Protein AF-A0A7T9DJ11-F1 (afdb_monomer_lite)

Structure (mmCIF, N/CA/C/O backbone):
data_AF-A0A7T9DJ11-F1
#
_entry.id   AF-A0A7T9DJ11-F1
#
loop_
_atom_site.group_PDB
_atom_site.id
_atom_site.type_symbol
_atom_site.label_atom_id
_atom_site.label_alt_id
_atom_site.label_comp_id
_atom_site.label_asym_id
_atom_site.label_entity_id
_atom_site.label_seq_id
_atom_site.pdbx_PDB_ins_code
_atom_site.Cartn_x
_atom_site.Cartn_y
_atom_site.Cartn_z
_atom_site.occupancy
_atom_site.B_iso_or_equiv
_atom_site.auth_seq_id
_atom_site.auth_comp_id
_atom_site.auth_asym_id
_atom_site.auth_atom_id
_atom_site.pdbx_PDB_model_num
ATOM 1 N N . MET A 1 1 ? -32.835 -29.938 29.024 1.00 40.12 1 MET A N 1
ATOM 2 C CA . MET A 1 1 ? -32.949 -29.234 30.323 1.00 40.12 1 MET A CA 1
ATOM 3 C C . MET A 1 1 ? -33.225 -27.759 30.050 1.00 40.12 1 MET A C 1
ATOM 5 O O . MET A 1 1 ? -32.404 -27.161 29.366 1.00 40.12 1 MET A O 1
ATOM 9 N N . PRO A 1 2 ? -34.352 -27.162 30.478 1.00 36.34 2 PRO A N 1
ATOM 10 C CA . PRO A 1 2 ? -34.620 -25.761 30.176 1.00 36.34 2 PRO A CA 1
ATOM 11 C C . PRO A 1 2 ? -34.037 -24.847 31.264 1.00 36.34 2 PRO A C 1
ATOM 13 O O . PRO A 1 2 ? -34.374 -24.960 32.443 1.00 36.34 2 PRO A O 1
ATOM 16 N N . PHE A 1 3 ? -33.172 -23.923 30.850 1.00 31.83 3 PHE A N 1
ATOM 17 C CA . PHE A 1 3 ? -32.665 -22.826 31.673 1.00 31.83 3 PHE A CA 1
ATOM 18 C C . PHE A 1 3 ? -33.793 -21.817 31.951 1.00 31.83 3 PHE A C 1
ATOM 20 O O . PHE A 1 3 ? -34.277 -21.143 31.043 1.00 31.83 3 PHE A O 1
ATOM 27 N N . ARG A 1 4 ? -34.214 -21.690 33.217 1.00 30.66 4 ARG A N 1
ATOM 28 C CA . ARG A 1 4 ? -35.067 -20.585 33.688 1.00 30.66 4 ARG A CA 1
ATOM 29 C C . ARG A 1 4 ? -34.184 -19.424 34.152 1.00 30.66 4 ARG A C 1
ATOM 31 O O . ARG A 1 4 ? -33.596 -19.495 35.228 1.00 30.66 4 ARG A O 1
ATOM 38 N N . LEU A 1 5 ? -34.145 -18.339 33.378 1.00 34.34 5 LEU A N 1
ATOM 39 C CA . LEU A 1 5 ? -33.649 -17.042 33.847 1.00 34.34 5 LEU A CA 1
ATOM 40 C C . LEU A 1 5 ? -34.582 -16.503 34.949 1.00 34.34 5 LEU A C 1
ATOM 42 O O . LEU A 1 5 ? -35.757 -16.233 34.700 1.00 34.34 5 LEU A O 1
ATOM 46 N N . ARG A 1 6 ? -34.062 -16.330 36.171 1.00 34.53 6 ARG A N 1
ATOM 47 C CA . ARG A 1 6 ? -34.723 -15.557 37.236 1.00 34.53 6 ARG A CA 1
ATOM 48 C C . ARG A 1 6 ? -34.355 -14.081 37.071 1.00 34.53 6 ARG A C 1
ATOM 50 O O . ARG A 1 6 ? -33.205 -13.710 37.278 1.00 34.53 6 ARG A O 1
ATOM 57 N N . LEU A 1 7 ? -35.330 -13.250 36.711 1.00 38.62 7 LEU A N 1
ATOM 58 C CA . LEU A 1 7 ? -35.203 -11.790 36.761 1.00 38.62 7 LEU A CA 1
ATOM 59 C C . LEU A 1 7 ? -35.249 -11.297 38.222 1.00 38.62 7 LEU A C 1
ATOM 61 O O . LEU A 1 7 ? -35.963 -11.890 39.037 1.00 38.62 7 LEU A O 1
ATOM 65 N N . PRO A 1 8 ? -34.523 -10.219 38.572 1.00 46.34 8 PRO A N 1
ATOM 66 C CA . PRO A 1 8 ? -34.533 -9.672 39.919 1.00 46.34 8 PRO A CA 1
ATOM 67 C C . PRO A 1 8 ? -35.854 -8.952 40.227 1.00 46.34 8 PRO A C 1
ATOM 69 O O . PRO A 1 8 ? -36.475 -8.315 39.376 1.00 46.34 8 PRO A O 1
ATOM 72 N N . PHE A 1 9 ? -36.261 -9.085 41.487 1.00 40.78 9 PHE A N 1
ATOM 73 C CA . PHE A 1 9 ? -37.475 -8.557 42.099 1.00 40.78 9 PHE A CA 1
ATOM 74 C C . PHE A 1 9 ? -37.714 -7.069 41.790 1.00 40.78 9 PHE A C 1
ATOM 76 O O . PHE A 1 9 ? -36.947 -6.200 42.198 1.00 40.78 9 PHE A O 1
ATOM 83 N N . TRP A 1 10 ? -38.849 -6.766 41.157 1.00 37.62 10 TRP A N 1
ATOM 84 C CA . TRP A 1 10 ? -39.443 -5.429 41.186 1.00 37.62 10 TRP A CA 1
ATOM 85 C C . TRP A 1 10 ? -40.032 -5.157 42.581 1.00 37.62 10 TRP A C 1
ATOM 87 O O . TRP A 1 10 ? -40.812 -5.977 43.077 1.00 37.62 10 TRP A O 1
ATOM 97 N N . PRO A 1 11 ? -39.729 -4.020 43.232 1.00 44.38 11 PRO A N 1
ATOM 98 C CA . PRO A 1 11 ? -40.371 -3.672 44.490 1.00 44.38 11 PRO A CA 1
ATOM 99 C C . PRO A 1 11 ? -41.851 -3.348 44.245 1.00 44.38 11 PRO A C 1
ATOM 101 O O . PRO A 1 11 ? -42.208 -2.604 43.329 1.00 44.38 11 PRO A O 1
ATOM 104 N N . LYS A 1 12 ? -42.723 -3.922 45.084 1.00 46.69 12 LYS A N 1
ATOM 105 C CA . LYS A 1 12 ? -44.171 -3.670 45.092 1.00 46.69 12 LYS A CA 1
ATOM 106 C C . LYS A 1 12 ? -44.449 -2.161 45.088 1.00 46.69 12 LYS A C 1
ATOM 108 O O . LYS A 1 12 ? -43.926 -1.428 45.928 1.00 46.69 12 LYS A O 1
ATOM 113 N N . LYS A 1 13 ? -45.312 -1.712 44.167 1.00 43.72 13 LYS A N 1
ATOM 114 C CA . LYS A 1 13 ? -45.872 -0.352 44.159 1.00 43.72 13 LYS A CA 1
ATOM 115 C C . LYS A 1 13 ? -46.475 -0.063 45.537 1.00 43.72 13 LYS A C 1
ATOM 117 O O . LYS A 1 13 ? -47.440 -0.711 45.932 1.00 43.72 13 LYS A O 1
ATOM 122 N N . LYS A 1 14 ? -45.905 0.900 46.267 1.00 47.34 14 LYS A N 1
ATOM 123 C CA . LYS A 1 14 ? -46.554 1.482 47.446 1.00 47.34 14 LYS A CA 1
ATOM 124 C C . LYS A 1 14 ? -47.808 2.211 46.971 1.00 47.34 14 LYS A C 1
ATOM 126 O O . LYS A 1 14 ? -47.729 3.096 46.122 1.00 47.34 14 LYS A O 1
ATOM 131 N N . ASP A 1 15 ? -48.950 1.800 47.500 1.00 50.12 15 ASP A N 1
ATOM 132 C CA . ASP A 1 15 ? -50.230 2.457 47.288 1.00 50.12 15 ASP A CA 1
ATOM 133 C C . ASP A 1 15 ? -50.226 3.792 48.056 1.00 50.12 15 ASP A C 1
ATOM 135 O O . ASP A 1 15 ? -50.212 3.829 49.286 1.00 50.12 15 ASP A O 1
ATOM 139 N N . TYR A 1 16 ? -50.135 4.903 47.323 1.00 48.03 16 TYR A N 1
ATOM 140 C CA . TYR A 1 16 ? -50.096 6.264 47.875 1.00 48.03 16 TYR A CA 1
ATOM 141 C C . TYR A 1 16 ? -51.495 6.905 47.973 1.00 48.03 16 TYR A C 1
ATOM 143 O O . TYR A 1 16 ? -51.606 8.125 48.096 1.00 48.03 16 TYR A O 1
ATOM 151 N N . SER A 1 17 ? -52.576 6.119 47.942 1.00 45.19 17 SER A N 1
ATOM 152 C CA . SER A 1 17 ? -53.955 6.625 47.839 1.00 45.19 17 SER A CA 1
ATOM 153 C C . SER A 1 17 ? -54.569 7.230 49.115 1.00 45.19 17 SER A C 1
ATOM 155 O O . SER A 1 17 ? -55.739 7.603 49.101 1.00 45.19 17 SER A O 1
ATOM 157 N N . LYS A 1 18 ? -53.822 7.416 50.214 1.00 53.81 18 LYS A N 1
ATOM 158 C CA . LYS A 1 18 ? -54.348 8.078 51.429 1.00 53.81 18 LYS A CA 1
ATOM 159 C C . LYS A 1 18 ? -53.342 9.023 52.089 1.00 53.81 18 LYS A C 1
ATOM 161 O O . LYS A 1 18 ? -52.835 8.755 53.174 1.00 53.81 18 LYS A O 1
ATOM 166 N N . LYS A 1 19 ? -53.081 10.179 51.472 1.00 48.56 19 LYS A N 1
ATOM 167 C CA . LYS A 1 19 ? -52.559 11.355 52.192 1.00 48.56 19 LYS A CA 1
ATOM 168 C C . LYS A 1 19 ? -53.669 12.396 52.319 1.00 48.56 19 LYS A C 1
ATOM 170 O O . LYS A 1 19 ? -54.211 12.846 51.314 1.00 48.56 19 LYS A O 1
ATOM 175 N N . LYS A 1 20 ? -54.010 12.755 53.563 1.00 55.66 20 LYS A N 1
ATOM 176 C CA . LYS A 1 20 ? -54.912 13.873 53.885 1.00 55.66 20 LYS A CA 1
ATOM 177 C C . LYS A 1 20 ? -54.416 15.152 53.188 1.00 55.66 20 LYS A C 1
ATOM 179 O O . LYS A 1 20 ? -53.202 15.371 53.162 1.00 55.66 20 LYS A O 1
ATOM 184 N N . PRO A 1 21 ? -55.311 16.002 52.657 1.00 47.19 21 PRO A N 1
ATOM 185 C CA . PRO A 1 21 ? -54.911 17.257 52.039 1.00 47.19 21 PRO A CA 1
ATOM 186 C C . PRO A 1 21 ? -54.282 18.162 53.105 1.00 47.19 21 PRO A C 1
ATOM 188 O O . PRO A 1 21 ? -54.938 18.575 54.061 1.00 47.19 21 PRO A O 1
ATOM 191 N N . LEU A 1 22 ? -52.987 18.443 52.957 1.00 48.84 22 LEU A N 1
ATOM 192 C CA . LEU A 1 22 ? -52.316 19.506 53.697 1.00 48.84 22 LEU A CA 1
ATOM 193 C C . LEU A 1 22 ? -52.991 20.830 53.322 1.00 48.84 22 LEU A C 1
ATOM 195 O O . LEU A 1 22 ? -53.078 21.168 52.142 1.00 48.84 22 LEU A O 1
ATOM 199 N N . LYS A 1 23 ? -53.495 21.553 54.329 1.00 52.56 23 LYS A N 1
ATOM 200 C CA . LYS A 1 23 ? -54.064 22.897 54.167 1.00 52.56 23 LYS A CA 1
ATOM 201 C C . LYS A 1 23 ? -53.035 23.787 53.463 1.00 52.56 23 LYS A C 1
ATOM 203 O O . LYS A 1 23 ? -51.932 23.970 53.973 1.00 52.56 23 LYS A O 1
ATOM 208 N N . GLU A 1 24 ? -53.405 24.314 52.294 1.00 48.00 24 GLU A N 1
ATOM 209 C CA . GLU A 1 24 ? -52.572 25.236 51.519 1.00 48.00 24 GLU A CA 1
ATOM 210 C C . GLU A 1 24 ? -52.188 26.453 52.386 1.00 48.00 24 GLU A C 1
ATOM 212 O O . GLU A 1 24 ? -53.080 27.138 52.903 1.00 48.00 24 GLU A O 1
ATOM 217 N N . PRO A 1 25 ? -50.891 26.777 52.542 1.00 46.72 25 PRO A N 1
ATOM 218 C CA . PRO A 1 25 ? -50.498 28.050 53.120 1.00 46.72 25 PRO A CA 1
ATOM 219 C C . PRO A 1 25 ? -50.923 29.171 52.165 1.00 46.72 25 PRO A C 1
ATOM 221 O O . PRO A 1 25 ? -50.444 29.273 51.034 1.00 46.72 25 PRO A O 1
ATOM 224 N N . LYS A 1 26 ? -51.837 30.032 52.627 1.00 49.78 26 LYS A N 1
ATOM 225 C CA . LYS A 1 26 ? -52.244 31.271 51.948 1.00 49.78 26 LYS A CA 1
ATOM 226 C C . LYS A 1 26 ? -51.123 32.317 52.036 1.00 49.78 26 LYS A C 1
ATOM 228 O O . LYS A 1 26 ? -51.289 33.362 52.651 1.00 49.78 26 LYS A O 1
ATOM 233 N N . THR A 1 27 ? -49.966 32.052 51.438 1.00 55.88 27 THR A N 1
ATOM 234 C CA . THR A 1 27 ? -48.911 33.058 51.255 1.00 55.88 27 THR A CA 1
ATOM 235 C C . THR A 1 27 ? -48.847 33.480 49.787 1.00 55.88 27 THR A C 1
ATOM 237 O O . THR A 1 27 ? -49.135 32.701 48.875 1.00 55.88 27 THR A O 1
ATOM 240 N N . ARG A 1 28 ? -48.477 34.746 49.538 1.00 53.25 28 ARG A N 1
ATOM 241 C CA . ARG A 1 28 ? -48.372 35.379 48.201 1.00 53.25 28 ARG A CA 1
ATOM 242 C C . ARG A 1 28 ? -47.544 34.570 47.177 1.00 53.25 28 ARG A C 1
ATOM 244 O O . ARG A 1 28 ? -47.704 34.780 45.978 1.00 53.25 28 ARG A O 1
ATOM 251 N N . VAL A 1 29 ? -46.743 33.601 47.624 1.00 52.59 29 VAL A N 1
ATOM 252 C CA . VAL A 1 29 ? -45.933 32.673 46.811 1.00 52.59 29 VAL A CA 1
ATOM 253 C C . VAL A 1 29 ? -46.793 31.672 46.010 1.00 52.59 29 VAL A C 1
ATOM 255 O O . VAL A 1 29 ? -46.419 31.279 44.903 1.00 52.59 29 VAL A O 1
ATOM 258 N N . GLY A 1 30 ? -47.997 31.325 46.485 1.00 46.69 30 GLY A N 1
ATOM 259 C CA . GLY A 1 30 ? -48.908 30.397 45.792 1.00 46.69 30 GLY A CA 1
ATOM 260 C C . GLY A 1 30 ? -49.486 30.935 44.471 1.00 46.69 30 GLY A C 1
ATOM 261 O O . GLY A 1 30 ? -49.767 30.162 43.552 1.00 46.69 30 GLY A O 1
ATOM 262 N N . LYS A 1 31 ? -49.599 32.265 44.317 1.00 48.34 31 LYS A N 1
ATOM 263 C CA . LYS A 1 31 ? -50.030 32.896 43.052 1.00 48.34 31 LYS A CA 1
ATOM 264 C C . LYS A 1 31 ? -48.941 32.866 41.970 1.00 48.34 31 LYS A C 1
ATOM 266 O O . LYS A 1 31 ? -49.283 32.814 40.792 1.00 48.34 31 LYS A O 1
ATOM 271 N N . ALA A 1 32 ? -47.658 32.843 42.343 1.00 52.62 32 ALA A N 1
ATOM 272 C CA . ALA A 1 32 ? -46.548 32.714 41.392 1.00 52.62 32 ALA A CA 1
ATOM 273 C C . ALA A 1 32 ? -46.424 31.277 40.849 1.00 52.62 32 ALA A C 1
ATOM 275 O O . ALA A 1 32 ? -46.247 31.082 39.650 1.00 52.62 32 ALA A O 1
ATOM 276 N N . TRP A 1 33 ? -46.635 30.264 41.697 1.00 48.50 33 TRP A N 1
ATOM 277 C CA . TRP A 1 33 ? -46.624 28.851 41.289 1.00 48.50 33 TRP A CA 1
ATOM 278 C C . TRP A 1 33 ? -47.797 28.460 40.377 1.00 48.50 33 TRP A C 1
ATOM 280 O O . TRP A 1 33 ? -47.620 27.692 39.432 1.00 48.50 33 TRP A O 1
ATOM 290 N N . ARG A 1 34 ? -48.994 29.030 40.582 1.00 50.06 34 ARG A N 1
ATOM 291 C CA . ARG A 1 34 ? -50.130 28.800 39.666 1.00 50.06 34 ARG A CA 1
ATOM 292 C C . ARG A 1 34 ? -49.934 29.451 38.287 1.00 50.06 34 ARG A C 1
ATOM 294 O O . ARG A 1 34 ? -50.513 28.967 37.320 1.00 50.06 34 ARG A O 1
ATOM 301 N N . LYS A 1 35 ? -49.073 30.474 38.163 1.00 52.31 35 LYS A N 1
ATOM 302 C CA . LYS A 1 35 ? -48.689 31.076 36.870 1.00 52.31 35 LYS A CA 1
ATOM 303 C C . LYS A 1 35 ? -47.592 30.299 36.118 1.00 52.31 35 LYS A C 1
ATOM 305 O O . LYS A 1 35 ? -47.496 30.448 34.906 1.00 52.31 35 LYS A O 1
ATOM 310 N N . THR A 1 36 ? -46.806 29.441 36.779 1.00 50.94 36 THR A N 1
ATOM 311 C CA . THR A 1 36 ? -45.735 28.638 36.137 1.00 50.94 36 THR A CA 1
ATOM 312 C C . THR A 1 36 ? -46.165 27.218 35.735 1.00 50.94 36 THR A C 1
ATOM 314 O O . THR A 1 36 ? -45.498 26.565 34.932 1.00 50.94 36 THR A O 1
ATOM 317 N N . LEU A 1 37 ? -47.311 26.736 36.224 1.00 49.34 37 LEU A N 1
ATOM 318 C CA . LEU A 1 37 ? -47.914 25.450 35.837 1.00 49.34 37 LEU A CA 1
ATOM 319 C C . LEU A 1 37 ? -48.294 25.338 34.339 1.00 49.34 37 LEU A C 1
ATOM 321 O O . LEU A 1 37 ? -48.005 24.295 33.745 1.00 49.34 37 LEU A O 1
ATOM 325 N N . PRO A 1 38 ? -48.874 26.373 33.692 1.00 53.66 38 PRO A N 1
ATOM 326 C CA . PRO A 1 38 ? -49.113 26.375 32.246 1.00 53.66 38 PRO A CA 1
ATOM 327 C C . PRO A 1 38 ? -47.805 26.329 31.449 1.00 53.66 38 PRO A C 1
ATOM 329 O O . PRO A 1 38 ? -47.710 25.589 30.475 1.00 53.66 38 PRO A O 1
ATOM 332 N N . LEU A 1 39 ? -46.766 27.036 31.914 1.00 51.03 39 LEU A N 1
ATOM 333 C CA . LEU A 1 39 ? -45.422 27.009 31.325 1.00 51.03 39 LEU A CA 1
ATOM 334 C C . LEU A 1 39 ? -44.802 25.606 31.394 1.00 51.03 39 LEU A C 1
ATOM 336 O O . LEU A 1 39 ? -44.290 25.131 30.389 1.00 51.03 39 LEU A O 1
ATOM 340 N N . ARG A 1 40 ? -44.931 24.879 32.515 1.00 54.50 40 ARG A N 1
ATOM 341 C CA . ARG A 1 40 ? -44.448 23.485 32.624 1.00 54.50 40 ARG A CA 1
ATOM 342 C C . ARG A 1 40 ? -45.230 22.492 31.756 1.00 54.50 40 ARG A C 1
ATOM 344 O O . ARG A 1 40 ? -44.623 21.589 31.184 1.00 54.50 40 ARG A O 1
ATOM 351 N N . ARG A 1 41 ? -46.556 22.642 31.625 1.00 60.75 41 ARG A N 1
ATOM 352 C CA . ARG A 1 41 ? -47.369 21.804 30.717 1.00 60.75 41 ARG A CA 1
ATOM 353 C C . ARG A 1 41 ? -47.064 22.088 29.244 1.00 60.75 41 ARG A C 1
ATOM 355 O O . ARG A 1 41 ? -46.912 21.140 28.477 1.00 60.75 41 ARG A O 1
ATOM 362 N N . ASN A 1 42 ? -46.907 23.357 28.871 1.00 61.31 42 ASN A N 1
ATOM 363 C CA . ASN A 1 42 ? -46.563 23.764 27.508 1.00 61.31 42 ASN A CA 1
ATOM 364 C C . ASN A 1 42 ? -45.121 23.384 27.146 1.00 61.31 42 ASN A C 1
ATOM 366 O O . ASN A 1 42 ? -44.899 22.881 26.049 1.00 61.31 42 ASN A O 1
ATOM 370 N N . MET A 1 43 ? -44.168 23.511 28.079 1.00 62.56 43 MET A N 1
ATOM 371 C CA . MET A 1 43 ? -42.812 22.973 27.916 1.00 62.56 43 MET A CA 1
ATOM 372 C C . MET A 1 43 ? -42.841 21.452 27.750 1.00 62.56 43 MET A C 1
ATOM 374 O O . MET A 1 43 ? -42.221 20.940 26.830 1.00 62.56 43 MET A O 1
ATOM 378 N N . GLY A 1 44 ? -43.626 20.724 28.551 1.00 77.12 44 GLY A N 1
ATOM 379 C CA . GLY A 1 44 ? -43.773 19.273 28.399 1.00 77.12 44 GLY A CA 1
ATOM 380 C C . GLY A 1 44 ? -44.355 18.854 27.043 1.00 77.12 44 GLY A C 1
ATOM 381 O O . GLY A 1 44 ? -43.904 17.868 26.462 1.00 77.12 44 GLY A O 1
ATOM 382 N N . LEU A 1 45 ? -45.328 19.600 26.508 1.00 80.56 45 LEU A N 1
ATOM 383 C CA . LEU A 1 45 ? -45.886 19.349 25.176 1.00 80.56 45 LEU A CA 1
ATOM 384 C C . LEU A 1 45 ? -44.884 19.697 24.063 1.00 80.56 45 LEU A C 1
ATOM 386 O O . LEU A 1 45 ? -44.747 18.928 23.115 1.00 80.56 45 LEU A O 1
ATOM 390 N N . ALA A 1 46 ? -44.159 20.811 24.193 1.00 80.38 46 ALA A N 1
ATOM 391 C CA . ALA A 1 46 ? -43.121 21.221 23.251 1.00 80.38 46 ALA A CA 1
ATOM 392 C C . ALA A 1 46 ? -41.957 20.219 23.213 1.00 80.38 46 ALA A C 1
ATOM 394 O O . ALA A 1 46 ? -41.573 19.782 22.133 1.00 80.38 46 ALA A O 1
ATOM 395 N N . THR A 1 47 ? -41.464 19.765 24.370 1.00 82.50 47 THR A N 1
ATOM 396 C CA . THR A 1 47 ? -40.424 18.728 24.461 1.00 82.50 47 THR A CA 1
ATOM 397 C C . THR A 1 47 ? -40.893 17.408 23.851 1.00 82.50 47 THR A C 1
ATOM 399 O O . THR A 1 47 ? -40.140 16.778 23.118 1.00 82.50 47 THR A O 1
ATOM 402 N N . LYS A 1 48 ? -42.149 16.999 24.083 1.00 86.25 48 LYS A N 1
ATOM 403 C CA . LYS A 1 48 ? -42.717 15.797 23.446 1.00 86.25 48 LYS A CA 1
ATOM 404 C C . LYS A 1 48 ? -42.812 15.932 21.928 1.00 86.25 48 LYS A C 1
ATOM 406 O O . LYS A 1 48 ? -42.458 14.996 21.222 1.00 86.25 48 LYS A O 1
ATOM 411 N N . ARG A 1 49 ? -43.266 17.085 21.423 1.00 89.00 49 ARG A N 1
ATOM 412 C CA . ARG A 1 49 ? -43.319 17.364 19.979 1.00 89.00 49 ARG A CA 1
ATOM 413 C C . ARG A 1 49 ? -41.921 17.353 19.365 1.00 89.00 49 ARG A C 1
ATOM 415 O O . ARG A 1 49 ? -41.733 16.712 18.340 1.00 89.00 49 ARG A O 1
ATOM 422 N N . ALA A 1 50 ? -40.943 17.978 20.017 1.00 86.31 50 ALA A N 1
ATOM 423 C CA . ALA A 1 50 ? -39.550 17.964 19.579 1.00 86.31 50 ALA A CA 1
ATOM 424 C C . ALA A 1 50 ? -38.973 16.539 19.553 1.00 86.31 50 ALA A C 1
ATOM 426 O O . ALA A 1 50 ? -38.376 16.144 18.558 1.00 86.31 50 ALA A O 1
ATOM 427 N N . ALA A 1 51 ? -39.218 15.738 20.596 1.00 87.31 51 ALA A N 1
ATOM 428 C CA . ALA A 1 51 ? -38.802 14.338 20.637 1.00 87.31 51 ALA A CA 1
ATOM 429 C C . ALA A 1 51 ? -39.459 13.507 19.522 1.00 87.31 51 ALA A C 1
ATOM 431 O O . ALA A 1 51 ? -38.789 12.695 18.893 1.00 87.31 51 ALA A O 1
ATOM 432 N N . TYR A 1 52 ? -40.744 13.733 19.232 1.00 91.12 52 TYR A N 1
ATOM 433 C CA . TYR A 1 52 ? -41.437 13.052 18.137 1.00 91.12 52 TYR A CA 1
ATOM 434 C C . TYR A 1 52 ? -40.863 13.429 16.767 1.00 91.12 52 TYR A C 1
ATOM 436 O O . TYR A 1 52 ? -40.587 12.546 15.962 1.00 91.12 52 TYR A O 1
ATOM 444 N N . VAL A 1 53 ? -40.631 14.723 16.515 1.00 88.75 53 VAL A N 1
ATOM 445 C CA . VAL A 1 53 ? -39.987 15.204 15.279 1.00 88.75 53 VAL A CA 1
ATOM 446 C C . VAL A 1 53 ? -38.593 14.600 15.128 1.00 88.75 53 VAL A C 1
ATOM 448 O O . VAL A 1 53 ? -38.245 14.147 14.043 1.00 88.75 53 VAL A O 1
ATOM 451 N N . PHE A 1 54 ? -37.822 14.527 16.214 1.00 85.31 54 PHE A N 1
ATOM 452 C CA . PHE A 1 54 ? -36.499 13.909 16.226 1.00 85.31 54 PHE A CA 1
ATOM 453 C C . PHE A 1 54 ? -36.559 12.413 15.880 1.00 85.31 54 PHE A C 1
ATOM 455 O O . PHE A 1 54 ? -35.862 11.963 14.974 1.00 85.31 54 PHE A O 1
ATOM 462 N N . VAL A 1 55 ? -37.437 11.647 16.536 1.00 88.88 55 VAL A N 1
ATOM 463 C CA . VAL A 1 55 ? -37.628 10.215 16.248 1.00 88.88 55 VAL A CA 1
ATOM 464 C C . VAL A 1 55 ? -38.092 9.996 14.807 1.00 88.88 55 VAL A C 1
ATOM 466 O O . VAL A 1 55 ? -37.554 9.129 14.124 1.00 88.88 55 VAL A O 1
ATOM 469 N N . LEU A 1 56 ? -39.045 10.796 14.319 1.00 90.75 56 LEU A N 1
ATOM 470 C CA . LEU A 1 56 ? -39.540 10.706 12.946 1.00 90.75 56 LEU A CA 1
ATOM 471 C C . LEU A 1 56 ? -38.437 11.020 11.928 1.00 90.75 56 LEU A C 1
ATOM 473 O O . LEU A 1 56 ? -38.271 10.284 10.959 1.00 90.75 56 LEU A O 1
ATOM 477 N N . PHE A 1 57 ? -37.647 12.068 12.166 1.00 87.06 57 PHE A N 1
ATOM 478 C CA . PHE A 1 57 ? -36.498 12.416 11.333 1.00 87.06 57 PHE A CA 1
ATOM 479 C C . PHE A 1 57 ? -35.483 11.266 11.254 1.00 87.06 57 PHE A C 1
ATOM 481 O O . PHE A 1 57 ? -35.031 10.899 10.169 1.00 87.06 57 PHE A O 1
ATOM 488 N N . HIS A 1 58 ? -35.175 10.625 12.382 1.00 86.06 58 HIS A N 1
ATOM 489 C CA . HIS A 1 58 ? -34.303 9.452 12.410 1.00 86.06 58 HIS A CA 1
ATOM 490 C C . HIS A 1 58 ? -34.899 8.231 11.709 1.00 86.06 58 HIS A C 1
ATOM 492 O O . HIS A 1 58 ? -34.187 7.539 10.982 1.00 86.06 58 HIS A O 1
ATOM 498 N N . ALA A 1 59 ? -36.196 7.970 11.878 1.00 88.44 59 ALA A N 1
ATOM 499 C CA . ALA A 1 59 ? -36.871 6.881 11.182 1.00 88.44 59 ALA A CA 1
ATOM 500 C C . ALA A 1 59 ? -36.807 7.075 9.659 1.00 88.44 59 ALA A C 1
ATOM 502 O O . ALA A 1 59 ? -36.464 6.141 8.935 1.00 88.44 59 ALA A O 1
ATOM 503 N N . ILE A 1 60 ? -37.046 8.302 9.181 1.00 90.62 60 ILE A N 1
ATOM 504 C CA . ILE A 1 60 ? -36.952 8.652 7.758 1.00 90.62 60 ILE A CA 1
ATOM 505 C C . ILE A 1 60 ? -35.521 8.467 7.245 1.00 90.62 60 ILE A C 1
ATOM 507 O O . ILE A 1 60 ? -35.327 7.821 6.219 1.00 90.62 60 ILE A O 1
ATOM 511 N N . THR A 1 61 ? -34.505 8.979 7.947 1.00 88.56 61 THR A N 1
ATOM 512 C CA . THR A 1 61 ? -33.111 8.843 7.482 1.00 88.56 61 THR A CA 1
ATOM 513 C C . THR A 1 61 ? -32.647 7.385 7.448 1.00 88.56 61 THR A C 1
ATOM 515 O O . THR A 1 61 ? -31.980 6.986 6.496 1.00 88.56 61 THR A O 1
ATOM 518 N N . ASN A 1 62 ? -33.072 6.546 8.399 1.00 89.12 62 ASN A N 1
ATOM 519 C CA . ASN A 1 62 ? -32.776 5.109 8.371 1.00 89.12 62 ASN A CA 1
ATOM 520 C C . ASN A 1 62 ? -33.524 4.376 7.250 1.00 89.12 62 ASN A C 1
ATOM 522 O O . ASN A 1 62 ? -32.935 3.517 6.595 1.00 89.12 62 ASN A O 1
ATOM 526 N N . ALA A 1 63 ? -34.785 4.731 6.985 1.00 90.38 63 ALA A N 1
ATOM 527 C CA . ALA A 1 63 ? -35.536 4.182 5.858 1.00 90.38 63 ALA A CA 1
ATOM 528 C C . ALA A 1 63 ? -34.878 4.543 4.516 1.00 90.38 63 ALA A C 1
ATOM 530 O O . ALA A 1 63 ? -34.727 3.678 3.656 1.00 90.38 63 ALA A O 1
ATOM 531 N N . LEU A 1 64 ? -34.413 5.789 4.360 1.00 90.69 64 LEU A N 1
ATOM 532 C CA . LEU A 1 64 ? -33.658 6.229 3.183 1.00 90.69 64 LEU A CA 1
ATOM 533 C C . LEU A 1 64 ? -32.321 5.491 3.051 1.00 90.69 64 LEU A C 1
ATOM 535 O O . LEU A 1 64 ? -31.986 5.033 1.960 1.00 90.69 64 LEU A O 1
ATOM 539 N N . TYR A 1 65 ? -31.575 5.338 4.148 1.00 89.00 65 TYR A N 1
ATOM 540 C CA . TYR A 1 65 ? -30.323 4.581 4.168 1.00 89.00 65 TYR A CA 1
ATOM 541 C C . TYR A 1 65 ? -30.532 3.129 3.722 1.00 89.00 65 TYR A C 1
ATOM 543 O O . TYR A 1 65 ? -29.848 2.657 2.813 1.00 89.00 65 TYR A O 1
ATOM 551 N N . PHE A 1 66 ? -31.501 2.436 4.326 1.00 89.69 66 PHE A N 1
ATOM 552 C CA . PHE A 1 66 ? -31.814 1.048 3.998 1.00 89.69 66 PHE A CA 1
ATOM 553 C C . PHE A 1 66 ? -32.335 0.907 2.566 1.00 89.69 66 PHE A C 1
ATOM 555 O O . PHE A 1 66 ? -31.890 0.022 1.840 1.00 89.69 66 PHE A O 1
ATOM 562 N N . GLY A 1 67 ? -33.220 1.809 2.133 1.00 92.12 67 GLY A N 1
ATOM 563 C CA . GLY A 1 67 ? -33.721 1.851 0.761 1.00 92.12 67 GLY A CA 1
ATOM 564 C C . GLY A 1 67 ? -32.593 2.023 -0.255 1.00 92.12 67 GLY A C 1
ATOM 565 O O . GLY A 1 67 ? -32.529 1.278 -1.229 1.00 92.12 67 GLY A O 1
ATOM 566 N N . ASN A 1 68 ? -31.645 2.930 0.003 1.00 91.75 68 ASN A N 1
ATOM 567 C CA . ASN A 1 68 ? -30.463 3.102 -0.840 1.00 91.75 68 ASN A CA 1
ATOM 568 C C . ASN A 1 68 ? -29.556 1.860 -0.824 1.00 91.75 68 ASN A C 1
ATOM 570 O O . ASN A 1 68 ? -29.062 1.453 -1.874 1.00 91.75 68 ASN A O 1
ATOM 574 N N . TYR A 1 69 ? -29.329 1.242 0.336 1.00 89.56 69 TYR A N 1
ATOM 575 C CA . TYR A 1 69 ? -28.546 0.007 0.426 1.00 89.56 69 TYR A CA 1
ATOM 576 C C . TYR A 1 69 ? -29.186 -1.124 -0.394 1.00 89.56 69 TYR A C 1
ATOM 578 O O . TYR A 1 69 ? -28.528 -1.711 -1.251 1.00 89.56 69 TYR A O 1
ATOM 586 N N . ALA A 1 70 ? -30.485 -1.373 -0.203 1.00 92.81 70 ALA A N 1
ATOM 587 C CA . ALA A 1 70 ? -31.233 -2.386 -0.941 1.00 92.81 70 ALA A CA 1
ATOM 588 C C . ALA A 1 70 ? -31.244 -2.103 -2.451 1.00 92.81 70 ALA A C 1
ATOM 590 O O . ALA A 1 70 ? -30.997 -3.007 -3.248 1.00 92.81 70 ALA A O 1
ATOM 591 N N . PHE A 1 71 ? -31.456 -0.845 -2.848 1.00 94.19 71 PHE A N 1
ATOM 592 C CA . PHE A 1 71 ? -31.421 -0.439 -4.250 1.00 94.19 71 PHE A CA 1
ATOM 593 C C . PHE A 1 71 ? -30.058 -0.715 -4.890 1.00 94.19 71 PHE A C 1
ATOM 595 O O . PHE A 1 71 ? -30.005 -1.351 -5.935 1.00 94.19 71 PHE A O 1
ATOM 602 N N . ASN A 1 72 ? -28.953 -0.308 -4.256 1.00 91.62 72 ASN A N 1
ATOM 603 C CA . ASN A 1 72 ? -27.610 -0.540 -4.803 1.00 91.62 72 ASN A CA 1
ATOM 604 C C . ASN A 1 72 ? -27.214 -2.023 -4.801 1.00 91.62 72 ASN A C 1
ATOM 606 O O . ASN A 1 72 ? -26.374 -2.420 -5.603 1.00 91.62 72 ASN A O 1
ATOM 610 N N . LYS A 1 73 ? -27.809 -2.842 -3.929 1.00 90.25 73 LYS A N 1
ATOM 611 C CA . LYS A 1 73 ? -27.601 -4.292 -3.924 1.00 90.25 73 LYS A CA 1
ATOM 612 C C . LYS A 1 73 ? -28.336 -4.989 -5.071 1.00 90.25 73 LYS A C 1
ATOM 614 O O . LYS A 1 73 ? -27.786 -5.900 -5.678 1.00 90.25 73 LYS A O 1
ATOM 619 N N . LEU A 1 74 ? -29.561 -4.557 -5.374 1.00 94.00 74 LEU A N 1
ATOM 620 C CA . LEU A 1 74 ? -30.358 -5.090 -6.487 1.00 94.00 74 LEU A CA 1
ATOM 621 C C . LEU A 1 74 ? -29.902 -4.540 -7.846 1.00 94.00 74 LEU A C 1
ATOM 623 O O . LEU A 1 74 ? -29.931 -5.251 -8.845 1.00 94.00 74 LEU A O 1
ATOM 627 N N . TYR A 1 75 ? -29.451 -3.286 -7.871 1.00 94.81 75 TYR A N 1
ATOM 628 C CA . TYR A 1 75 ? -29.044 -2.556 -9.069 1.00 94.81 75 TYR A CA 1
ATOM 629 C C . TYR A 1 75 ? -27.655 -1.924 -8.876 1.00 94.81 75 TYR A C 1
ATOM 631 O O . TYR A 1 75 ? -27.524 -0.695 -8.867 1.00 94.81 75 TYR A O 1
ATOM 639 N N . PRO A 1 76 ? -26.594 -2.736 -8.700 1.00 94.69 76 PRO A N 1
ATOM 640 C CA . PRO A 1 76 ? -25.244 -2.218 -8.507 1.00 94.69 76 PRO A CA 1
ATOM 641 C C . PRO A 1 76 ? -24.783 -1.463 -9.751 1.00 94.69 76 PRO A C 1
ATOM 643 O O . PRO A 1 76 ? -25.034 -1.906 -10.874 1.00 94.69 76 PRO A O 1
ATOM 646 N N . SER A 1 77 ? -24.082 -0.342 -9.571 1.00 95.25 77 SER A N 1
ATOM 647 C CA . SER A 1 77 ? -23.471 0.378 -10.692 1.00 95.25 77 SER A CA 1
ATOM 648 C C . SER A 1 77 ? -22.346 -0.428 -11.347 1.00 95.25 77 SER A C 1
ATOM 650 O O . SER A 1 77 ? -21.865 -1.419 -10.794 1.00 95.25 77 SER A O 1
ATOM 652 N N . GLU A 1 78 ? -21.933 -0.022 -12.549 1.00 95.44 78 GLU A N 1
ATOM 653 C CA . GLU A 1 78 ? -20.903 -0.728 -13.318 1.00 95.44 78 GLU A CA 1
ATOM 654 C C . GLU A 1 78 ? -19.591 -0.868 -12.544 1.00 95.44 78 GLU A C 1
ATOM 656 O O . GLU A 1 78 ? -19.081 -1.977 -12.426 1.00 95.44 78 GLU A O 1
ATOM 661 N N . ILE A 1 79 ? -19.131 0.210 -11.905 1.00 95.62 79 ILE A N 1
ATOM 662 C CA . ILE A 1 79 ? -17.930 0.215 -11.058 1.00 95.62 79 ILE A CA 1
ATOM 663 C C . ILE A 1 79 ? -18.029 -0.816 -9.931 1.00 95.62 79 ILE A C 1
ATOM 665 O O . ILE A 1 79 ? -17.081 -1.556 -9.693 1.00 95.62 79 ILE A O 1
ATOM 669 N N . ARG A 1 80 ? -19.184 -0.930 -9.258 1.00 95.88 80 ARG A N 1
ATOM 670 C CA . ARG A 1 80 ? -19.372 -1.925 -8.186 1.00 95.88 80 ARG A CA 1
ATOM 671 C C . ARG A 1 80 ? -19.325 -3.347 -8.719 1.00 95.88 80 ARG A C 1
ATOM 673 O O . ARG A 1 80 ? -18.713 -4.206 -8.093 1.00 95.88 80 ARG A O 1
ATOM 680 N N . ARG A 1 81 ? -19.972 -3.598 -9.862 1.00 96.88 81 ARG A N 1
ATOM 681 C CA . ARG A 1 81 ? -19.951 -4.917 -10.509 1.00 96.88 81 ARG A CA 1
ATOM 682 C C . ARG A 1 81 ? -18.539 -5.291 -10.938 1.00 96.88 81 ARG A C 1
ATOM 684 O O . ARG A 1 81 ? -18.137 -6.428 -10.723 1.00 96.88 81 ARG A O 1
ATOM 691 N N . GLU A 1 82 ? -17.797 -4.353 -11.519 1.00 97.06 82 GLU A N 1
ATOM 692 C CA . GLU A 1 82 ? -16.427 -4.595 -11.963 1.00 97.06 82 GLU A CA 1
ATOM 693 C C . GLU A 1 82 ? -15.478 -4.797 -10.780 1.00 97.06 82 GLU A C 1
ATOM 695 O O . GLU A 1 82 ? -14.675 -5.726 -10.796 1.00 97.06 82 GLU A O 1
ATOM 700 N N . PHE A 1 83 ? -15.613 -3.995 -9.720 1.00 96.44 83 PHE A N 1
ATOM 701 C CA . PHE A 1 83 ? -14.825 -4.147 -8.498 1.00 96.44 83 PHE A CA 1
ATOM 702 C C . PHE A 1 83 ? -15.094 -5.505 -7.840 1.00 96.44 83 PHE A C 1
ATOM 704 O O . PHE A 1 83 ? -14.156 -6.233 -7.525 1.00 96.44 83 PHE A O 1
ATOM 711 N N . ALA A 1 84 ? -16.366 -5.902 -7.722 1.00 96.31 84 ALA A N 1
ATOM 712 C CA . ALA A 1 84 ? -16.743 -7.209 -7.190 1.00 96.31 84 ALA A CA 1
ATOM 713 C C . ALA A 1 84 ? -16.277 -8.366 -8.084 1.00 96.31 84 ALA A C 1
ATOM 715 O O . ALA A 1 84 ? -15.881 -9.406 -7.573 1.00 96.31 84 ALA A O 1
ATOM 716 N N . ARG A 1 85 ? -16.271 -8.206 -9.411 1.00 96.81 85 ARG A N 1
ATOM 717 C CA . ARG A 1 85 ? -15.744 -9.225 -10.330 1.00 96.81 85 ARG A CA 1
ATOM 718 C C . ARG A 1 85 ? -14.225 -9.358 -10.234 1.00 96.81 85 ARG A C 1
ATOM 720 O O . ARG A 1 85 ? -13.716 -10.472 -10.226 1.00 96.81 85 ARG A O 1
ATOM 727 N N . THR A 1 86 ? -13.519 -8.232 -10.163 1.00 95.38 86 THR A N 1
ATOM 728 C CA . THR A 1 86 ? -12.050 -8.180 -10.112 1.00 95.38 86 THR A CA 1
ATOM 729 C C . THR A 1 86 ? -11.537 -8.685 -8.769 1.00 95.38 86 THR A C 1
ATOM 731 O O . THR A 1 86 ? -10.632 -9.514 -8.711 1.00 95.38 86 THR A O 1
ATOM 734 N N . HIS A 1 87 ? -12.146 -8.212 -7.681 1.00 94.38 87 HIS A N 1
ATOM 735 C CA . HIS A 1 87 ? -11.648 -8.428 -6.330 1.00 94.38 87 HIS A CA 1
ATOM 736 C C . HIS A 1 87 ? -12.526 -9.346 -5.491 1.00 94.38 87 HIS A C 1
ATOM 738 O O . HIS A 1 87 ? -12.143 -9.661 -4.383 1.00 94.38 87 HIS A O 1
ATOM 744 N N . GLY A 1 88 ? -13.692 -9.808 -5.931 1.00 94.38 88 GLY A N 1
ATOM 745 C CA . GLY A 1 88 ? -14.569 -10.634 -5.084 1.00 94.38 88 GLY A CA 1
ATOM 746 C C . GLY A 1 88 ? -15.051 -9.933 -3.803 1.00 94.38 88 GLY A C 1
ATOM 747 O O . GLY A 1 88 ? -15.430 -10.609 -2.854 1.00 94.38 88 GLY A O 1
ATOM 748 N N . ILE A 1 89 ? -14.999 -8.597 -3.756 1.00 94.38 89 ILE A N 1
ATOM 749 C CA . ILE A 1 89 ? -15.340 -7.763 -2.595 1.00 94.38 89 ILE A CA 1
ATOM 750 C C . ILE A 1 89 ? -16.528 -6.881 -2.966 1.00 94.38 89 ILE A C 1
ATOM 752 O O . ILE A 1 89 ? -16.536 -6.256 -4.029 1.00 94.38 89 ILE A O 1
ATOM 756 N N . GLU A 1 90 ? -17.518 -6.771 -2.083 1.00 94.88 90 GLU A N 1
ATOM 757 C CA . GLU A 1 90 ? -18.625 -5.840 -2.299 1.00 94.88 90 GLU A CA 1
ATOM 758 C C . GLU A 1 90 ? -18.196 -4.404 -1.967 1.00 94.88 90 GLU A C 1
ATOM 760 O O . GLU A 1 90 ? -17.784 -4.098 -0.848 1.00 94.88 90 GLU A O 1
ATOM 765 N N . LEU A 1 91 ? -18.341 -3.492 -2.927 1.00 94.12 91 LEU A N 1
ATOM 766 C CA . LEU A 1 91 ? -18.166 -2.066 -2.682 1.00 94.12 91 LEU A CA 1
ATOM 767 C C . LEU A 1 91 ? -19.507 -1.450 -2.251 1.00 94.12 91 LEU A C 1
ATOM 769 O O . LEU A 1 91 ? -20.468 -1.431 -3.027 1.00 94.12 91 LEU A O 1
ATOM 773 N N . GLN A 1 92 ? -19.575 -0.935 -1.023 1.00 93.38 92 GLN A N 1
ATOM 774 C CA . GLN A 1 92 ? -20.766 -0.382 -0.373 1.00 93.38 92 GLN A CA 1
ATOM 775 C C . GLN A 1 92 ? -20.675 1.143 -0.191 1.00 93.38 92 GLN A C 1
ATOM 777 O O . GLN A 1 92 ? -19.606 1.741 -0.254 1.00 93.38 92 GLN A O 1
ATOM 782 N N . GLY A 1 93 ? -21.821 1.795 0.025 1.00 90.94 93 GLY A N 1
ATOM 783 C CA . GLY A 1 93 ? -21.920 3.255 0.165 1.00 90.94 93 GLY A CA 1
ATOM 784 C C . GLY A 1 93 ? -22.998 3.852 -0.734 1.00 90.94 93 GLY A C 1
ATOM 785 O O . GLY A 1 93 ? -23.697 3.130 -1.447 1.00 90.94 93 GLY A O 1
ATOM 786 N N . TRP A 1 94 ? -23.150 5.173 -0.730 1.00 91.88 94 TRP A N 1
ATOM 787 C CA . TRP A 1 94 ? -24.075 5.859 -1.637 1.00 91.88 94 TRP A CA 1
ATOM 788 C C . TRP A 1 94 ? -23.475 5.991 -3.028 1.00 91.88 94 TRP A C 1
ATOM 790 O O . TRP A 1 94 ? -22.302 6.315 -3.165 1.00 91.88 94 TRP A O 1
ATOM 800 N N . ARG A 1 95 ? -24.291 5.808 -4.070 1.00 90.69 95 ARG A N 1
ATOM 801 C CA . ARG A 1 95 ? -23.843 5.929 -5.463 1.00 90.69 95 ARG A CA 1
ATOM 802 C C . ARG A 1 95 ? -23.116 7.247 -5.733 1.00 90.69 95 ARG A C 1
ATOM 804 O O . ARG A 1 95 ? -22.003 7.227 -6.235 1.00 90.69 95 ARG A O 1
ATOM 811 N N . SER A 1 96 ? -23.691 8.366 -5.294 1.00 89.44 96 SER A N 1
ATOM 812 C CA . SER A 1 96 ? -23.077 9.690 -5.445 1.00 89.44 96 SER A CA 1
ATOM 813 C C . SER A 1 96 ? -21.755 9.851 -4.693 1.00 89.44 96 SER A C 1
ATOM 815 O O . SER A 1 96 ? -21.022 10.783 -4.968 1.00 89.44 96 SER A O 1
ATOM 817 N N . ASP A 1 97 ? -21.490 9.042 -3.667 1.00 88.94 97 ASP A N 1
ATOM 818 C CA . ASP A 1 97 ? -20.267 9.172 -2.871 1.00 88.94 97 ASP A CA 1
ATOM 819 C C . ASP A 1 97 ? -19.119 8.363 -3.465 1.00 88.94 97 ASP A C 1
ATOM 821 O O . ASP A 1 97 ? -17.980 8.783 -3.342 1.00 88.94 97 ASP A O 1
ATOM 825 N N . ILE A 1 98 ? -19.442 7.282 -4.175 1.00 89.44 98 ILE A N 1
ATOM 826 C CA . ILE A 1 98 ? -18.480 6.484 -4.936 1.00 89.44 98 ILE A CA 1
ATOM 827 C C . ILE A 1 98 ? -18.204 7.122 -6.301 1.00 89.44 98 ILE A C 1
ATOM 829 O O . ILE A 1 98 ? -17.062 7.283 -6.702 1.00 89.44 98 ILE A O 1
ATOM 833 N N . GLU A 1 99 ? -19.254 7.508 -7.028 1.00 88.19 99 GLU A N 1
ATOM 834 C CA . GLU A 1 99 ? -19.133 7.927 -8.433 1.00 88.19 99 GLU A CA 1
ATOM 835 C C . GLU A 1 99 ? -18.664 9.377 -8.612 1.00 88.19 99 GLU A C 1
ATOM 837 O O . GLU A 1 99 ? -18.349 9.780 -9.725 1.00 88.19 99 GLU A O 1
ATOM 842 N N . GLN A 1 100 ? -18.610 10.166 -7.535 1.00 87.56 100 GLN A N 1
ATOM 843 C CA . GLN A 1 100 ? -18.028 11.515 -7.565 1.00 87.56 100 GLN A CA 1
ATOM 844 C C . GLN A 1 100 ? -16.519 11.527 -7.294 1.00 87.56 100 GLN A C 1
ATOM 846 O O . GLN A 1 100 ? -15.893 12.557 -7.516 1.00 87.56 100 GLN A O 1
ATOM 851 N N . ASP A 1 101 ? -15.953 10.424 -6.800 1.00 85.75 101 ASP A N 1
ATOM 852 C CA . ASP A 1 101 ? -14.541 10.318 -6.420 1.00 85.75 101 ASP A CA 1
ATOM 853 C C . ASP A 1 101 ? -13.967 8.993 -6.939 1.00 85.75 101 ASP A C 1
ATOM 855 O O . ASP A 1 101 ? -13.632 8.076 -6.195 1.00 85.75 101 ASP A O 1
ATOM 859 N N . LEU A 1 102 ? -13.951 8.852 -8.265 1.00 90.94 102 LEU A N 1
ATOM 860 C CA . LEU A 1 102 ? -13.607 7.597 -8.936 1.00 90.94 102 LEU A CA 1
ATOM 861 C C . LEU A 1 102 ? -12.150 7.174 -8.720 1.00 90.94 102 LEU A C 1
ATOM 863 O O . LEU A 1 102 ? -11.860 5.979 -8.684 1.00 90.94 102 LEU A O 1
ATOM 867 N N . GLU A 1 103 ? -11.249 8.132 -8.511 1.00 90.50 103 GLU A N 1
ATOM 868 C CA . GLU A 1 103 ? -9.815 7.897 -8.293 1.00 90.50 103 GLU A CA 1
ATOM 869 C C . GLU A 1 103 ? -9.521 7.102 -7.016 1.00 90.50 103 GLU A C 1
ATOM 871 O O . GLU A 1 103 ? -8.459 6.491 -6.886 1.00 90.50 103 GLU A O 1
ATOM 876 N N . MET A 1 104 ? -10.473 7.034 -6.084 1.00 88.44 104 MET A N 1
ATOM 877 C CA . MET A 1 104 ? -10.331 6.193 -4.903 1.00 88.44 104 MET A CA 1
ATOM 878 C C . MET A 1 104 ? -10.399 4.694 -5.227 1.00 88.44 104 MET A C 1
ATOM 880 O O . MET A 1 104 ? -9.834 3.874 -4.503 1.00 88.44 104 MET A O 1
ATOM 884 N N . ILE A 1 105 ? -11.078 4.312 -6.314 1.00 93.12 105 ILE A N 1
ATOM 885 C CA . ILE A 1 105 ? -11.323 2.907 -6.657 1.00 93.12 105 ILE A CA 1
ATOM 886 C C . ILE A 1 105 ? -10.035 2.166 -7.033 1.00 93.12 105 ILE A C 1
ATOM 888 O O . ILE A 1 105 ? -9.807 1.082 -6.479 1.00 93.12 105 ILE A O 1
ATOM 892 N N . PRO A 1 106 ? -9.154 2.708 -7.896 1.00 93.44 106 PRO A N 1
ATOM 893 C CA . PRO A 1 106 ? -7.861 2.097 -8.164 1.00 93.44 106 PRO A CA 1
ATOM 894 C C . PRO A 1 106 ? -6.965 2.046 -6.921 1.00 93.44 106 PRO A C 1
ATOM 896 O O . PRO A 1 106 ? -6.259 1.061 -6.744 1.00 93.44 106 PRO A O 1
ATOM 899 N N . VAL A 1 107 ? -7.034 3.039 -6.021 1.00 91.44 107 VAL A N 1
ATOM 900 C CA . VAL A 1 107 ? -6.245 3.049 -4.770 1.00 91.44 107 VAL A CA 1
ATOM 901 C C . VAL A 1 107 ? -6.665 1.912 -3.834 1.00 91.44 107 VAL A C 1
ATOM 903 O O . VAL A 1 107 ? -5.813 1.171 -3.345 1.00 91.44 107 VAL A O 1
ATOM 906 N N . ILE A 1 108 ? -7.973 1.716 -3.628 1.00 92.38 108 ILE A N 1
ATOM 907 C CA . ILE A 1 108 ? -8.489 0.573 -2.855 1.00 92.38 108 ILE A CA 1
ATOM 908 C C . ILE A 1 108 ? -8.099 -0.743 -3.542 1.00 92.38 108 ILE A C 1
ATOM 910 O O . ILE A 1 108 ? -7.656 -1.681 -2.880 1.00 92.38 108 ILE A O 1
ATOM 914 N N . SER A 1 109 ? -8.239 -0.805 -4.870 1.00 94.50 109 SER A N 1
ATOM 915 C CA . SER A 1 109 ? -7.892 -1.987 -5.668 1.00 94.50 109 SER A CA 1
ATOM 916 C C . SER A 1 109 ? -6.423 -2.374 -5.510 1.00 94.50 109 SER A C 1
ATOM 918 O O . SER A 1 109 ? -6.117 -3.555 -5.382 1.00 94.50 109 SER A O 1
ATOM 920 N N . GLU A 1 110 ? -5.520 -1.393 -5.494 1.00 93.81 110 GLU A N 1
ATOM 921 C CA . GLU A 1 110 ? -4.086 -1.606 -5.309 1.00 93.81 110 GLU A CA 1
ATOM 922 C C . GLU A 1 110 ? -3.780 -2.177 -3.924 1.00 93.81 110 GLU A C 1
ATOM 924 O O . GLU A 1 110 ? -3.089 -3.191 -3.821 1.00 93.81 110 GLU A O 1
ATOM 929 N N . ALA A 1 111 ? -4.340 -1.586 -2.865 1.00 92.25 111 ALA A N 1
ATOM 930 C CA . ALA A 1 111 ? -4.127 -2.060 -1.501 1.00 92.25 111 ALA A CA 1
ATOM 931 C C . ALA A 1 111 ? -4.635 -3.500 -1.305 1.00 92.25 111 ALA A C 1
ATOM 933 O O . ALA A 1 111 ? -3.931 -4.338 -0.743 1.00 92.25 111 ALA A O 1
ATOM 934 N N . VAL A 1 112 ? -5.822 -3.813 -1.834 1.00 93.31 112 VAL A N 1
ATOM 935 C CA . VAL A 1 112 ? -6.391 -5.169 -1.801 1.00 93.31 112 VAL A CA 1
ATOM 936 C C . VAL A 1 112 ? -5.535 -6.155 -2.595 1.00 93.31 112 VAL A C 1
ATOM 938 O O . VAL A 1 112 ? -5.233 -7.244 -2.104 1.00 93.31 112 VAL A O 1
ATOM 941 N N . GLN A 1 113 ? -5.155 -5.802 -3.826 1.00 94.12 113 GLN A N 1
ATOM 942 C CA . GLN A 1 113 ? -4.397 -6.699 -4.694 1.00 94.12 113 GLN A CA 1
ATOM 943 C C . GLN A 1 113 ? -3.017 -6.999 -4.113 1.00 94.12 113 GLN A C 1
ATOM 945 O O . GLN A 1 113 ? -2.571 -8.145 -4.152 1.00 94.12 113 GLN A O 1
ATOM 950 N N . ARG A 1 114 ? -2.365 -5.996 -3.519 1.00 92.25 114 ARG A N 1
ATOM 951 C CA . ARG A 1 114 ? -1.086 -6.164 -2.830 1.00 92.25 114 ARG A CA 1
ATOM 952 C C . ARG A 1 114 ? -1.185 -7.211 -1.723 1.00 92.25 114 ARG A C 1
ATOM 954 O O . ARG A 1 114 ? -0.364 -8.120 -1.675 1.00 92.25 114 ARG A O 1
ATOM 961 N N . GLU A 1 115 ? -2.213 -7.144 -0.886 1.00 91.94 115 GLU A N 1
ATOM 962 C CA . GLU A 1 115 ? -2.403 -8.088 0.224 1.00 91.94 115 GLU A CA 1
ATOM 963 C C . GLU A 1 115 ? -2.717 -9.509 -0.261 1.00 91.94 115 GLU A C 1
ATOM 965 O O . GLU A 1 115 ? -2.220 -10.481 0.303 1.00 91.94 115 GLU A O 1
ATOM 970 N N . ARG A 1 116 ? -3.444 -9.641 -1.375 1.00 90.94 116 ARG A N 1
ATOM 971 C CA . ARG A 1 116 ? -3.678 -10.938 -2.037 1.00 90.94 116 ARG A CA 1
ATOM 972 C C . ARG A 1 116 ? -2.426 -11.570 -2.621 1.00 90.94 116 ARG A C 1
ATOM 974 O O . ARG A 1 116 ? -2.346 -12.789 -2.721 1.00 90.94 116 ARG A O 1
ATOM 981 N N . VAL A 1 117 ? -1.464 -10.755 -3.048 1.00 89.88 117 VAL A N 1
ATOM 982 C CA . VAL A 1 117 ? -0.164 -11.255 -3.503 1.00 89.88 117 VAL A CA 1
ATOM 983 C C . VAL A 1 117 ? 0.674 -11.743 -2.316 1.00 89.88 117 VAL A C 1
ATOM 985 O O . VAL A 1 117 ? 1.383 -12.733 -2.471 1.00 89.88 117 VAL A O 1
ATOM 988 N N . GLN A 1 118 ? 0.562 -11.113 -1.137 1.00 83.75 118 GLN A N 1
ATOM 989 C CA . GLN A 1 118 ? 1.264 -11.558 0.081 1.00 83.75 118 GLN A CA 1
ATOM 990 C C . GLN A 1 118 ? 0.727 -12.888 0.627 1.00 83.75 118 GLN A C 1
ATOM 992 O O . GLN A 1 118 ? 1.492 -13.656 1.205 1.00 83.75 118 GLN A O 1
ATOM 997 N N . GLY A 1 119 ? -0.571 -13.163 0.476 1.00 83.06 119 GLY A N 1
ATOM 998 C CA . GLY A 1 119 ? -1.171 -14.413 0.935 1.00 83.06 119 GLY A CA 1
ATOM 999 C C . GLY A 1 119 ? -2.697 -14.397 0.949 1.00 83.06 119 GLY A C 1
ATOM 1000 O O . GLY A 1 119 ? -3.342 -13.604 0.261 1.00 83.06 119 GLY A O 1
ATOM 1001 N N . ASP A 1 120 ? -3.279 -15.284 1.757 1.00 81.88 120 ASP A N 1
ATOM 1002 C CA . ASP A 1 120 ? -4.729 -15.425 1.890 1.00 81.88 120 ASP A CA 1
ATOM 1003 C C . ASP A 1 120 ? -5.340 -14.197 2.582 1.00 81.88 120 ASP A C 1
ATOM 1005 O O . ASP A 1 120 ? -5.417 -14.115 3.810 1.00 81.88 120 ASP A O 1
ATOM 1009 N N . PHE A 1 121 ? -5.801 -13.237 1.781 1.00 87.81 121 PHE A N 1
ATOM 1010 C CA . PHE A 1 121 ? -6.528 -12.060 2.244 1.00 87.81 121 PHE A CA 1
ATOM 1011 C C . PHE A 1 121 ? -7.983 -12.090 1.764 1.00 87.81 121 PHE A C 1
ATOM 1013 O O . PHE A 1 121 ? -8.266 -12.135 0.562 1.00 87.81 121 PHE A O 1
ATOM 1020 N N . SER A 1 122 ? -8.915 -12.029 2.718 1.00 86.06 122 SER A N 1
ATOM 1021 C CA . SER A 1 122 ? -10.353 -11.987 2.456 1.00 86.06 122 SER A CA 1
ATOM 1022 C C . SER A 1 122 ? -10.979 -10.760 3.103 1.00 86.06 122 SER A C 1
ATOM 1024 O O . SER A 1 122 ? -10.843 -10.527 4.303 1.00 86.06 122 SER A O 1
ATOM 1026 N N . LEU A 1 123 ? -11.703 -10.000 2.289 1.00 91.19 123 LEU A N 1
ATOM 1027 C CA . LEU A 1 123 ? -12.509 -8.865 2.706 1.00 91.19 123 LEU A CA 1
ATOM 1028 C C . LEU A 1 123 ? -13.933 -9.115 2.204 1.00 91.19 123 LEU A C 1
ATOM 1030 O O . LEU A 1 123 ? -14.133 -9.440 1.039 1.00 91.19 123 LEU A O 1
ATOM 1034 N N . GLY A 1 124 ? -14.930 -8.997 3.077 1.00 90.38 124 GLY A N 1
ATOM 1035 C CA . GLY A 1 124 ? -16.328 -9.164 2.680 1.00 90.38 124 GLY A CA 1
ATOM 1036 C C . GLY A 1 124 ? -16.837 -7.949 1.908 1.00 90.38 124 GLY A C 1
ATOM 1037 O O . GLY A 1 124 ? -17.402 -8.077 0.822 1.00 90.38 124 GLY A O 1
ATOM 1038 N N . TRP A 1 125 ? -16.610 -6.758 2.462 1.00 93.44 125 TRP A N 1
ATOM 1039 C CA . TRP A 1 125 ? -17.015 -5.508 1.833 1.00 93.44 125 TRP A CA 1
ATOM 1040 C C . TRP A 1 125 ? -16.124 -4.335 2.236 1.00 93.44 125 TRP A C 1
ATOM 1042 O O . TRP A 1 125 ? -15.516 -4.324 3.309 1.00 93.44 125 TRP A O 1
ATOM 1052 N N . PHE A 1 126 ? -16.091 -3.334 1.359 1.00 93.25 126 PHE A N 1
ATOM 1053 C CA . PHE A 1 126 ? -15.479 -2.031 1.588 1.00 93.25 126 PHE A CA 1
ATOM 1054 C C . PHE A 1 126 ? -16.559 -0.954 1.454 1.00 93.25 126 PHE A C 1
ATOM 1056 O O . PHE A 1 126 ? -17.184 -0.833 0.400 1.00 93.25 126 PHE A O 1
ATOM 1063 N N . LYS A 1 127 ? -16.815 -0.175 2.506 1.00 91.75 127 LYS A N 1
ATOM 1064 C CA . LYS A 1 127 ? -17.859 0.856 2.540 1.00 91.75 127 LYS A CA 1
ATOM 1065 C C . LYS A 1 127 ? -17.241 2.246 2.476 1.00 91.75 127 LYS A C 1
ATOM 1067 O O . LYS A 1 127 ? -16.438 2.620 3.323 1.00 91.75 127 LYS A O 1
ATOM 1072 N N . ILE A 1 128 ? -17.701 3.040 1.518 1.00 90.00 128 ILE A N 1
ATOM 1073 C CA . ILE A 1 128 ? -17.407 4.472 1.450 1.00 90.00 128 ILE A CA 1
ATOM 1074 C C . ILE A 1 128 ? -18.530 5.213 2.179 1.00 90.00 128 ILE A C 1
ATOM 1076 O O . ILE A 1 128 ? -19.688 5.230 1.745 1.00 90.00 128 ILE A O 1
ATOM 1080 N N . GLU A 1 129 ? -18.204 5.777 3.337 1.00 86.56 129 GLU A N 1
ATOM 1081 C CA . GLU A 1 129 ? -19.148 6.461 4.210 1.00 86.56 129 GLU A CA 1
ATOM 1082 C C . GLU A 1 129 ? -19.336 7.917 3.804 1.00 86.56 129 GLU A C 1
ATOM 1084 O O . GLU A 1 129 ? -18.384 8.663 3.594 1.00 86.56 129 GLU A O 1
ATOM 1089 N N . SER A 1 130 ? -20.591 8.355 3.760 1.00 85.88 130 SER A N 1
ATOM 1090 C CA . SER A 1 130 ? -20.894 9.759 3.516 1.00 85.88 130 SER A CA 1
ATOM 1091 C C . SER A 1 130 ? -20.668 10.611 4.757 1.00 85.88 130 SER A C 1
ATOM 1093 O O . SER A 1 130 ? -20.969 10.180 5.872 1.00 85.88 130 SER A O 1
ATOM 1095 N N . ASP A 1 131 ? -20.280 11.868 4.572 1.00 82.19 131 ASP A N 1
ATOM 1096 C CA . ASP A 1 131 ? -20.306 12.863 5.647 1.00 82.19 131 ASP A CA 1
ATOM 1097 C C . ASP A 1 131 ? -21.713 13.369 5.956 1.00 82.19 131 ASP A C 1
ATOM 1099 O O . ASP A 1 131 ? -21.990 13.792 7.082 1.00 82.19 131 ASP A O 1
ATOM 1103 N N . ALA A 1 132 ? -22.631 13.283 4.991 1.00 84.75 132 ALA A N 1
ATOM 1104 C CA . ALA A 1 132 ? -23.975 13.800 5.172 1.00 84.75 132 ALA A CA 1
ATOM 1105 C C . ALA A 1 132 ? -24.733 12.993 6.237 1.00 84.75 132 ALA A C 1
ATOM 1107 O O . ALA A 1 132 ? -24.887 11.777 6.135 1.00 84.75 132 ALA A O 1
ATOM 1108 N N . TYR A 1 133 ? -25.262 13.685 7.245 1.00 81.62 133 TYR A N 1
ATOM 1109 C CA . TYR A 1 133 ? -25.959 13.063 8.375 1.00 81.62 133 TYR A CA 1
ATOM 1110 C C . TYR A 1 133 ? -27.123 12.150 7.952 1.00 81.62 133 TYR A C 1
ATOM 1112 O O . TYR A 1 133 ? -27.295 11.048 8.471 1.00 81.62 133 TYR A O 1
ATOM 1120 N N . TRP A 1 134 ? -27.910 12.590 6.967 1.00 83.25 134 TRP A N 1
ATOM 1121 C CA . TRP A 1 134 ? -29.077 11.861 6.463 1.00 83.25 134 TRP A CA 1
ATOM 1122 C C . TRP A 1 134 ? -28.718 10.593 5.673 1.00 83.25 134 TRP A C 1
ATOM 1124 O O . TRP A 1 134 ? -29.586 9.759 5.436 1.00 83.25 134 TRP A O 1
ATOM 1134 N N . LYS A 1 135 ? -27.444 10.436 5.290 1.00 86.75 135 LYS A N 1
ATOM 1135 C CA . LYS A 1 135 ? -26.900 9.283 4.562 1.00 86.75 135 LYS A CA 1
ATOM 1136 C C . LYS A 1 135 ? -26.311 8.206 5.475 1.00 86.75 135 LYS A C 1
ATOM 1138 O O . LYS A 1 135 ? -25.709 7.255 4.976 1.00 86.75 135 LYS A O 1
ATOM 1143 N N . LYS A 1 136 ? -26.449 8.353 6.790 1.00 83.19 136 LYS A N 1
ATOM 1144 C CA . LYS A 1 136 ? -25.895 7.453 7.806 1.00 83.19 136 LYS A CA 1
ATOM 1145 C C . LYS A 1 136 ? -27.008 6.671 8.489 1.00 83.19 136 LYS A C 1
ATOM 1147 O O . LYS A 1 136 ? -28.124 7.171 8.621 1.00 83.19 136 LYS A O 1
ATOM 1152 N N . HIS A 1 137 ? -26.692 5.472 8.964 1.00 82.56 137 HIS A N 1
ATOM 1153 C CA . HIS A 1 137 ? -27.600 4.740 9.844 1.00 82.56 137 HIS A CA 1
ATOM 1154 C C . HIS A 1 137 ? -27.578 5.312 11.271 1.00 82.56 137 HIS A C 1
ATOM 1156 O O . HIS A 1 137 ? -26.671 6.062 11.635 1.00 82.56 137 HIS A O 1
ATOM 1162 N N . PHE A 1 138 ? -28.568 4.958 12.093 1.00 79.62 138 PHE A N 1
ATOM 1163 C CA . PHE A 1 138 ? -28.737 5.517 13.439 1.00 79.62 138 PHE A CA 1
ATOM 1164 C C . PHE A 1 138 ? -27.490 5.394 14.329 1.00 79.62 138 PHE A C 1
ATOM 1166 O O . PHE A 1 138 ? -27.157 6.338 15.042 1.00 79.62 138 PHE A O 1
ATOM 1173 N N . VAL A 1 139 ? -26.784 4.260 14.283 1.00 76.06 139 VAL A N 1
ATOM 1174 C CA . VAL A 1 139 ? -25.595 4.048 15.124 1.00 76.06 139 VAL A CA 1
ATOM 1175 C C . VAL A 1 139 ? -24.453 4.977 14.701 1.00 76.06 139 VAL A C 1
ATOM 1177 O O . VAL A 1 139 ? -23.836 5.584 15.569 1.00 76.06 139 VAL A O 1
ATOM 1180 N N . ASP A 1 140 ? -24.245 5.191 13.397 1.00 76.12 140 ASP A N 1
ATOM 1181 C CA . ASP A 1 140 ? -23.264 6.162 12.872 1.00 76.12 140 ASP A CA 1
ATOM 1182 C C . ASP A 1 140 ? -23.668 7.603 13.212 1.00 76.12 140 ASP A C 1
ATOM 1184 O O . ASP A 1 140 ? -22.834 8.455 13.510 1.00 76.12 140 ASP A O 1
ATOM 1188 N N . GLN A 1 141 ? -24.969 7.901 13.168 1.00 80.06 141 GLN A N 1
ATOM 1189 C CA . GLN A 1 141 ? -25.485 9.213 13.553 1.00 80.06 141 GLN A CA 1
ATOM 1190 C C . GLN A 1 141 ? -25.238 9.480 15.038 1.00 80.06 141 GLN A C 1
ATOM 1192 O O . GLN A 1 141 ? -24.837 10.584 15.387 1.00 80.06 141 GLN A O 1
ATOM 1197 N N . ALA A 1 142 ? -25.452 8.492 15.909 1.00 73.62 142 ALA A N 1
ATOM 1198 C CA . ALA A 1 142 ? -25.195 8.608 17.340 1.00 73.62 142 ALA A CA 1
ATOM 1199 C C . ALA A 1 142 ? -23.688 8.662 17.648 1.00 73.62 142 ALA A C 1
ATOM 1201 O O . ALA A 1 142 ? -23.255 9.476 18.468 1.00 73.62 142 ALA A O 1
ATOM 1202 N N . SER A 1 143 ? -22.877 7.853 16.961 1.00 67.88 143 SER A N 1
ATOM 1203 C CA . SER A 1 143 ? -21.426 7.812 17.154 1.00 67.88 143 SER A CA 1
ATOM 1204 C C . SER A 1 143 ? -20.761 9.129 16.759 1.00 67.88 143 SER A C 1
ATOM 1206 O O . SER A 1 143 ? -19.845 9.560 17.447 1.00 67.88 143 SER A O 1
ATOM 1208 N N . GLN A 1 144 ? -21.265 9.853 15.753 1.00 68.38 144 GLN A N 1
ATOM 1209 C CA . GLN A 1 144 ? -20.749 11.180 15.392 1.00 68.38 144 GLN A CA 1
ATOM 1210 C C . GLN A 1 144 ? -20.830 12.218 16.518 1.00 68.38 144 GLN A C 1
ATOM 1212 O O . GLN A 1 144 ? -20.025 13.151 16.541 1.00 68.38 144 GLN A O 1
ATOM 1217 N N . TRP A 1 145 ? -21.780 12.083 17.445 1.00 63.94 145 TRP A N 1
ATOM 1218 C CA . TRP A 1 145 ? -21.879 12.979 18.600 1.00 63.94 145 TRP A CA 1
ATOM 1219 C C . TRP A 1 145 ? -20.854 12.643 19.685 1.00 63.94 145 TRP A C 1
ATOM 1221 O O . TRP A 1 145 ? -20.427 13.541 20.407 1.00 63.94 145 TRP A O 1
ATOM 1231 N N . LEU A 1 146 ? -20.444 11.375 19.775 1.00 56.88 146 LEU A N 1
ATOM 1232 C CA . LEU A 1 146 ? -19.544 10.860 20.810 1.00 56.88 146 LEU A CA 1
ATOM 1233 C C . LEU A 1 146 ? -18.079 10.771 20.346 1.00 56.88 146 LEU A C 1
ATOM 1235 O O . LEU A 1 146 ? -17.172 10.963 21.147 1.00 56.88 146 LEU A O 1
ATOM 1239 N N . PHE A 1 147 ? -17.847 10.536 19.054 1.00 57.69 147 PHE A N 1
ATOM 1240 C CA . PHE A 1 147 ? -16.552 10.210 18.449 1.00 57.69 147 PHE A CA 1
ATOM 1241 C C . PHE A 1 147 ? -16.285 11.087 17.214 1.00 57.69 147 PHE A C 1
ATOM 1243 O O . PHE A 1 147 ? -16.081 10.612 16.091 1.00 57.69 147 PHE A O 1
ATOM 1250 N N . LYS A 1 148 ? -16.317 12.414 17.402 1.00 55.41 148 LYS A N 1
ATOM 1251 C CA . LYS A 1 148 ? -15.992 13.381 16.340 1.00 55.41 148 LYS A CA 1
ATOM 1252 C C . LYS A 1 148 ? -14.544 13.204 15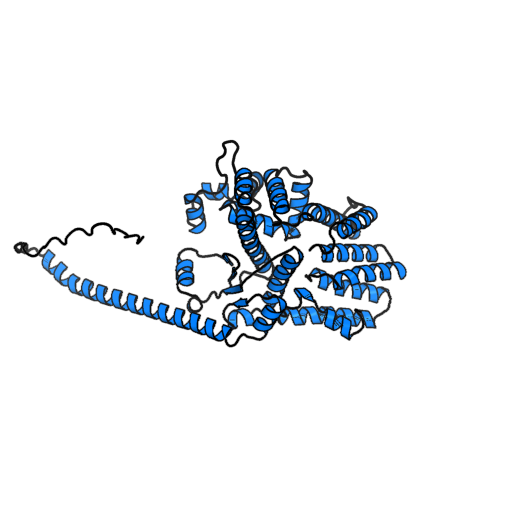.861 1.00 55.41 148 LYS A C 1
ATOM 1254 O O . LYS A 1 148 ? -13.620 13.727 16.485 1.00 55.41 148 LYS A O 1
ATOM 1259 N N . GLY A 1 149 ? -14.362 12.584 14.694 1.00 59.97 149 GLY A N 1
ATOM 1260 C CA . GLY A 1 149 ? -13.112 12.682 13.930 1.00 59.97 149 GLY A CA 1
ATOM 1261 C C . GLY A 1 149 ? -12.478 11.390 13.419 1.00 59.97 149 GLY A C 1
ATOM 1262 O O . GLY A 1 149 ? -11.376 11.490 12.903 1.00 59.97 149 GLY A O 1
ATOM 1263 N N . HIS A 1 150 ? -13.118 10.217 13.515 1.00 67.06 150 HIS A N 1
ATOM 1264 C CA . HIS A 1 150 ? -12.569 9.016 12.859 1.00 67.06 150 HIS A CA 1
ATOM 1265 C C . HIS A 1 150 ? -12.543 9.197 11.328 1.00 67.06 150 HIS A C 1
ATOM 1267 O O . HIS A 1 150 ? -13.484 9.771 10.776 1.00 67.06 150 HIS A O 1
ATOM 1273 N N . SER A 1 151 ? -11.496 8.738 10.649 1.00 71.88 151 SER A N 1
ATOM 1274 C CA . SER A 1 151 ? -11.366 8.749 9.181 1.00 71.88 151 SER A CA 1
ATOM 1275 C C . SER A 1 151 ? -11.826 7.428 8.555 1.00 71.88 151 SER A C 1
ATOM 1277 O O . SER A 1 151 ? -12.397 7.440 7.467 1.00 71.88 151 SER A O 1
ATOM 1279 N N . GLY A 1 152 ? -11.691 6.318 9.281 1.00 79.50 152 GLY A N 1
ATOM 1280 C CA . GLY A 1 152 ? -12.174 4.986 8.921 1.00 79.50 152 GLY A CA 1
ATOM 1281 C C . GLY A 1 152 ? -12.310 4.087 10.152 1.00 79.50 152 GLY A C 1
ATOM 1282 O O . GLY A 1 152 ? -12.169 4.577 11.276 1.00 79.50 152 GLY A O 1
ATOM 1283 N N . TYR A 1 153 ? -12.718 2.838 9.935 1.00 83.12 153 TYR A N 1
ATOM 1284 C CA . TYR A 1 153 ? -12.613 1.746 10.905 1.00 83.12 153 TYR A CA 1
ATOM 1285 C C . TYR A 1 153 ? -12.714 0.379 10.215 1.00 83.12 153 TYR A C 1
ATOM 1287 O O . TYR A 1 153 ? -13.434 0.208 9.222 1.00 83.12 153 TYR A O 1
ATOM 1295 N N . ALA A 1 154 ? -12.067 -0.617 10.812 1.00 84.62 154 ALA A N 1
ATOM 1296 C CA . ALA A 1 154 ? -12.181 -2.021 10.461 1.00 84.62 154 ALA A CA 1
ATOM 1297 C C . ALA A 1 154 ? -13.010 -2.796 11.492 1.00 84.62 154 ALA A C 1
ATOM 1299 O O . ALA A 1 154 ? -12.846 -2.659 12.707 1.00 84.62 154 ALA A O 1
ATOM 1300 N N . MET A 1 155 ? -13.877 -3.681 11.005 1.00 82.00 155 MET A N 1
ATOM 1301 C CA . MET A 1 155 ? -14.633 -4.609 11.840 1.00 82.00 155 MET A CA 1
ATOM 1302 C C . MET A 1 155 ? -14.657 -5.988 11.187 1.00 82.00 155 MET A C 1
ATOM 1304 O O . MET A 1 155 ? -15.226 -6.154 10.113 1.00 82.00 155 MET A O 1
ATOM 1308 N N . LEU A 1 156 ? -14.077 -6.987 11.860 1.00 82.00 156 LEU A N 1
ATOM 1309 C CA . LEU A 1 156 ? -13.955 -8.360 11.352 1.00 82.00 156 LEU A CA 1
ATOM 1310 C C . LEU A 1 156 ? -13.251 -8.395 9.987 1.00 82.00 156 LEU A C 1
ATOM 1312 O O . LEU A 1 156 ? -12.053 -8.161 9.934 1.00 82.00 156 LEU A O 1
ATOM 1316 N N . ASN A 1 157 ? -13.979 -8.660 8.903 1.00 87.12 157 ASN A N 1
ATOM 1317 C CA . ASN A 1 157 ? -13.495 -8.673 7.523 1.00 87.12 157 ASN A CA 1
ATOM 1318 C C . ASN A 1 157 ? -14.129 -7.543 6.692 1.00 87.12 157 ASN A C 1
ATOM 1320 O O . ASN A 1 157 ? -14.449 -7.724 5.513 1.00 87.12 157 ASN A O 1
ATOM 1324 N N . HIS A 1 158 ? -14.365 -6.389 7.312 1.00 90.75 158 HIS A N 1
ATOM 1325 C CA . HIS A 1 158 ? -15.019 -5.242 6.697 1.00 90.75 158 HIS A CA 1
ATOM 1326 C C . HIS A 1 158 ? -14.266 -3.948 6.991 1.00 90.75 158 HIS A C 1
ATOM 1328 O O . HIS A 1 158 ? -13.803 -3.751 8.114 1.00 90.75 158 HIS A O 1
ATOM 1334 N N . ILE A 1 159 ? -14.195 -3.056 6.001 1.00 90.00 159 ILE A N 1
ATOM 1335 C CA . ILE A 1 159 ? -13.599 -1.720 6.142 1.00 90.00 159 ILE A CA 1
ATOM 1336 C C . ILE A 1 159 ? -14.651 -0.673 5.817 1.00 90.00 159 ILE A C 1
ATOM 1338 O O . ILE A 1 159 ? -15.350 -0.784 4.809 1.00 90.00 159 ILE A O 1
ATOM 1342 N N . SER A 1 160 ? -14.721 0.369 6.638 1.00 87.69 160 SER A N 1
ATOM 1343 C CA . SER A 1 160 ? -15.444 1.598 6.330 1.00 87.69 160 SER A CA 1
ATOM 1344 C C . SER A 1 160 ? -14.477 2.776 6.312 1.00 87.69 160 SER A C 1
ATOM 1346 O O . SER A 1 160 ? -13.725 2.962 7.261 1.00 87.69 160 SER A O 1
ATOM 1348 N N . ALA A 1 161 ? -14.516 3.594 5.264 1.00 86.50 161 ALA A N 1
ATOM 1349 C CA . ALA A 1 161 ? -13.703 4.804 5.139 1.00 86.50 161 ALA A CA 1
ATOM 1350 C C . ALA A 1 161 ? -14.594 6.002 4.800 1.00 86.50 161 ALA A C 1
ATOM 1352 O O . ALA A 1 161 ? -15.506 5.887 3.979 1.00 86.50 161 ALA A O 1
ATOM 1353 N N . LYS A 1 162 ? -14.357 7.159 5.423 1.00 81.69 162 LYS A N 1
ATOM 1354 C CA . LYS A 1 162 ? -15.107 8.381 5.116 1.00 81.69 162 LYS A CA 1
ATOM 1355 C C . LYS A 1 162 ? -14.729 8.941 3.755 1.00 81.69 162 LYS A C 1
ATOM 1357 O O . LYS A 1 162 ? -13.560 8.987 3.386 1.00 81.69 162 LYS A O 1
ATOM 1362 N N . LYS A 1 163 ? -15.736 9.439 3.040 1.00 74.06 163 LYS A N 1
ATOM 1363 C CA . LYS A 1 163 ? -15.559 10.249 1.836 1.00 74.06 163 LYS A CA 1
ATOM 1364 C C . LYS A 1 163 ? -14.677 11.457 2.158 1.00 74.06 163 LYS A C 1
ATOM 1366 O O . LYS A 1 163 ? -14.864 12.097 3.187 1.00 74.06 163 LYS A O 1
ATOM 1371 N N . GLY A 1 164 ? -13.748 11.790 1.266 1.00 66.62 164 GLY A N 1
ATOM 1372 C CA . GLY A 1 164 ? -12.938 12.997 1.408 1.00 66.62 164 GLY A CA 1
ATOM 1373 C C . GLY A 1 164 ? -11.960 12.970 2.582 1.00 66.62 164 GLY A C 1
ATOM 1374 O O . GLY A 1 164 ? -11.574 14.041 3.051 1.00 66.62 164 GLY A O 1
ATOM 1375 N N . SER A 1 165 ? -11.527 11.789 3.044 1.00 54.22 165 SER A N 1
ATOM 1376 C CA . SER A 1 165 ? -10.474 11.598 4.057 1.00 54.22 165 SER A CA 1
ATOM 1377 C C . SER A 1 165 ? -9.072 12.055 3.599 1.00 54.22 165 SER A C 1
ATOM 1379 O O . SER A 1 165 ? -8.068 11.428 3.918 1.00 54.22 165 SER A O 1
ATOM 1381 N N . GLY A 1 166 ? -8.995 13.181 2.884 1.00 49.16 166 GLY A N 1
ATOM 1382 C CA . GLY A 1 166 ? -7.771 13.805 2.412 1.00 49.16 166 GLY A CA 1
ATOM 1383 C C . GLY A 1 166 ? -7.305 13.295 1.050 1.00 49.16 166 GLY A C 1
ATOM 1384 O O . GLY A 1 166 ? -7.759 12.268 0.560 1.00 49.16 166 GLY A O 1
ATOM 1385 N N . ARG A 1 167 ? -6.399 14.062 0.430 1.00 55.66 167 ARG A N 1
ATOM 1386 C CA . ARG A 1 167 ? -5.636 13.732 -0.791 1.00 55.66 167 ARG A CA 1
ATOM 1387 C C . ARG A 1 167 ? -5.290 12.231 -0.861 1.00 55.66 167 ARG A C 1
ATOM 1389 O O . ARG A 1 167 ? -5.001 11.642 0.174 1.00 55.66 167 ARG A O 1
ATOM 1396 N N . SER A 1 168 ? -5.242 11.654 -2.065 1.00 59.66 168 SER A N 1
ATOM 1397 C CA . SER A 1 168 ? -5.063 10.210 -2.347 1.00 59.66 168 SER A CA 1
ATOM 1398 C C . SER A 1 168 ? -4.038 9.456 -1.479 1.00 59.66 168 SER A C 1
ATOM 1400 O O . SER A 1 168 ? -4.236 8.275 -1.196 1.00 59.66 168 SER A O 1
ATOM 1402 N N . TRP A 1 169 ? -2.974 10.119 -1.016 1.00 59.72 169 TRP A N 1
ATOM 1403 C CA . TRP A 1 169 ? -1.981 9.549 -0.101 1.00 59.72 169 TRP A CA 1
ATOM 1404 C C . TRP A 1 169 ? -2.528 9.245 1.310 1.00 59.72 169 TRP A C 1
ATOM 1406 O O . TRP A 1 169 ? -2.297 8.148 1.803 1.00 59.72 169 TRP A O 1
ATOM 1416 N N . MET A 1 170 ? -3.332 10.126 1.921 1.00 71.25 170 MET A N 1
ATOM 1417 C CA . MET A 1 170 ? -3.943 9.877 3.244 1.00 71.25 170 MET A CA 1
ATOM 1418 C C . MET A 1 170 ? -4.961 8.738 3.191 1.00 71.25 170 MET A C 1
ATOM 1420 O O . MET A 1 170 ? -5.087 7.953 4.128 1.00 71.25 170 MET A O 1
ATOM 1424 N N . LEU A 1 171 ? -5.696 8.634 2.080 1.00 77.25 171 LEU A N 1
ATOM 1425 C CA . LEU A 1 171 ? -6.622 7.527 1.871 1.00 77.25 171 LEU A CA 1
ATOM 1426 C C . LEU A 1 171 ? -5.873 6.191 1.773 1.00 77.25 171 LEU A C 1
ATOM 1428 O O . LEU A 1 171 ? -6.341 5.192 2.312 1.00 77.25 171 LEU A O 1
ATOM 1432 N N . ARG A 1 172 ? -4.716 6.168 1.105 1.00 82.38 172 ARG A N 1
ATOM 1433 C CA . ARG A 1 172 ? -3.876 4.972 0.997 1.00 82.38 172 ARG A CA 1
ATOM 1434 C C . ARG A 1 172 ? -3.393 4.504 2.372 1.00 82.38 172 ARG A C 1
ATOM 1436 O O . ARG A 1 172 ? -3.592 3.335 2.688 1.00 82.38 172 ARG A O 1
ATOM 1443 N N . GLU A 1 173 ? -2.833 5.401 3.183 1.00 84.06 173 GLU A N 1
ATOM 1444 C CA . GLU A 1 173 ? -2.411 5.102 4.564 1.00 84.06 173 GLU A CA 1
ATOM 1445 C C . GLU A 1 173 ? -3.579 4.541 5.382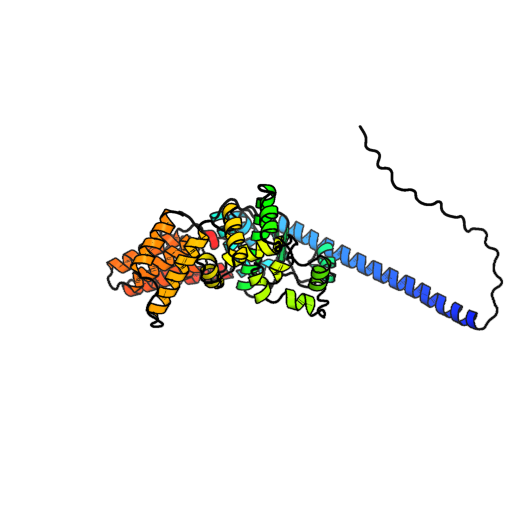 1.00 84.06 173 GLU A C 1
ATOM 1447 O O . GLU A 1 173 ? -3.475 3.462 5.961 1.00 84.06 173 GLU A O 1
ATOM 1452 N N . LEU A 1 174 ? -4.741 5.206 5.331 1.00 87.06 174 LEU A N 1
ATOM 1453 C CA . LEU A 1 174 ? -5.948 4.739 6.009 1.00 87.06 174 LEU A CA 1
ATOM 1454 C C . LEU A 1 174 ? -6.342 3.323 5.570 1.00 87.06 174 LEU A C 1
ATOM 1456 O O . LEU A 1 174 ? -6.600 2.468 6.408 1.00 87.06 174 LEU A O 1
ATOM 1460 N N . ILE A 1 175 ? -6.398 3.047 4.265 1.00 88.94 175 ILE A N 1
ATOM 1461 C CA . ILE A 1 175 ? -6.797 1.723 3.770 1.00 88.94 175 ILE A CA 1
ATOM 1462 C C . ILE A 1 175 ? -5.809 0.654 4.236 1.00 88.94 175 ILE A C 1
ATOM 1464 O O . ILE A 1 175 ? -6.242 -0.402 4.695 1.00 88.94 175 ILE A O 1
ATOM 1468 N N . HIS A 1 176 ? -4.503 0.910 4.144 1.00 91.38 176 HIS A N 1
ATOM 1469 C CA . HIS A 1 176 ? -3.502 -0.040 4.621 1.00 91.38 176 HIS A CA 1
ATOM 1470 C C . HIS A 1 176 ? -3.634 -0.274 6.126 1.00 91.38 176 HIS A C 1
ATOM 1472 O O . HIS A 1 176 ? -3.679 -1.432 6.537 1.00 91.38 176 HIS A O 1
ATOM 1478 N N . HIS A 1 177 ? -3.793 0.786 6.922 1.00 93.31 177 HIS A N 1
ATOM 1479 C CA . HIS A 1 177 ? -4.058 0.704 8.358 1.00 93.31 177 HIS A CA 1
ATOM 1480 C C . HIS A 1 177 ? -5.257 -0.208 8.664 1.00 93.31 177 HIS A C 1
ATOM 1482 O O . HIS A 1 177 ? -5.136 -1.176 9.418 1.00 93.31 177 HIS A O 1
ATOM 1488 N N . GLU A 1 178 ? -6.403 0.027 8.022 1.00 93.62 178 GLU A N 1
ATOM 1489 C CA . GLU A 1 178 ? -7.610 -0.769 8.264 1.00 93.62 178 GLU A CA 1
ATOM 1490 C C . GLU A 1 178 ? -7.475 -2.224 7.778 1.00 93.62 178 GLU A C 1
ATOM 1492 O O . GLU A 1 178 ? -7.989 -3.148 8.415 1.00 93.62 178 GLU A O 1
ATOM 1497 N N . ILE A 1 179 ? -6.731 -2.479 6.695 1.00 93.94 179 ILE A N 1
ATOM 1498 C CA . ILE A 1 179 ? -6.394 -3.851 6.285 1.00 93.94 179 ILE A CA 1
ATOM 1499 C C . ILE A 1 179 ? -5.530 -4.535 7.356 1.00 93.94 179 ILE A C 1
ATOM 1501 O O . ILE A 1 179 ? -5.756 -5.711 7.665 1.00 93.94 179 ILE A O 1
ATOM 1505 N N . LYS A 1 180 ? -4.576 -3.831 7.978 1.00 95.12 180 LYS A N 1
ATOM 1506 C CA . LYS A 1 180 ? -3.751 -4.423 9.041 1.00 95.12 180 LYS A CA 1
ATOM 1507 C C . LYS A 1 180 ? -4.570 -4.787 10.280 1.00 95.12 180 LYS A C 1
ATOM 1509 O O . LYS A 1 180 ? -4.297 -5.840 10.856 1.00 95.12 180 LYS A O 1
ATOM 1514 N N . HIS A 1 181 ? -5.616 -4.033 10.632 1.00 94.75 181 HIS A N 1
ATOM 1515 C CA . HIS A 1 181 ? -6.581 -4.467 11.659 1.00 94.75 181 HIS A CA 1
ATOM 1516 C C . HIS A 1 181 ? -7.233 -5.808 11.302 1.00 94.75 181 HIS A C 1
ATOM 1518 O O . HIS A 1 181 ? -7.271 -6.717 12.129 1.00 94.75 181 HIS A O 1
ATOM 1524 N N . ILE A 1 182 ? -7.694 -5.973 10.058 1.00 93.88 182 ILE A N 1
ATOM 1525 C CA . ILE A 1 182 ? -8.321 -7.225 9.596 1.00 93.88 182 ILE A CA 1
ATOM 1526 C C . ILE A 1 182 ? -7.338 -8.393 9.660 1.00 93.88 182 ILE A C 1
ATOM 1528 O O . ILE A 1 182 ? -7.677 -9.462 10.171 1.00 93.88 182 ILE A O 1
ATOM 1532 N N . LYS A 1 183 ? -6.105 -8.195 9.180 1.00 93.94 183 LYS A N 1
ATOM 1533 C CA . LYS A 1 183 ? -5.057 -9.221 9.266 1.00 93.94 183 LYS A CA 1
ATOM 1534 C C . LYS A 1 183 ? -4.761 -9.577 10.715 1.00 93.94 183 LYS A C 1
ATOM 1536 O O . LYS A 1 183 ? -4.665 -10.757 11.031 1.00 93.94 183 LYS A O 1
ATOM 1541 N N . ALA A 1 184 ? -4.673 -8.587 11.600 1.00 94.06 184 ALA A N 1
ATOM 1542 C CA . ALA A 1 184 ? -4.462 -8.820 13.022 1.00 94.06 184 ALA A CA 1
ATOM 1543 C C . ALA A 1 184 ? -5.597 -9.651 13.643 1.00 94.06 184 ALA A C 1
ATOM 1545 O O . ALA A 1 184 ? -5.308 -10.564 14.412 1.00 94.06 184 ALA A O 1
ATOM 1546 N N . TYR A 1 185 ? -6.861 -9.408 13.273 1.00 92.94 185 TYR A N 1
ATOM 1547 C CA . TYR A 1 185 ? -7.991 -10.239 13.712 1.00 92.94 185 TYR A CA 1
ATOM 1548 C C . TYR A 1 185 ? -7.876 -11.679 13.220 1.00 92.94 185 TYR A C 1
ATOM 1550 O O . TYR A 1 185 ? -7.994 -12.602 14.024 1.00 92.94 185 TYR A O 1
ATOM 1558 N N . ALA A 1 186 ? -7.587 -11.875 11.933 1.00 92.38 186 ALA A N 1
ATOM 1559 C CA . ALA A 1 186 ? -7.421 -13.207 11.357 1.00 92.38 186 ALA A CA 1
ATOM 1560 C C . ALA A 1 186 ? -6.226 -13.964 11.967 1.00 92.38 186 ALA A C 1
ATOM 1562 O O . ALA A 1 186 ? -6.299 -15.174 12.185 1.00 92.38 186 ALA A O 1
ATOM 1563 N N . ILE A 1 187 ? -5.131 -13.258 12.269 1.00 94.38 187 ILE A N 1
ATOM 1564 C CA . ILE A 1 187 ? -3.971 -13.819 12.967 1.00 94.38 187 ILE A CA 1
ATOM 1565 C C . ILE A 1 187 ? -4.359 -14.196 14.391 1.00 94.38 187 ILE A C 1
ATOM 1567 O O . ILE A 1 187 ? -4.114 -15.326 14.780 1.00 94.38 187 ILE A O 1
ATOM 1571 N N . ALA A 1 188 ? -4.985 -13.302 15.158 1.00 94.06 188 ALA A N 1
ATOM 1572 C CA . ALA A 1 188 ? -5.349 -13.562 16.550 1.00 94.06 188 ALA A CA 1
ATOM 1573 C C . ALA A 1 188 ? -6.372 -14.702 16.701 1.00 94.06 188 ALA A C 1
ATOM 1575 O O . ALA A 1 188 ? -6.351 -15.412 17.703 1.00 94.06 188 ALA A O 1
ATOM 1576 N N . GLU A 1 189 ? -7.245 -14.904 15.709 1.00 93.38 189 GLU A N 1
ATOM 1577 C CA . GLU A 1 189 ? -8.164 -16.046 15.665 1.00 93.38 189 GLU A CA 1
ATOM 1578 C C . GLU A 1 189 ? -7.419 -17.380 15.487 1.00 93.38 189 GLU A C 1
ATOM 1580 O O . GLU A 1 189 ? -7.750 -18.363 16.147 1.00 93.38 189 GLU A O 1
ATOM 1585 N N . LYS A 1 190 ? -6.391 -17.414 14.627 1.00 95.25 190 LYS A N 1
ATOM 1586 C CA . LYS A 1 190 ? -5.580 -18.617 14.357 1.00 95.25 190 LYS A CA 1
ATOM 1587 C C . LYS A 1 190 ? -4.458 -18.843 15.382 1.00 95.25 190 LYS A C 1
ATOM 1589 O O . LYS A 1 190 ? -4.089 -19.985 15.638 1.00 95.25 190 LYS A O 1
ATOM 1594 N N . HIS A 1 191 ? -3.931 -17.760 15.943 1.00 96.62 191 HIS A N 1
ATOM 1595 C CA . HIS A 1 191 ? -2.745 -17.671 16.797 1.00 96.62 191 HIS A CA 1
ATOM 1596 C C . HIS A 1 191 ? -3.024 -16.734 17.985 1.00 96.62 191 HIS A C 1
ATOM 1598 O O . HIS A 1 191 ? -2.543 -15.594 18.013 1.00 96.62 191 HIS A O 1
ATOM 1604 N N . PRO A 1 192 ? -3.819 -17.164 18.981 1.00 95.00 192 PRO A N 1
ATOM 1605 C CA . PRO A 1 192 ? -4.186 -16.322 20.124 1.00 95.00 192 PRO A CA 1
ATOM 1606 C C . PRO A 1 192 ? -2.974 -15.843 20.944 1.00 95.00 192 PRO A C 1
ATOM 1608 O O . PRO A 1 192 ? -3.033 -14.812 21.620 1.00 95.00 192 PRO A O 1
ATOM 1611 N N . GLU A 1 193 ? -1.850 -16.556 20.875 1.00 97.62 193 GLU A N 1
ATOM 1612 C CA . GLU A 1 193 ? -0.582 -16.181 21.490 1.00 97.62 193 GLU A CA 1
ATOM 1613 C C . GLU A 1 193 ? 0.024 -14.892 20.913 1.00 97.62 193 GLU A C 1
ATOM 1615 O O . GLU A 1 193 ? 0.726 -14.194 21.650 1.00 97.62 193 GLU A O 1
ATOM 1620 N N . PHE A 1 194 ? -0.292 -14.522 19.665 1.00 97.94 194 PHE A N 1
ATOM 1621 C CA . PHE A 1 194 ? 0.254 -13.345 18.979 1.00 97.94 194 PHE A CA 1
ATOM 1622 C C . PHE A 1 194 ? 0.042 -12.054 19.780 1.00 97.94 194 PHE A C 1
ATOM 1624 O O . PHE A 1 194 ? 0.998 -11.334 20.082 1.00 97.94 194 PHE A O 1
ATOM 1631 N N . GLU A 1 195 ? -1.197 -11.789 20.210 1.00 97.06 195 GLU A N 1
ATOM 1632 C CA . GLU A 1 195 ? -1.510 -10.610 21.025 1.00 97.06 195 GLU A CA 1
ATOM 1633 C C . GLU A 1 195 ? -0.808 -10.657 22.389 1.00 97.06 195 GLU A C 1
ATOM 1635 O O . GLU A 1 195 ? -0.443 -9.620 22.947 1.00 97.06 195 GLU A O 1
ATOM 1640 N N . SER A 1 196 ? -0.619 -11.855 22.950 1.00 96.94 196 SER A N 1
ATOM 1641 C CA . SER A 1 196 ? 0.042 -12.030 24.243 1.00 96.94 196 SER A CA 1
ATOM 1642 C C . SER A 1 196 ? 1.545 -11.746 24.156 1.00 96.94 196 SER A C 1
ATOM 1644 O O . SER A 1 196 ? 2.089 -11.064 25.024 1.00 96.94 196 SER A O 1
ATOM 1646 N N . GLU A 1 197 ? 2.211 -12.201 23.090 1.00 98.25 197 GLU A N 1
ATOM 1647 C CA . GLU A 1 197 ? 3.614 -11.894 22.806 1.00 98.25 197 GLU A CA 1
ATOM 1648 C C . GLU A 1 197 ? 3.798 -10.398 22.538 1.00 98.25 197 GLU A C 1
ATOM 1650 O O . GLU A 1 197 ? 4.710 -9.780 23.088 1.00 98.25 197 GLU A O 1
ATOM 1655 N N . TRP A 1 198 ? 2.887 -9.780 21.783 1.00 98.25 198 TRP A N 1
ATOM 1656 C CA . TRP A 1 198 ? 2.942 -8.345 21.505 1.00 98.25 198 TRP A CA 1
ATOM 1657 C C . TRP A 1 198 ? 2.786 -7.497 22.772 1.00 98.25 198 TRP A C 1
ATOM 1659 O O . TRP A 1 198 ? 3.538 -6.539 22.992 1.00 98.25 198 TRP A O 1
ATOM 1669 N N . LYS A 1 199 ? 1.851 -7.877 23.655 1.00 97.25 199 LYS A N 1
ATOM 1670 C CA . LYS A 1 199 ? 1.679 -7.245 24.972 1.00 97.25 199 LYS A CA 1
ATOM 1671 C C . LYS A 1 199 ? 2.942 -7.365 25.817 1.00 97.25 199 LYS A C 1
ATOM 1673 O O . LYS A 1 199 ? 3.327 -6.365 26.406 1.00 97.25 199 LYS A O 1
ATOM 1678 N N . LYS A 1 200 ? 3.622 -8.520 25.830 1.00 97.44 200 LYS A N 1
ATOM 1679 C CA . LYS A 1 200 ? 4.899 -8.702 26.554 1.00 97.44 200 LYS A CA 1
ATOM 1680 C C . LYS A 1 200 ? 6.003 -7.770 26.042 1.00 97.44 200 LYS A C 1
ATOM 1682 O O . LYS A 1 200 ? 6.774 -7.243 26.833 1.00 97.44 200 LYS A O 1
ATOM 1687 N N . ILE A 1 201 ? 6.069 -7.513 24.733 1.00 97.88 201 ILE A N 1
ATOM 1688 C CA . ILE A 1 201 ? 7.002 -6.513 24.173 1.00 97.88 201 ILE A CA 1
ATOM 1689 C C . ILE A 1 201 ? 6.612 -5.086 24.609 1.00 97.88 201 ILE A C 1
ATOM 1691 O O . ILE A 1 201 ? 7.452 -4.186 24.661 1.00 97.88 201 ILE A O 1
ATOM 1695 N N . SER A 1 202 ? 5.343 -4.883 24.963 1.00 97.19 202 SER A N 1
ATOM 1696 C CA . SER A 1 202 ? 4.732 -3.603 25.335 1.00 97.19 202 SER A CA 1
ATOM 1697 C C . SER A 1 202 ? 4.434 -3.506 26.841 1.00 97.19 202 SER A C 1
ATOM 1699 O O . SER A 1 202 ? 3.432 -2.908 27.250 1.00 97.19 202 SER A O 1
ATOM 1701 N N . THR A 1 203 ? 5.323 -4.062 27.672 1.00 97.00 203 THR A N 1
ATOM 1702 C CA . THR A 1 203 ? 5.350 -3.847 29.130 1.00 97.00 203 THR A CA 1
ATOM 1703 C C . THR A 1 203 ? 6.650 -3.204 29.596 1.00 97.00 203 THR A C 1
ATOM 1705 O O . THR A 1 203 ? 7.702 -3.435 29.001 1.00 97.00 203 THR A O 1
ATOM 1708 N N . ASP A 1 204 ? 6.608 -2.389 30.644 1.00 94.56 204 ASP A N 1
ATOM 1709 C CA . ASP A 1 204 ? 7.804 -1.851 31.299 1.00 94.56 204 ASP A CA 1
ATOM 1710 C C . ASP A 1 204 ? 8.598 -2.949 32.046 1.00 94.56 204 ASP A C 1
ATOM 1712 O O . ASP A 1 204 ? 8.228 -4.124 32.050 1.00 94.56 204 ASP A O 1
ATOM 1716 N N . GLU A 1 205 ? 9.709 -2.571 32.680 1.00 92.75 205 GLU A N 1
ATOM 1717 C CA . GLU A 1 205 ? 10.574 -3.476 33.460 1.00 92.75 205 GLU A CA 1
ATOM 1718 C C . GLU A 1 205 ? 9.862 -4.120 34.663 1.00 92.75 205 GLU A C 1
ATOM 1720 O O . GLU A 1 205 ? 10.306 -5.144 35.175 1.00 92.75 205 GLU A O 1
ATOM 1725 N N . LYS A 1 206 ? 8.744 -3.536 35.108 1.00 94.31 206 LYS A N 1
ATOM 1726 C CA . LYS A 1 206 ? 7.913 -4.023 36.215 1.00 94.31 206 LYS A CA 1
ATOM 1727 C C . LYS A 1 206 ? 6.736 -4.874 35.725 1.00 94.31 206 LYS A C 1
ATOM 1729 O O . LYS A 1 206 ? 5.938 -5.327 36.542 1.00 94.31 206 LYS A O 1
ATOM 1734 N N . GLY A 1 207 ? 6.609 -5.087 34.413 1.00 93.12 207 GLY A N 1
ATOM 1735 C CA . GLY A 1 207 ? 5.512 -5.834 33.801 1.00 93.12 207 GLY A CA 1
ATOM 1736 C C . GLY A 1 207 ? 4.219 -5.034 33.611 1.00 93.12 207 GLY A C 1
ATOM 1737 O O . GLY A 1 207 ? 3.204 -5.616 33.233 1.00 93.12 207 GLY A O 1
ATOM 1738 N N . ASN A 1 208 ? 4.221 -3.716 33.837 1.00 95.50 208 ASN A N 1
ATOM 1739 C CA . ASN A 1 208 ? 3.044 -2.881 33.597 1.00 95.50 208 ASN A CA 1
ATOM 1740 C C . ASN A 1 208 ? 2.913 -2.549 32.116 1.00 95.50 208 ASN A C 1
ATOM 1742 O O . ASN A 1 208 ? 3.906 -2.334 31.423 1.00 95.50 208 ASN A O 1
ATOM 1746 N N . SER A 1 209 ? 1.679 -2.438 31.630 1.00 95.19 209 SER A N 1
ATOM 1747 C CA . SER A 1 209 ? 1.434 -1.982 30.264 1.00 95.19 209 SER A CA 1
ATOM 1748 C C . SER A 1 209 ? 1.905 -0.540 30.057 1.00 95.19 209 SER A C 1
ATOM 1750 O O . SER A 1 209 ? 1.641 0.326 30.888 1.00 95.19 209 SER A O 1
ATOM 1752 N N . ILE A 1 210 ? 2.559 -0.283 28.921 1.00 95.62 210 ILE A N 1
ATOM 1753 C CA . ILE A 1 210 ? 2.982 1.068 28.505 1.00 95.62 210 ILE A CA 1
ATOM 1754 C C . ILE A 1 210 ? 1.970 1.774 27.577 1.00 95.62 210 ILE A C 1
ATOM 1756 O O . ILE A 1 210 ? 2.212 2.917 27.166 1.00 95.62 210 ILE A O 1
ATOM 1760 N N . TYR A 1 211 ? 0.840 1.120 27.269 1.00 95.75 211 TYR A N 1
ATOM 1761 C CA . TYR A 1 211 ? -0.314 1.743 26.608 1.00 95.75 211 TYR A CA 1
ATOM 1762 C C . TYR A 1 211 ? -0.986 2.772 27.524 1.00 95.75 211 TYR A C 1
ATOM 1764 O O . TYR A 1 211 ? -0.812 2.755 28.744 1.00 95.75 211 TYR A O 1
ATOM 1772 N N . LEU A 1 212 ? -1.801 3.649 26.938 1.00 91.12 212 LEU A N 1
ATOM 1773 C CA . LEU A 1 212 ? -2.677 4.518 27.717 1.00 91.12 212 LEU A CA 1
ATOM 1774 C C . LEU A 1 212 ? -3.730 3.701 28.486 1.00 91.12 212 LEU A C 1
ATOM 1776 O O . LEU A 1 212 ? -4.327 2.755 27.969 1.00 91.12 212 LEU A O 1
ATOM 1780 N N . SER A 1 213 ? -4.012 4.106 29.722 1.00 89.00 213 SER A N 1
ATOM 1781 C CA . SER A 1 213 ? -5.135 3.574 30.495 1.00 89.00 213 SER A CA 1
ATOM 1782 C C . SER A 1 213 ? -6.481 3.966 29.874 1.00 89.00 213 SER A C 1
ATOM 1784 O O . SER A 1 213 ? -6.588 4.924 29.105 1.00 89.00 213 SER A O 1
ATOM 1786 N N . THR A 1 214 ? -7.561 3.280 30.259 1.00 85.75 214 THR A N 1
ATOM 1787 C CA . THR A 1 214 ? -8.927 3.604 29.803 1.00 85.75 214 THR A CA 1
ATOM 1788 C C . THR A 1 214 ? -9.299 5.068 30.055 1.00 85.75 214 THR A C 1
ATOM 1790 O O . THR A 1 214 ? -9.922 5.703 29.206 1.00 85.75 214 THR A O 1
ATOM 1793 N N . ALA A 1 215 ? -8.898 5.626 31.201 1.00 85.12 215 ALA A N 1
ATOM 1794 C CA . ALA A 1 215 ? -9.174 7.019 31.543 1.00 85.12 215 ALA A CA 1
ATOM 1795 C C . ALA A 1 215 ? -8.397 8.000 30.650 1.00 85.12 215 ALA A C 1
ATOM 1797 O O . ALA A 1 215 ? -8.941 9.024 30.239 1.00 85.12 215 ALA A O 1
ATOM 1798 N N . GLU A 1 216 ? -7.141 7.692 30.326 1.00 85.81 216 GLU A N 1
ATOM 1799 C CA . GLU A 1 216 ? -6.312 8.510 29.433 1.00 85.81 216 GLU A CA 1
ATOM 1800 C C . GLU A 1 216 ? -6.802 8.442 27.989 1.00 85.81 216 GLU A C 1
ATOM 1802 O O . GLU A 1 216 ? -6.936 9.481 27.345 1.00 85.81 216 GLU A O 1
ATOM 1807 N N . ASN A 1 217 ? -7.171 7.251 27.515 1.00 81.69 217 ASN A N 1
ATOM 1808 C CA . ASN A 1 217 ? -7.812 7.076 26.217 1.00 81.69 217 ASN A CA 1
ATOM 1809 C C . ASN A 1 217 ? -9.116 7.876 26.133 1.00 81.69 217 ASN A C 1
ATOM 1811 O O . ASN A 1 217 ? -9.323 8.608 25.171 1.00 81.69 217 ASN A O 1
ATOM 1815 N N . ALA A 1 218 ? -9.979 7.821 27.152 1.00 79.31 218 ALA A N 1
ATOM 1816 C CA . ALA A 1 218 ? -11.208 8.616 27.169 1.00 79.31 218 ALA A CA 1
ATOM 1817 C C . ALA A 1 218 ? -10.926 10.129 27.088 1.00 79.31 218 ALA A C 1
ATOM 1819 O O . ALA A 1 218 ? -11.599 10.841 26.341 1.00 79.31 218 ALA A O 1
ATOM 1820 N N . LYS A 1 219 ? -9.904 10.626 27.804 1.00 78.94 219 LYS A N 1
ATOM 1821 C CA . LYS A 1 219 ? -9.465 12.031 27.712 1.00 78.94 219 LYS A CA 1
ATOM 1822 C C . LYS A 1 219 ? -8.972 12.388 26.306 1.00 78.94 219 LYS A C 1
ATOM 1824 O O . LYS A 1 219 ? -9.332 13.453 25.802 1.00 78.94 219 LYS A O 1
ATOM 1829 N N . TYR A 1 220 ? -8.191 11.504 25.681 1.00 75.25 220 TYR A N 1
ATOM 1830 C CA . TYR A 1 220 ? -7.704 11.654 24.308 1.00 75.25 220 TYR A CA 1
ATOM 1831 C C . TYR A 1 220 ? -8.866 11.732 23.302 1.00 75.25 220 TYR A C 1
ATOM 1833 O O . TYR A 1 220 ? -8.989 12.719 22.575 1.00 75.25 220 TYR A O 1
ATOM 1841 N N . TRP A 1 221 ? -9.780 10.756 23.329 1.00 70.25 221 TRP A N 1
ATOM 1842 C CA . TRP A 1 221 ? -10.914 10.661 22.401 1.00 70.25 221 TRP A CA 1
ATOM 1843 C C . TRP A 1 221 ? -11.899 11.823 22.515 1.00 70.25 221 TRP A C 1
ATOM 1845 O O . TRP A 1 221 ? -12.365 12.347 21.503 1.00 70.25 221 TRP A O 1
ATOM 1855 N N . LEU A 1 222 ? -12.196 12.271 23.737 1.00 70.25 222 LEU A N 1
ATOM 1856 C CA . LEU A 1 222 ? -13.121 13.383 23.965 1.00 70.25 222 LEU A CA 1
ATOM 1857 C C . LEU A 1 222 ? -12.513 14.752 23.625 1.00 70.25 222 LEU A C 1
ATOM 1859 O O . LEU A 1 222 ? -13.190 15.769 23.779 1.00 70.25 222 LEU A O 1
ATOM 1863 N N . LYS A 1 223 ? -11.246 14.800 23.181 1.00 64.81 223 LYS A N 1
ATOM 1864 C CA . LYS A 1 223 ? -10.488 16.037 22.943 1.00 64.81 223 LYS A CA 1
ATOM 1865 C C . LYS A 1 223 ? -10.573 17.007 24.129 1.00 64.81 223 LYS A C 1
ATOM 1867 O O . LYS A 1 223 ? -10.490 18.220 23.947 1.00 64.81 223 LYS A O 1
ATOM 1872 N N . LEU A 1 224 ? -10.695 16.482 25.353 1.00 60.28 224 LEU A N 1
ATOM 1873 C CA . LEU A 1 224 ? -10.680 17.252 26.605 1.00 60.28 224 LEU A CA 1
ATOM 1874 C C . LEU A 1 224 ? -9.233 17.627 26.959 1.00 60.28 224 LEU A C 1
ATOM 1876 O O . LEU A 1 224 ? -8.740 17.393 28.062 1.00 60.28 224 LEU A O 1
ATOM 1880 N N . ILE A 1 225 ? -8.528 18.144 25.954 1.00 51.53 225 ILE A N 1
ATOM 1881 C CA . ILE A 1 225 ? -7.096 18.383 25.921 1.00 51.53 225 ILE A CA 1
ATOM 1882 C C . ILE A 1 225 ? -6.825 19.642 26.737 1.00 51.53 225 ILE A C 1
ATOM 1884 O O . ILE A 1 225 ? -6.844 20.740 26.200 1.00 51.53 225 ILE A O 1
ATOM 1888 N N . ASN A 1 226 ? -6.598 19.451 28.035 1.00 51.41 226 ASN A N 1
ATOM 1889 C CA . ASN A 1 226 ? -5.907 20.391 28.924 1.00 51.41 226 ASN A CA 1
ATOM 1890 C C . ASN A 1 226 ? -5.114 19.670 30.038 1.00 51.41 226 ASN A C 1
ATOM 1892 O O . ASN A 1 226 ? -4.743 20.292 31.024 1.00 51.41 226 ASN A O 1
ATOM 1896 N N . SER A 1 227 ? -4.836 18.363 29.921 1.00 60.25 227 SER A N 1
ATOM 1897 C CA . SER A 1 227 ? -3.880 17.697 30.819 1.00 60.25 227 SER A CA 1
ATOM 1898 C C . SER A 1 227 ? -2.541 17.532 30.107 1.00 60.25 227 SER A C 1
ATOM 1900 O O . SER A 1 227 ? -2.401 16.630 29.274 1.00 60.25 227 SER A O 1
ATOM 1902 N N . ASP A 1 228 ? -1.570 18.379 30.441 1.00 68.06 228 ASP A N 1
ATOM 1903 C CA . ASP A 1 228 ? -0.198 18.325 29.913 1.00 68.06 228 ASP A CA 1
ATOM 1904 C C . ASP A 1 228 ? 0.440 16.933 30.066 1.00 68.06 228 ASP A C 1
ATOM 1906 O O . ASP A 1 228 ? 1.225 16.510 29.222 1.00 68.06 228 ASP A O 1
ATOM 1910 N N . GLU A 1 229 ? 0.001 16.159 31.063 1.00 71.56 229 GLU A N 1
ATOM 1911 C CA . GLU A 1 229 ? 0.408 14.768 31.287 1.00 71.56 229 GLU A CA 1
ATOM 1912 C C . GLU A 1 229 ? 0.127 13.838 30.088 1.00 71.56 229 GLU A C 1
ATOM 1914 O O . GLU A 1 229 ? 1.003 13.083 29.668 1.00 71.56 229 GLU A O 1
ATOM 1919 N N . VAL A 1 230 ? -1.075 13.892 29.498 1.00 73.81 230 VAL A N 1
ATOM 1920 C CA . VAL A 1 230 ? -1.429 13.035 28.346 1.00 73.81 230 VAL A CA 1
ATOM 1921 C C . VAL A 1 230 ? -0.696 13.501 27.088 1.00 73.81 230 VAL A C 1
ATOM 1923 O O . VAL A 1 230 ? -0.277 12.674 26.284 1.00 73.81 230 VAL A O 1
ATOM 1926 N N . ARG A 1 231 ? -0.483 14.816 26.933 1.00 72.69 231 ARG A N 1
ATOM 1927 C CA . ARG A 1 231 ? 0.306 15.369 25.821 1.00 72.69 231 ARG A CA 1
ATOM 1928 C C . ARG A 1 231 ? 1.762 14.923 25.884 1.00 72.69 231 ARG A C 1
ATOM 1930 O O . ARG A 1 231 ? 2.281 14.484 24.868 1.00 72.69 231 ARG A O 1
ATOM 1937 N N . ALA A 1 232 ? 2.385 14.970 27.060 1.00 75.44 232 ALA A N 1
ATOM 1938 C CA . ALA A 1 232 ? 3.753 14.494 27.250 1.00 75.44 232 ALA A CA 1
ATOM 1939 C C . ALA A 1 232 ? 3.887 12.995 26.926 1.00 75.44 232 ALA A C 1
ATOM 1941 O O . ALA A 1 232 ? 4.845 12.584 26.279 1.00 75.44 232 ALA A O 1
ATOM 1942 N N . LYS A 1 233 ? 2.892 12.173 27.293 1.00 80.12 233 LYS A N 1
ATOM 1943 C CA . LYS A 1 233 ? 2.855 10.743 26.927 1.00 80.12 233 LYS A CA 1
ATOM 1944 C C . LYS A 1 233 ? 2.639 10.502 25.427 1.00 80.12 233 LYS A C 1
ATOM 1946 O O . LYS A 1 233 ? 2.943 9.419 24.941 1.00 80.12 233 LYS A O 1
ATOM 1951 N N . LEU A 1 234 ? 2.119 11.471 24.688 1.00 83.31 234 LEU A N 1
ATOM 1952 C CA . LEU A 1 234 ? 1.887 11.370 23.246 1.00 83.31 234 LEU A CA 1
ATOM 1953 C C . LEU A 1 234 ? 2.936 12.132 22.426 1.00 83.31 234 LEU A C 1
ATOM 1955 O O . LEU A 1 234 ? 2.742 12.359 21.236 1.00 83.31 234 LEU A O 1
ATOM 1959 N N . GLU A 1 235 ? 4.048 12.520 23.047 1.00 88.94 235 GLU A N 1
ATOM 1960 C CA . GLU A 1 235 ? 5.198 13.071 22.343 1.00 88.94 235 GLU A CA 1
ATOM 1961 C C . GLU A 1 235 ? 5.871 11.960 21.507 1.00 88.94 235 GLU A C 1
ATOM 1963 O O . GLU A 1 235 ? 6.003 10.814 21.951 1.00 88.94 235 GLU A O 1
ATOM 1968 N N . GLN A 1 236 ? 6.228 12.274 20.258 1.00 90.44 236 GLN A N 1
ATOM 1969 C CA . GLN A 1 236 ? 6.683 11.293 19.270 1.00 90.44 236 GLN A CA 1
ATOM 1970 C C . GLN A 1 236 ? 7.989 10.611 19.692 1.00 90.44 236 GLN A C 1
ATOM 1972 O O . GLN A 1 236 ? 8.106 9.393 19.549 1.00 90.44 236 GLN A O 1
ATOM 1977 N N . THR A 1 237 ? 8.973 11.360 20.197 1.00 90.56 237 THR A N 1
ATOM 1978 C CA . THR A 1 237 ? 10.272 10.787 20.583 1.00 90.56 237 THR A CA 1
ATOM 1979 C C . THR A 1 237 ? 10.135 9.811 21.749 1.00 90.56 237 THR A C 1
ATOM 1981 O O . THR A 1 237 ? 10.721 8.725 21.715 1.00 90.56 237 THR A O 1
ATOM 1984 N N . GLU A 1 238 ? 9.278 10.126 22.721 1.00 92.00 238 GLU A N 1
ATOM 1985 C CA . GLU A 1 238 ? 8.945 9.230 23.826 1.00 92.00 238 GLU A CA 1
ATOM 1986 C C . GLU A 1 238 ? 8.188 7.984 23.347 1.00 92.00 238 GLU A C 1
ATOM 1988 O O . GLU A 1 238 ? 8.496 6.867 23.773 1.00 92.00 238 GLU A O 1
ATOM 1993 N N . CYS A 1 239 ? 7.230 8.138 22.427 1.00 94.38 239 CYS A N 1
ATOM 1994 C CA . CYS A 1 239 ? 6.518 7.004 21.832 1.00 94.38 239 CYS A CA 1
ATOM 1995 C C . CYS A 1 239 ? 7.487 6.046 21.126 1.00 94.38 239 CYS A C 1
ATOM 1997 O O . CYS A 1 239 ? 7.455 4.844 21.397 1.00 94.38 239 CYS A O 1
ATOM 1999 N N . LEU A 1 240 ? 8.408 6.572 20.313 1.00 94.31 240 LEU A N 1
ATOM 2000 C CA . LEU A 1 240 ? 9.430 5.772 19.635 1.00 94.31 240 LEU A CA 1
ATOM 2001 C C . LEU A 1 240 ? 10.334 5.042 20.633 1.00 94.31 240 LEU A C 1
ATOM 2003 O O . LEU A 1 240 ? 10.551 3.837 20.493 1.00 94.31 240 LEU A O 1
ATOM 2007 N N . ARG A 1 241 ? 10.804 5.732 21.683 1.00 92.56 241 ARG A N 1
ATOM 2008 C CA . ARG A 1 241 ? 11.625 5.140 22.756 1.00 92.56 241 ARG A CA 1
ATOM 2009 C C . ARG A 1 241 ? 10.917 3.965 23.436 1.00 92.56 241 ARG A C 1
ATOM 2011 O O . ARG A 1 241 ? 11.541 2.947 23.734 1.00 92.56 241 ARG A O 1
ATOM 2018 N N . LEU A 1 242 ? 9.611 4.090 23.657 1.00 94.62 242 LEU A N 1
ATOM 2019 C CA . LEU A 1 242 ? 8.765 3.045 24.238 1.00 94.62 242 LEU A CA 1
ATOM 2020 C C . LEU A 1 242 ? 8.355 1.951 23.241 1.00 94.62 242 LEU A C 1
ATOM 2022 O O . LEU A 1 242 ? 7.805 0.927 23.643 1.00 94.62 242 LEU A O 1
ATOM 2026 N N . GLY A 1 243 ? 8.670 2.114 21.960 1.00 95.94 243 GLY A N 1
ATOM 2027 C CA . GLY A 1 243 ? 8.431 1.118 20.927 1.00 95.94 243 GLY A CA 1
ATOM 2028 C C . GLY A 1 243 ? 7.134 1.290 20.142 1.00 95.94 243 GLY A C 1
ATOM 2029 O O . GLY A 1 243 ? 6.645 0.301 19.600 1.00 95.94 243 GLY A O 1
ATOM 2030 N N . PHE A 1 244 ? 6.569 2.495 20.094 1.00 96.88 244 PHE A N 1
ATOM 2031 C CA . PHE A 1 244 ? 5.387 2.854 19.305 1.00 96.88 244 PHE A CA 1
ATOM 2032 C C . PHE A 1 244 ? 5.793 3.718 18.112 1.00 96.88 244 PHE A C 1
ATOM 2034 O O . PHE A 1 244 ? 6.505 4.705 18.283 1.00 96.88 244 PHE A O 1
ATOM 2041 N N . ILE A 1 245 ? 5.336 3.364 16.907 1.00 94.94 245 ILE A N 1
ATOM 2042 C CA . ILE A 1 245 ? 5.718 4.079 15.679 1.00 94.94 245 ILE A CA 1
ATOM 2043 C C . ILE A 1 245 ? 5.058 5.466 15.575 1.00 94.94 245 ILE A C 1
ATOM 2045 O O . ILE A 1 245 ? 5.625 6.383 14.983 1.00 94.94 245 ILE A O 1
ATOM 2049 N N . THR A 1 246 ? 3.907 5.646 16.226 1.00 92.44 246 THR A N 1
ATOM 2050 C CA . THR A 1 246 ? 3.181 6.916 16.346 1.00 92.44 246 THR A CA 1
ATOM 2051 C C . THR A 1 246 ? 2.577 7.077 17.750 1.00 92.44 246 THR A C 1
ATOM 2053 O O . THR A 1 246 ? 2.437 6.105 18.497 1.00 92.44 246 THR A O 1
ATOM 2056 N N . PRO A 1 247 ? 2.153 8.292 18.136 1.00 91.00 247 PRO A N 1
ATOM 2057 C CA . PRO A 1 247 ? 1.357 8.510 19.336 1.00 91.00 247 PRO A CA 1
ATOM 2058 C C . PRO A 1 247 ? 0.024 7.763 19.302 1.00 91.00 247 PRO A C 1
ATOM 2060 O O . PRO A 1 247 ? -0.454 7.310 20.340 1.00 91.00 247 PRO A O 1
ATOM 2063 N N . TYR A 1 248 ? -0.569 7.597 18.117 1.00 88.81 248 TYR A N 1
ATOM 2064 C CA . TYR A 1 248 ? -1.830 6.879 17.968 1.00 88.81 248 TYR A CA 1
ATOM 2065 C C . TYR A 1 248 ? -1.671 5.382 18.269 1.00 88.81 248 TYR A C 1
ATOM 2067 O O . TYR A 1 248 ? -2.476 4.827 19.017 1.00 88.81 248 TYR A O 1
ATOM 2075 N N . ALA A 1 249 ? -0.556 4.770 17.854 1.00 93.81 249 ALA A N 1
ATOM 2076 C CA . ALA A 1 249 ? -0.180 3.407 18.237 1.00 93.81 249 ALA A CA 1
ATOM 2077 C C . ALA A 1 249 ? -0.140 3.194 19.765 1.00 93.81 249 ALA A C 1
ATOM 2079 O O . ALA A 1 249 ? -0.395 2.099 20.258 1.00 93.81 249 ALA A O 1
ATOM 2080 N N 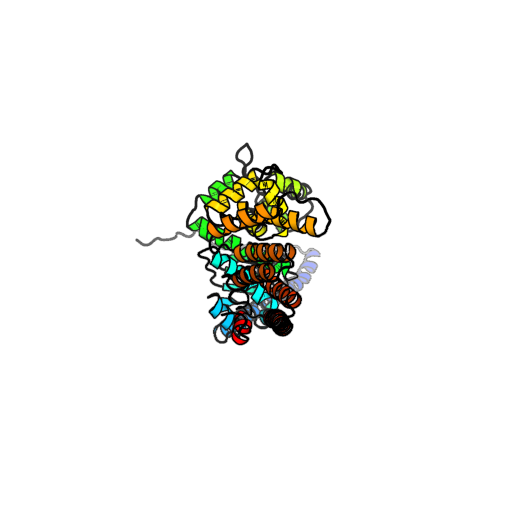. ARG A 1 250 ? 0.140 4.238 20.558 1.00 94.19 250 ARG A N 1
ATOM 2081 C CA . ARG A 1 250 ? 0.198 4.135 22.027 1.00 94.19 250 ARG A CA 1
ATOM 2082 C C . ARG A 1 250 ? -1.181 4.021 22.692 1.00 94.19 250 ARG A C 1
ATOM 2084 O O . ARG A 1 250 ? -1.265 3.659 23.869 1.00 94.19 250 ARG A O 1
ATOM 2091 N N . THR A 1 251 ? -2.264 4.316 21.977 1.00 90.12 251 THR A N 1
ATOM 2092 C CA . THR A 1 251 ? -3.620 4.299 22.548 1.00 90.12 251 THR A CA 1
ATOM 2093 C C . THR A 1 251 ? -4.022 2.895 23.000 1.00 90.12 251 THR A C 1
ATOM 2095 O O . THR A 1 251 ? -4.423 2.711 24.151 1.00 90.12 251 THR A O 1
ATOM 2098 N N . HIS A 1 252 ? -3.857 1.884 22.144 1.00 92.75 252 HIS A N 1
ATOM 2099 C CA . HIS A 1 252 ? -4.099 0.487 22.486 1.00 92.75 252 HIS A CA 1
ATOM 2100 C C . HIS A 1 252 ? -3.421 -0.495 21.526 1.00 92.75 252 HIS A C 1
ATOM 2102 O O . HIS A 1 252 ? -3.030 -0.152 20.417 1.00 92.75 252 HIS A O 1
ATOM 2108 N N . LEU A 1 253 ? -3.375 -1.766 21.943 1.00 95.56 253 LEU A N 1
ATOM 2109 C CA . LEU A 1 253 ? -2.752 -2.877 21.218 1.00 95.56 253 LEU A CA 1
ATOM 2110 C C . LEU A 1 253 ? -3.105 -2.938 19.728 1.00 95.56 253 LEU A C 1
ATOM 2112 O O . LEU A 1 253 ? -2.226 -3.128 18.900 1.00 95.56 253 LEU A O 1
ATOM 2116 N N . ARG A 1 254 ? -4.392 -2.825 19.388 1.00 94.12 254 ARG A N 1
ATOM 2117 C CA . ARG A 1 254 ? -4.831 -2.970 17.993 1.00 94.12 254 ARG A CA 1
ATOM 2118 C C . ARG A 1 254 ? -4.317 -1.843 17.094 1.00 94.12 254 ARG A C 1
ATOM 2120 O O . ARG A 1 254 ? -3.820 -2.154 16.021 1.00 94.12 254 ARG A O 1
ATOM 2127 N N . GLU A 1 255 ? -4.343 -0.586 17.553 1.00 93.94 255 GLU A N 1
ATOM 2128 C CA . GLU A 1 255 ? -3.733 0.517 16.796 1.00 93.94 255 GLU A CA 1
ATOM 2129 C C . GLU A 1 255 ? -2.227 0.333 16.678 1.00 93.94 255 GLU A C 1
ATOM 2131 O O . GLU A 1 255 ? -1.676 0.554 15.618 1.00 93.94 255 GLU A O 1
ATOM 2136 N N . ASP A 1 256 ? -1.542 -0.129 17.724 1.00 97.75 256 ASP A N 1
ATOM 2137 C CA . ASP A 1 256 ? -0.100 -0.397 17.661 1.00 97.75 256 ASP A CA 1
ATOM 2138 C C . ASP A 1 256 ? 0.275 -1.412 16.577 1.00 97.75 256 ASP A C 1
ATOM 2140 O O . ASP A 1 256 ? 1.225 -1.211 15.821 1.00 97.75 256 ASP A O 1
ATOM 2144 N N . ILE A 1 257 ? -0.500 -2.492 16.483 1.00 98.00 257 ILE A N 1
ATOM 2145 C CA . ILE A 1 257 ? -0.328 -3.515 15.453 1.00 98.00 257 ILE A CA 1
ATOM 2146 C C . ILE A 1 257 ? -0.607 -2.931 14.062 1.00 98.00 257 ILE A C 1
ATOM 2148 O O . ILE A 1 257 ? 0.196 -3.131 13.147 1.00 98.00 257 ILE A O 1
ATOM 2152 N N . ALA A 1 258 ? -1.723 -2.213 13.905 1.00 96.44 258 ALA A N 1
ATOM 2153 C CA . ALA A 1 258 ? -2.141 -1.650 12.626 1.00 96.44 258 ALA A CA 1
ATOM 2154 C C . ALA A 1 258 ? -1.196 -0.548 12.132 1.00 96.44 258 ALA A C 1
ATOM 2156 O O . ALA A 1 258 ? -0.730 -0.623 11.000 1.00 96.44 258 ALA A O 1
ATOM 2157 N N . GLU A 1 259 ? -0.836 0.404 12.993 1.00 95.88 259 GLU A N 1
ATOM 2158 C CA . GLU A 1 259 ? 0.101 1.495 12.710 1.00 95.88 259 GLU A CA 1
ATOM 2159 C C . GLU A 1 259 ? 1.488 0.973 12.343 1.00 95.88 259 GLU A C 1
ATOM 2161 O O . GLU A 1 259 ? 2.100 1.468 11.401 1.00 95.88 259 GLU A O 1
ATOM 2166 N N . LEU A 1 260 ? 2.011 -0.034 13.058 1.00 97.38 260 LEU A N 1
ATOM 2167 C CA . LEU A 1 260 ? 3.306 -0.608 12.693 1.00 97.38 260 LEU A CA 1
ATOM 2168 C C . LEU A 1 260 ? 3.227 -1.316 11.340 1.00 97.38 260 LEU A C 1
ATOM 2170 O O . LEU A 1 260 ? 4.111 -1.131 10.506 1.00 97.38 260 LEU A O 1
ATOM 2174 N N . GLY A 1 261 ? 2.187 -2.123 11.124 1.00 96.38 261 GLY A N 1
ATOM 2175 C CA . GLY A 1 261 ? 1.999 -2.831 9.864 1.00 96.38 261 GLY A CA 1
ATOM 2176 C C . GLY A 1 261 ? 1.822 -1.875 8.681 1.00 96.38 261 GLY A C 1
ATOM 2177 O O . GLY A 1 261 ? 2.426 -2.094 7.636 1.00 96.38 261 GLY A O 1
ATOM 2178 N N . GLU A 1 262 ? 1.038 -0.811 8.844 1.00 95.00 262 GLU A N 1
ATOM 2179 C CA . GLU A 1 262 ? 0.830 0.234 7.840 1.00 95.00 262 GLU A CA 1
ATOM 2180 C C . GLU A 1 262 ? 2.128 0.972 7.536 1.00 95.00 262 GLU A C 1
ATOM 2182 O O . GLU A 1 262 ? 2.522 1.043 6.376 1.00 95.00 262 GLU A O 1
ATOM 2187 N N . ALA A 1 263 ? 2.858 1.399 8.568 1.00 94.81 263 ALA A N 1
ATOM 2188 C CA . ALA A 1 263 ? 4.104 2.132 8.401 1.00 94.81 263 ALA A CA 1
ATOM 2189 C C . ALA A 1 263 ? 5.136 1.358 7.563 1.00 94.81 263 ALA A C 1
ATOM 2191 O O . ALA A 1 263 ? 5.937 1.966 6.854 1.00 94.81 263 ALA A O 1
ATOM 2192 N N . THR A 1 264 ? 5.130 0.019 7.619 1.00 94.50 264 THR A N 1
ATOM 2193 C CA . THR A 1 264 ? 6.022 -0.810 6.786 1.00 94.50 264 THR A CA 1
ATOM 2194 C C . THR A 1 264 ? 5.651 -0.840 5.303 1.00 94.50 264 THR A C 1
ATOM 2196 O O . THR A 1 264 ? 6.498 -1.159 4.468 1.00 94.50 264 THR A O 1
ATOM 2199 N N . GLU A 1 265 ? 4.428 -0.457 4.946 1.00 90.88 265 GLU A N 1
ATOM 2200 C CA . GLU A 1 265 ? 3.993 -0.308 3.557 1.00 90.88 265 GLU A CA 1
ATOM 2201 C C . GLU A 1 265 ? 4.343 1.075 2.981 1.00 90.88 265 GLU A C 1
ATOM 2203 O O . GLU A 1 265 ? 4.258 1.248 1.767 1.00 90.88 265 GLU A O 1
ATOM 2208 N N . GLU A 1 266 ? 4.782 2.037 3.807 1.00 89.19 266 GLU A N 1
ATOM 2209 C CA . GLU A 1 266 ? 5.106 3.408 3.394 1.00 89.19 266 GLU A CA 1
ATOM 2210 C C . GLU A 1 266 ? 6.615 3.576 3.090 1.00 89.19 266 GLU A C 1
ATOM 2212 O O . GLU A 1 266 ? 7.428 3.674 4.019 1.00 89.19 266 GLU A O 1
ATOM 2217 N N . PRO A 1 267 ? 7.043 3.687 1.811 1.00 88.69 267 PRO A N 1
ATOM 2218 C CA . PRO A 1 267 ? 8.469 3.762 1.466 1.00 88.69 267 PRO A CA 1
ATOM 2219 C C . PRO A 1 267 ? 9.191 4.985 2.044 1.00 88.69 267 PRO A C 1
ATOM 2221 O O . PRO A 1 267 ? 10.408 4.971 2.220 1.00 88.69 267 PRO A O 1
ATOM 2224 N N . SER A 1 268 ? 8.455 6.052 2.369 1.00 88.62 268 SER A N 1
ATOM 2225 C CA . SER A 1 268 ? 9.008 7.252 3.007 1.00 88.62 268 SER A CA 1
ATOM 2226 C C . SER A 1 268 ? 9.606 6.948 4.395 1.00 88.62 268 SER A C 1
ATOM 2228 O O . SER A 1 268 ? 10.581 7.589 4.793 1.00 88.62 268 SER A O 1
ATOM 2230 N N . ARG A 1 269 ? 9.068 5.939 5.104 1.00 90.75 269 ARG A N 1
ATOM 2231 C CA . ARG A 1 269 ? 9.482 5.522 6.454 1.00 90.75 269 ARG A CA 1
ATOM 2232 C C . ARG A 1 269 ? 10.561 4.445 6.448 1.00 90.75 269 ARG A C 1
ATOM 2234 O O . ARG A 1 269 ? 11.151 4.162 7.488 1.00 90.75 269 ARG A O 1
ATOM 2241 N N . TRP A 1 270 ? 10.872 3.846 5.304 1.00 93.69 270 TRP A N 1
ATOM 2242 C CA . TRP A 1 270 ? 11.868 2.775 5.220 1.00 93.69 270 TRP A CA 1
ATOM 2243 C C . TRP A 1 270 ? 13.275 3.164 5.702 1.00 93.69 270 TRP A C 1
ATOM 2245 O O . TRP A 1 270 ? 13.892 2.329 6.360 1.00 93.69 270 TRP A O 1
ATOM 2255 N N . PRO A 1 271 ? 13.774 4.407 5.534 1.00 92.00 271 PRO A N 1
ATOM 2256 C CA . PRO A 1 271 ? 15.040 4.822 6.148 1.00 92.00 271 PRO A CA 1
ATOM 2257 C C . PRO A 1 271 ? 15.048 4.702 7.678 1.00 92.00 271 PRO A C 1
ATOM 2259 O O . PRO A 1 271 ? 16.059 4.325 8.265 1.00 92.00 271 PRO A O 1
ATOM 2262 N N . PHE A 1 272 ? 13.915 4.973 8.336 1.00 92.94 272 PHE A N 1
ATOM 2263 C CA . PHE A 1 272 ? 13.784 4.763 9.777 1.00 92.94 272 PHE A CA 1
ATOM 2264 C C . PHE A 1 272 ? 13.900 3.271 10.115 1.00 92.94 272 PHE A C 1
ATOM 2266 O O . PHE A 1 272 ? 14.678 2.894 10.992 1.00 92.94 272 PHE A O 1
ATOM 2273 N N . PHE A 1 273 ? 13.191 2.409 9.381 1.00 94.69 273 PHE A N 1
ATOM 2274 C CA . PHE A 1 273 ? 13.262 0.961 9.587 1.00 94.69 273 PHE A CA 1
ATOM 2275 C C . PHE A 1 273 ? 14.638 0.377 9.271 1.00 94.69 273 PHE A C 1
ATOM 2277 O O . PHE A 1 273 ? 15.061 -0.548 9.960 1.00 94.69 273 PHE A O 1
ATOM 2284 N N . HIS A 1 274 ? 15.363 0.935 8.300 1.00 91.62 274 HIS A N 1
ATOM 2285 C CA . HIS A 1 274 ? 16.742 0.554 8.013 1.00 91.62 274 HIS A CA 1
ATOM 2286 C C . HIS A 1 274 ? 17.607 0.736 9.258 1.00 91.62 274 HIS A C 1
ATOM 2288 O O . HIS A 1 274 ? 18.279 -0.203 9.686 1.00 91.62 274 HIS A O 1
ATOM 2294 N N . GLY A 1 275 ? 17.516 1.911 9.890 1.00 89.56 275 GLY A N 1
ATOM 2295 C CA . GLY A 1 275 ? 18.260 2.185 11.112 1.00 89.56 275 GLY A CA 1
ATOM 2296 C C . GLY A 1 275 ? 17.861 1.265 12.269 1.00 89.56 275 GLY A C 1
ATOM 2297 O O . GLY A 1 275 ? 18.732 0.738 12.960 1.00 89.56 275 GLY A O 1
ATOM 2298 N N . VAL A 1 276 ? 16.559 0.999 12.434 1.00 91.12 276 VAL A N 1
ATOM 2299 C CA . VAL A 1 276 ? 16.033 0.109 13.487 1.00 91.12 276 VAL A CA 1
ATOM 2300 C C . VAL A 1 276 ? 16.519 -1.332 13.313 1.00 91.12 276 VAL A C 1
ATOM 2302 O O . VAL A 1 276 ? 16.867 -1.994 14.291 1.00 91.12 276 VAL A O 1
ATOM 2305 N N . LEU A 1 277 ? 16.505 -1.849 12.083 1.00 89.94 277 LEU A N 1
ATOM 2306 C CA . LEU A 1 277 ? 16.778 -3.259 11.792 1.00 89.94 277 LEU A CA 1
ATOM 2307 C C . LEU A 1 277 ? 18.274 -3.567 11.686 1.00 89.94 277 LEU A C 1
ATOM 2309 O O . LEU A 1 277 ? 18.676 -4.680 12.020 1.00 89.94 277 LEU A O 1
ATOM 2313 N N . ASN A 1 278 ? 19.090 -2.589 11.286 1.00 83.81 278 ASN A N 1
ATOM 2314 C CA . ASN A 1 278 ? 20.545 -2.731 11.189 1.00 83.81 278 ASN A CA 1
ATOM 2315 C C . ASN A 1 278 ? 21.297 -2.230 12.433 1.00 83.81 278 ASN A C 1
ATOM 2317 O O . ASN A 1 278 ? 22.524 -2.257 12.459 1.00 83.81 278 ASN A O 1
ATOM 2321 N N . GLY A 1 279 ? 20.578 -1.792 13.473 1.00 78.25 279 GLY A N 1
ATOM 2322 C CA . GLY A 1 279 ? 21.171 -1.346 14.736 1.00 78.25 279 GLY A CA 1
ATOM 2323 C C . GLY A 1 279 ? 21.826 0.038 14.679 1.00 78.25 279 GLY A C 1
ATOM 2324 O O . GLY A 1 279 ? 22.538 0.400 15.612 1.00 78.25 279 GLY A O 1
ATOM 2325 N N . GLU A 1 280 ? 21.577 0.821 13.624 1.00 79.56 280 GLU A N 1
ATOM 2326 C CA . GLU A 1 280 ? 22.017 2.223 13.535 1.00 79.56 280 GLU A CA 1
ATOM 2327 C C . GLU A 1 280 ? 21.203 3.111 14.499 1.00 79.56 280 GLU A C 1
ATOM 2329 O O . GLU A 1 280 ? 21.697 4.131 14.976 1.00 79.56 280 GLU A O 1
ATOM 2334 N N . THR A 1 281 ? 19.968 2.708 14.837 1.00 78.31 281 THR A N 1
ATOM 2335 C CA . THR A 1 281 ? 19.137 3.334 15.877 1.00 78.31 281 THR A CA 1
ATOM 2336 C C . THR A 1 281 ? 18.661 2.310 16.913 1.00 78.31 281 THR A C 1
ATOM 2338 O O . THR A 1 281 ? 18.226 1.203 16.591 1.00 78.31 281 THR A O 1
ATOM 2341 N N . SER A 1 282 ? 18.732 2.671 18.200 1.00 81.56 282 SER A N 1
ATOM 2342 C CA . SER A 1 282 ? 18.388 1.763 19.305 1.00 81.56 282 SER A CA 1
ATOM 2343 C C . SER A 1 282 ? 16.893 1.806 19.638 1.00 81.56 282 SER A C 1
ATOM 2345 O O . SER A 1 282 ? 16.467 2.440 20.603 1.00 81.56 282 SER A O 1
ATOM 2347 N N . TYR A 1 283 ? 16.082 1.100 18.843 1.00 92.75 283 TYR A N 1
ATOM 2348 C CA . TYR A 1 283 ? 14.656 0.873 19.124 1.00 92.75 283 TYR A CA 1
ATOM 2349 C C . TYR A 1 283 ? 14.329 -0.629 19.222 1.00 92.75 283 TYR A C 1
ATOM 2351 O O . TYR A 1 283 ? 13.596 -1.178 18.390 1.00 92.75 283 TYR A O 1
ATOM 2359 N N . PRO A 1 284 ? 14.844 -1.334 20.250 1.00 92.75 284 PRO A N 1
ATOM 2360 C CA . PRO A 1 284 ? 14.771 -2.795 20.339 1.00 92.75 284 PRO A CA 1
ATOM 2361 C C . PRO A 1 284 ? 13.337 -3.338 20.387 1.00 92.75 284 PRO A C 1
ATOM 2363 O O . PRO A 1 284 ? 13.075 -4.419 19.859 1.00 92.75 284 PRO A O 1
ATOM 2366 N N . ARG A 1 285 ? 12.392 -2.585 20.969 1.00 96.31 285 ARG A N 1
ATOM 2367 C CA . ARG A 1 285 ? 10.968 -2.959 21.014 1.00 96.31 285 ARG A CA 1
ATOM 2368 C C . ARG A 1 285 ? 10.316 -2.917 19.633 1.00 96.31 285 ARG A C 1
ATOM 2370 O O . ARG A 1 285 ? 9.584 -3.841 19.300 1.00 96.31 285 ARG A O 1
ATOM 2377 N N . ILE A 1 286 ? 10.621 -1.906 18.815 1.00 97.19 286 ILE A N 1
ATOM 2378 C CA . ILE A 1 286 ? 10.113 -1.816 17.435 1.00 97.19 286 ILE A CA 1
ATOM 2379 C C . ILE A 1 286 ? 10.673 -2.977 16.614 1.00 97.19 286 ILE A C 1
ATOM 2381 O O . ILE A 1 286 ? 9.911 -3.708 15.989 1.00 97.19 286 ILE A O 1
ATOM 2385 N N . ALA A 1 287 ? 11.984 -3.224 16.696 1.00 96.06 287 ALA A N 1
ATOM 2386 C CA . ALA A 1 287 ? 12.611 -4.356 16.017 1.00 96.06 287 ALA A CA 1
ATOM 2387 C C . ALA A 1 287 ? 12.010 -5.709 16.454 1.00 96.06 287 ALA A C 1
ATOM 2389 O O . ALA A 1 287 ? 11.793 -6.595 15.627 1.00 96.06 287 ALA A O 1
ATOM 2390 N N . ALA A 1 288 ? 11.704 -5.877 17.747 1.00 96.62 288 ALA A N 1
ATOM 2391 C CA . ALA A 1 288 ? 11.039 -7.073 18.261 1.00 96.62 288 ALA A CA 1
ATOM 2392 C C . ALA A 1 288 ? 9.607 -7.228 17.723 1.00 96.62 288 ALA A C 1
ATOM 2394 O O . ALA A 1 288 ? 9.242 -8.331 17.317 1.00 96.62 288 ALA A O 1
ATOM 2395 N N . LYS A 1 289 ? 8.823 -6.142 17.661 1.00 98.31 289 LYS A N 1
ATOM 2396 C CA . LYS A 1 289 ? 7.474 -6.149 17.072 1.00 98.31 289 LYS A CA 1
ATOM 2397 C C . LYS A 1 289 ? 7.503 -6.465 15.576 1.00 98.31 289 LYS A C 1
ATOM 2399 O O . LYS A 1 289 ? 6.695 -7.272 15.137 1.00 98.31 289 LYS A O 1
ATOM 2404 N N . ILE A 1 290 ? 8.461 -5.926 14.813 1.00 97.75 290 ILE A N 1
ATOM 2405 C CA . ILE A 1 290 ? 8.629 -6.258 13.385 1.00 97.75 290 ILE A CA 1
ATOM 2406 C C . ILE A 1 290 ? 8.899 -7.755 13.215 1.00 97.75 290 ILE A C 1
ATOM 2408 O O . ILE A 1 290 ? 8.200 -8.416 12.452 1.00 97.75 290 ILE A O 1
ATOM 2412 N N . ARG A 1 291 ? 9.846 -8.326 13.972 1.00 97.25 291 ARG A N 1
ATOM 2413 C CA . ARG A 1 291 ? 10.137 -9.770 13.910 1.00 97.25 291 ARG A CA 1
ATOM 2414 C C . ARG A 1 291 ? 8.930 -10.627 14.291 1.00 97.25 291 ARG A C 1
ATOM 2416 O O . ARG A 1 291 ? 8.709 -11.676 13.689 1.00 97.25 291 ARG A O 1
ATOM 2423 N N . LEU A 1 292 ? 8.159 -10.196 15.290 1.00 98.25 292 LEU A N 1
ATOM 2424 C CA . LEU A 1 292 ? 6.924 -10.868 15.684 1.00 98.25 292 LEU A CA 1
ATOM 2425 C C . LEU A 1 292 ? 5.886 -10.807 14.553 1.00 98.25 292 LEU A C 1
ATOM 2427 O O . LEU A 1 292 ? 5.367 -11.838 14.142 1.00 98.25 292 LEU A O 1
ATOM 2431 N N . ALA A 1 293 ? 5.639 -9.622 14.000 1.00 97.69 293 ALA A N 1
ATOM 2432 C CA . ALA A 1 293 ? 4.725 -9.404 12.884 1.00 97.69 293 ALA A CA 1
ATOM 2433 C C . ALA A 1 293 ? 5.111 -10.209 11.631 1.00 97.69 293 ALA A C 1
ATOM 2435 O O . ALA A 1 293 ? 4.229 -10.742 10.961 1.00 97.69 293 ALA A O 1
ATOM 2436 N N . GLN A 1 294 ? 6.410 -10.345 11.343 1.00 96.75 294 GLN A N 1
ATOM 2437 C CA . GLN A 1 294 ? 6.927 -11.184 10.259 1.00 96.75 294 GLN A CA 1
ATOM 2438 C C . GLN A 1 294 ? 6.654 -12.669 10.493 1.00 96.75 294 GLN A C 1
ATOM 2440 O O . GLN A 1 294 ? 6.203 -13.362 9.585 1.00 96.75 294 GLN A O 1
ATOM 2445 N N . ARG A 1 295 ? 6.867 -13.156 11.723 1.00 96.75 295 ARG A N 1
ATOM 2446 C CA . ARG A 1 295 ? 6.619 -14.560 12.089 1.00 96.75 295 ARG A CA 1
ATOM 2447 C C . ARG A 1 295 ? 5.169 -14.982 11.838 1.00 96.75 295 ARG A C 1
ATOM 2449 O O . ARG A 1 295 ? 4.939 -16.110 11.421 1.00 96.75 295 ARG A O 1
ATOM 2456 N N . TYR A 1 296 ? 4.219 -14.082 12.088 1.00 96.19 296 TYR A N 1
ATOM 2457 C CA . TYR A 1 296 ? 2.784 -14.347 11.944 1.00 96.19 296 TYR A CA 1
ATOM 2458 C C . TYR A 1 296 ? 2.181 -13.825 10.623 1.00 96.19 296 TYR A C 1
ATOM 2460 O O . TYR A 1 296 ? 0.968 -13.881 10.445 1.00 96.19 296 TYR A O 1
ATOM 2468 N N . GLY A 1 297 ? 2.995 -13.321 9.685 1.00 93.62 297 GLY A N 1
ATOM 2469 C CA . GLY A 1 297 ? 2.533 -12.912 8.349 1.00 93.62 297 GLY A CA 1
ATOM 2470 C C . GLY A 1 297 ? 1.758 -11.586 8.284 1.00 93.62 297 GLY A C 1
ATOM 2471 O O . GLY A 1 297 ? 1.082 -11.308 7.291 1.00 93.62 297 GLY A O 1
ATOM 2472 N N . LEU A 1 298 ? 1.845 -10.738 9.315 1.00 95.25 298 LEU A N 1
ATOM 2473 C CA . LEU A 1 298 ? 1.299 -9.376 9.260 1.00 95.25 298 LEU A CA 1
ATOM 2474 C C . LEU A 1 298 ? 2.139 -8.485 8.328 1.00 95.25 298 LEU A C 1
ATOM 2476 O O . LEU A 1 298 ? 1.584 -7.750 7.503 1.00 95.25 298 LEU A O 1
ATOM 2480 N N . ILE A 1 299 ? 3.464 -8.593 8.468 1.00 95.81 299 ILE A N 1
ATOM 2481 C CA . ILE A 1 299 ? 4.493 -7.945 7.646 1.00 95.81 299 ILE A CA 1
ATOM 2482 C C . ILE A 1 299 ? 5.200 -9.046 6.840 1.00 95.81 299 ILE A C 1
ATOM 2484 O O . ILE A 1 299 ? 5.481 -10.099 7.414 1.00 95.81 299 ILE A O 1
ATOM 2488 N N . PRO A 1 300 ? 5.521 -8.845 5.550 1.00 94.62 300 PRO A N 1
ATOM 2489 C CA . PRO A 1 300 ? 6.251 -9.845 4.774 1.00 94.62 300 PRO A CA 1
ATOM 2490 C C . PRO A 1 300 ? 7.607 -10.212 5.413 1.00 94.62 300 PRO A C 1
ATOM 2492 O O . PRO A 1 300 ? 8.341 -9.314 5.853 1.00 94.62 300 PRO A O 1
ATOM 2495 N N . PRO A 1 301 ? 7.984 -11.504 5.477 1.00 94.56 301 PRO A N 1
ATOM 2496 C CA . PRO A 1 301 ? 9.255 -11.931 6.073 1.00 94.56 301 PRO A CA 1
ATOM 2497 C C . PRO A 1 301 ? 10.477 -11.311 5.379 1.00 94.56 301 PRO A C 1
ATOM 2499 O O . PRO A 1 301 ? 11.500 -11.065 6.013 1.00 94.56 301 PRO A O 1
ATOM 2502 N N . GLU A 1 302 ? 10.356 -10.994 4.094 1.00 95.44 302 GLU A N 1
ATOM 2503 C CA . GLU A 1 302 ? 11.396 -10.376 3.282 1.00 95.44 302 GLU A CA 1
ATOM 2504 C C . GLU A 1 302 ? 11.536 -8.855 3.477 1.00 95.44 302 GLU A C 1
ATOM 2506 O O . GLU A 1 302 ? 12.491 -8.265 2.972 1.00 95.44 302 GLU A O 1
ATOM 2511 N N . PHE A 1 303 ? 10.641 -8.207 4.236 1.00 96.38 303 PHE A N 1
ATOM 2512 C CA . PHE A 1 303 ? 10.647 -6.752 4.447 1.00 96.38 303 PHE A CA 1
ATOM 2513 C C . PHE A 1 303 ? 12.006 -6.218 4.928 1.00 96.38 303 PHE A C 1
ATOM 2515 O O . PHE A 1 303 ? 12.490 -5.209 4.421 1.00 96.38 303 PHE A O 1
ATOM 2522 N N . SER A 1 304 ? 12.665 -6.914 5.858 1.00 94.56 304 SER A N 1
ATOM 2523 C CA . SER A 1 304 ? 13.958 -6.474 6.404 1.00 94.56 304 SER A CA 1
ATOM 2524 C C . SER A 1 304 ? 15.060 -6.424 5.340 1.00 94.56 304 SER A C 1
ATOM 2526 O O . SER A 1 304 ? 15.892 -5.520 5.344 1.00 94.56 304 SER A O 1
ATOM 2528 N N . GLU A 1 305 ? 15.062 -7.384 4.412 1.00 95.38 305 GLU A N 1
ATOM 2529 C CA . GLU A 1 305 ? 16.007 -7.413 3.292 1.00 95.38 305 GLU A CA 1
ATOM 2530 C C . GLU A 1 305 ? 15.620 -6.372 2.229 1.00 95.38 305 GLU A C 1
ATOM 2532 O O . GLU A 1 305 ? 16.496 -5.703 1.682 1.00 95.38 305 GLU A O 1
ATOM 2537 N N . MET A 1 306 ? 14.317 -6.152 2.013 1.00 96.19 306 MET A N 1
ATOM 2538 C CA . MET A 1 306 ? 13.821 -5.113 1.109 1.00 96.19 306 MET A CA 1
ATOM 2539 C C . MET A 1 306 ? 14.243 -3.706 1.545 1.00 96.19 306 MET A C 1
ATOM 2541 O O . MET A 1 306 ? 14.726 -2.928 0.727 1.00 96.19 306 MET A O 1
ATOM 2545 N N . VAL A 1 307 ? 14.105 -3.376 2.830 1.00 95.81 307 VAL A N 1
ATOM 2546 C CA . VAL A 1 307 ? 14.490 -2.059 3.362 1.00 95.81 307 VAL A CA 1
ATOM 2547 C C . VAL A 1 307 ? 15.984 -1.782 3.151 1.00 95.81 307 VAL A C 1
ATOM 2549 O O . VAL A 1 307 ? 16.375 -0.653 2.858 1.00 95.81 307 VAL A O 1
ATOM 2552 N N . ARG A 1 308 ? 16.831 -2.815 3.234 1.00 93.75 308 ARG A N 1
ATOM 2553 C CA . ARG A 1 308 ? 18.257 -2.708 2.893 1.00 93.75 308 ARG A CA 1
ATOM 2554 C C . ARG A 1 308 ? 18.479 -2.461 1.399 1.00 93.75 308 ARG A C 1
ATOM 2556 O O . ARG A 1 308 ? 19.307 -1.627 1.046 1.00 93.75 308 ARG A O 1
ATOM 2563 N N . LEU A 1 309 ? 17.761 -3.164 0.522 1.00 95.94 309 LEU A N 1
ATOM 2564 C CA . LEU A 1 309 ? 17.855 -2.943 -0.927 1.00 95.94 309 LEU A CA 1
ATOM 2565 C C . LEU A 1 309 ? 17.369 -1.546 -1.338 1.00 95.94 309 LEU A C 1
ATOM 2567 O O . LEU A 1 309 ? 17.941 -0.949 -2.249 1.00 95.94 309 LEU A O 1
ATOM 2571 N N . ASP A 1 310 ? 16.371 -0.995 -0.650 1.00 95.25 310 ASP A N 1
ATOM 2572 C CA . ASP A 1 310 ? 15.929 0.384 -0.871 1.00 95.25 310 ASP A CA 1
ATOM 2573 C C . ASP A 1 310 ? 17.003 1.407 -0.460 1.00 95.25 310 ASP A C 1
ATOM 2575 O O . ASP A 1 310 ? 17.252 2.355 -1.205 1.00 95.25 310 ASP A O 1
ATOM 2579 N N . ASP A 1 311 ? 17.719 1.191 0.654 1.00 92.56 311 ASP A N 1
ATOM 2580 C CA . ASP A 1 311 ? 18.873 2.030 1.032 1.00 92.56 311 ASP A CA 1
ATOM 2581 C C . ASP A 1 311 ? 19.992 1.968 -0.025 1.00 92.56 311 ASP A C 1
ATOM 2583 O O . ASP A 1 311 ? 20.567 3.001 -0.384 1.00 92.56 311 ASP A O 1
ATOM 2587 N N . TYR A 1 312 ? 20.252 0.782 -0.597 1.00 93.12 312 TYR A N 1
ATOM 2588 C CA . TYR A 1 312 ? 21.180 0.628 -1.726 1.00 93.12 312 TYR A CA 1
ATOM 2589 C C . TYR A 1 312 ? 20.748 1.479 -2.920 1.00 93.12 312 TYR A C 1
ATOM 2591 O O . TYR A 1 312 ? 21.530 2.300 -3.405 1.00 93.12 312 TYR A O 1
ATOM 2599 N N . SER A 1 313 ? 19.502 1.298 -3.365 1.00 93.81 313 SER A N 1
ATOM 2600 C CA . SER A 1 313 ? 18.911 2.025 -4.490 1.00 93.81 313 SER A CA 1
ATOM 2601 C C . SER A 1 313 ? 19.014 3.539 -4.272 1.00 93.81 313 SER A C 1
ATOM 2603 O O . SER A 1 313 ? 19.624 4.252 -5.068 1.00 93.81 313 SER A O 1
ATOM 2605 N N . ARG A 1 314 ? 18.563 4.043 -3.118 1.00 91.75 314 ARG A N 1
ATOM 2606 C CA . ARG A 1 314 ? 18.642 5.471 -2.767 1.00 91.75 314 ARG A CA 1
ATOM 2607 C C . ARG A 1 314 ? 20.070 6.003 -2.730 1.00 91.75 314 ARG A C 1
ATOM 2609 O O . ARG A 1 314 ? 20.316 7.136 -3.151 1.00 91.75 314 ARG A O 1
ATOM 2616 N N . SER A 1 315 ? 21.017 5.228 -2.203 1.00 91.19 315 SER A N 1
ATOM 2617 C CA . SER A 1 315 ? 22.425 5.620 -2.190 1.00 91.19 315 SER A CA 1
ATOM 2618 C C . SER A 1 315 ? 22.984 5.762 -3.602 1.00 91.19 315 SER A C 1
ATOM 2620 O O . SER A 1 315 ? 23.686 6.735 -3.869 1.00 91.19 315 SER A O 1
ATOM 2622 N N . LEU A 1 316 ? 22.682 4.815 -4.489 1.00 92.00 316 LEU A N 1
ATOM 2623 C CA . LEU A 1 316 ? 23.137 4.850 -5.875 1.00 92.00 316 LEU A CA 1
ATOM 2624 C C . LEU A 1 316 ? 22.491 6.012 -6.635 1.00 92.00 316 LEU A C 1
ATOM 2626 O O . LEU A 1 316 ? 23.199 6.786 -7.269 1.00 92.00 316 LEU A O 1
ATOM 2630 N N . THR A 1 317 ? 21.176 6.207 -6.513 1.00 91.50 317 THR A N 1
ATOM 2631 C CA . THR A 1 317 ? 20.456 7.314 -7.163 1.00 91.50 317 THR A CA 1
ATOM 2632 C C . THR A 1 317 ? 21.027 8.678 -6.773 1.00 91.50 317 THR A C 1
ATOM 2634 O O . THR A 1 317 ? 21.260 9.520 -7.637 1.00 91.50 317 THR A O 1
ATOM 2637 N N . ARG A 1 318 ? 21.339 8.900 -5.486 1.00 88.31 318 ARG A N 1
ATOM 2638 C CA . ARG A 1 318 ? 22.007 10.140 -5.044 1.00 88.31 318 ARG A CA 1
ATOM 2639 C C . ARG A 1 318 ? 23.377 10.333 -5.697 1.00 88.31 318 ARG A C 1
ATOM 2641 O O . ARG A 1 318 ? 23.710 11.461 -6.051 1.00 88.31 318 ARG A O 1
ATOM 2648 N N . ALA A 1 319 ? 24.145 9.261 -5.876 1.00 87.19 319 ALA A N 1
ATOM 2649 C CA . ALA A 1 319 ? 25.436 9.331 -6.552 1.00 87.19 319 ALA A CA 1
ATOM 2650 C C . ALA A 1 319 ? 25.301 9.677 -8.043 1.00 87.19 319 ALA A C 1
ATOM 2652 O O . ALA A 1 319 ? 26.036 10.534 -8.527 1.00 87.19 319 ALA A O 1
ATOM 2653 N N . TYR A 1 320 ? 24.312 9.114 -8.750 1.00 84.62 320 TYR A N 1
ATOM 2654 C CA . TYR A 1 320 ? 24.021 9.499 -10.143 1.00 84.62 320 TYR A CA 1
ATOM 2655 C C . TYR A 1 320 ? 23.654 10.976 -10.286 1.00 84.62 320 TYR A C 1
ATOM 2657 O O . TYR A 1 320 ? 24.027 11.611 -11.268 1.00 84.62 320 TYR A O 1
ATOM 2665 N N . HIS A 1 321 ? 22.974 11.548 -9.292 1.00 86.25 321 HIS A N 1
ATOM 2666 C CA . HIS A 1 321 ? 22.653 12.977 -9.255 1.00 86.25 321 HIS A CA 1
ATOM 2667 C C . HIS A 1 321 ? 23.778 13.844 -8.662 1.00 86.25 321 HIS A C 1
ATOM 2669 O O . HIS A 1 321 ? 23.525 14.963 -8.219 1.00 86.25 321 HIS A O 1
ATOM 2675 N N . GLY A 1 322 ? 25.014 13.333 -8.609 1.00 79.88 322 GLY A N 1
ATOM 2676 C CA . GLY A 1 322 ? 26.201 14.079 -8.178 1.00 79.88 322 GLY A CA 1
ATOM 2677 C C . GLY A 1 322 ? 26.182 14.501 -6.709 1.00 79.88 322 GLY A C 1
ATOM 2678 O O . GLY A 1 322 ? 26.925 15.395 -6.318 1.00 79.88 322 GLY A O 1
ATOM 2679 N N . SER A 1 323 ? 25.308 13.902 -5.897 1.00 71.69 323 SER A N 1
ATOM 2680 C CA . SER A 1 323 ? 25.041 14.387 -4.545 1.00 71.69 323 SER A CA 1
ATOM 2681 C C . SER A 1 323 ? 25.955 13.783 -3.479 1.00 71.69 323 SER A C 1
ATOM 2683 O O . SER A 1 323 ? 25.968 14.357 -2.401 1.00 71.69 323 SER A O 1
ATOM 2685 N N . ASN A 1 324 ? 26.662 12.664 -3.736 1.00 75.69 324 ASN A N 1
ATOM 2686 C CA . ASN A 1 324 ? 27.684 12.026 -2.872 1.00 75.69 324 ASN A CA 1
ATOM 2687 C C . ASN A 1 324 ? 28.323 10.796 -3.560 1.00 75.69 324 ASN A C 1
ATOM 2689 O O . ASN A 1 324 ? 27.736 10.246 -4.490 1.00 75.69 324 ASN A O 1
ATOM 2693 N N . GLU A 1 325 ? 29.459 10.295 -3.056 1.00 79.81 325 GLU A N 1
ATOM 2694 C CA . GLU A 1 325 ? 29.909 8.928 -3.375 1.00 79.81 325 GLU A CA 1
ATOM 2695 C C . GLU A 1 325 ? 28.901 7.888 -2.845 1.00 79.81 325 GLU A C 1
ATOM 2697 O O . GLU A 1 325 ? 28.342 8.063 -1.753 1.00 79.81 325 GLU A O 1
ATOM 2702 N N . PRO A 1 326 ? 28.625 6.803 -3.591 1.00 83.19 326 PRO A N 1
ATOM 2703 C CA . PRO A 1 326 ? 27.645 5.825 -3.156 1.00 83.19 326 PRO A CA 1
ATOM 2704 C C . PRO A 1 326 ? 28.209 4.958 -2.019 1.00 83.19 326 PRO A C 1
ATOM 2706 O O . PRO A 1 326 ? 29.298 4.402 -2.123 1.00 83.19 326 PRO A O 1
ATOM 2709 N N . LYS A 1 327 ? 27.416 4.761 -0.958 1.00 84.69 327 LYS A N 1
ATOM 2710 C CA . LYS A 1 327 ? 27.711 3.831 0.149 1.00 84.69 327 LYS A CA 1
ATOM 2711 C C . LYS A 1 327 ? 27.846 2.375 -0.326 1.00 84.69 327 LYS A C 1
ATOM 2713 O O . LYS A 1 327 ? 28.512 1.580 0.331 1.00 84.69 327 LYS A O 1
ATOM 2718 N N . TYR A 1 328 ? 27.215 2.024 -1.447 1.00 87.62 328 TYR A N 1
ATOM 2719 C CA . TYR A 1 328 ? 27.183 0.668 -2.002 1.00 87.62 328 TYR A CA 1
ATOM 2720 C C . TYR A 1 328 ? 27.513 0.679 -3.492 1.00 87.62 328 TYR A C 1
ATOM 2722 O O . TYR A 1 328 ? 27.192 1.639 -4.187 1.00 87.62 328 TYR A O 1
ATOM 2730 N N . SER A 1 329 ? 28.107 -0.398 -4.013 1.00 91.00 329 SER A N 1
ATOM 2731 C CA . SER A 1 329 ? 28.408 -0.482 -5.445 1.00 91.00 329 SER A CA 1
ATOM 2732 C C . SER A 1 329 ? 27.185 -0.902 -6.271 1.00 91.00 329 SER A C 1
ATOM 2734 O O . SER A 1 329 ? 26.333 -1.670 -5.813 1.00 91.00 329 SER A O 1
ATOM 2736 N N . TYR A 1 330 ? 27.134 -0.465 -7.536 1.00 92.94 330 TYR A N 1
ATOM 2737 C CA . TYR A 1 330 ? 26.144 -0.942 -8.513 1.00 92.94 330 TYR A CA 1
ATOM 2738 C C . TYR A 1 330 ? 26.154 -2.477 -8.617 1.00 92.94 330 TYR A C 1
ATOM 2740 O O . TYR A 1 330 ? 25.102 -3.115 -8.626 1.00 92.94 330 TYR A O 1
ATOM 2748 N N . SER A 1 331 ? 27.344 -3.088 -8.621 1.00 93.94 331 SER A N 1
ATOM 2749 C CA . SER A 1 331 ? 27.489 -4.544 -8.722 1.00 93.94 331 SER A CA 1
ATOM 2750 C C . SER A 1 331 ? 26.878 -5.291 -7.529 1.00 93.94 331 SER A C 1
ATOM 2752 O O . SER A 1 331 ? 26.236 -6.327 -7.719 1.00 93.94 331 SER A O 1
ATOM 2754 N N . ASP A 1 332 ? 27.001 -4.739 -6.317 1.00 94.31 332 ASP A N 1
ATOM 2755 C CA . ASP A 1 332 ? 26.401 -5.315 -5.115 1.00 94.31 332 ASP A CA 1
ATOM 2756 C C . ASP A 1 332 ? 24.879 -5.226 -5.166 1.00 94.31 332 ASP A C 1
ATOM 2758 O O . ASP A 1 332 ? 24.211 -6.230 -4.919 1.00 94.31 332 ASP A O 1
ATOM 2762 N N . PHE A 1 333 ? 24.323 -4.075 -5.567 1.00 96.19 333 PHE A N 1
ATOM 2763 C CA . PHE A 1 333 ? 22.877 -3.935 -5.746 1.00 96.19 333 PHE A CA 1
ATOM 2764 C C . PHE A 1 333 ? 22.334 -4.946 -6.758 1.00 96.19 333 PHE A C 1
ATOM 2766 O O . PHE A 1 333 ? 21.376 -5.659 -6.458 1.00 96.19 333 PHE A O 1
ATOM 2773 N N . MET A 1 334 ? 22.955 -5.073 -7.935 1.00 97.31 334 MET A N 1
ATOM 2774 C CA . MET A 1 334 ? 22.487 -5.998 -8.974 1.00 97.31 334 MET A CA 1
ATOM 2775 C C . MET A 1 334 ? 22.567 -7.465 -8.543 1.00 97.31 334 MET A C 1
ATOM 2777 O O . MET A 1 334 ? 21.688 -8.257 -8.893 1.00 97.31 334 MET A O 1
ATOM 2781 N N . ARG A 1 335 ? 23.592 -7.842 -7.776 1.00 97.31 335 ARG A N 1
ATOM 2782 C CA . ARG A 1 335 ? 23.736 -9.198 -7.235 1.00 97.31 335 ARG A CA 1
ATOM 2783 C C . ARG A 1 335 ? 22.709 -9.477 -6.139 1.00 97.31 335 ARG A C 1
ATOM 2785 O O . ARG A 1 335 ? 22.031 -10.503 -6.186 1.00 97.31 335 ARG A O 1
ATOM 2792 N N . ASP A 1 336 ? 22.594 -8.585 -5.162 1.00 97.31 336 ASP A N 1
ATOM 2793 C CA . ASP A 1 336 ? 21.799 -8.826 -3.958 1.00 97.31 336 ASP A CA 1
ATOM 2794 C C . ASP A 1 336 ? 20.294 -8.715 -4.263 1.00 97.31 336 ASP A C 1
ATOM 2796 O O . ASP A 1 336 ? 19.519 -9.565 -3.829 1.00 97.31 336 ASP A O 1
ATOM 2800 N N . SER A 1 337 ? 19.883 -7.784 -5.132 1.00 98.00 337 SER A N 1
ATOM 2801 C CA . SER A 1 337 ? 18.499 -7.718 -5.631 1.00 98.00 337 SER A CA 1
ATOM 2802 C C . SER A 1 337 ? 18.100 -8.948 -6.458 1.00 98.00 337 SER A C 1
ATOM 2804 O O . SER A 1 337 ? 16.972 -9.426 -6.353 1.00 98.00 337 SER A O 1
ATOM 2806 N N . GLN A 1 338 ? 19.017 -9.522 -7.247 1.00 97.81 338 GLN A N 1
ATOM 2807 C CA . GLN A 1 338 ? 18.747 -10.764 -7.979 1.00 97.81 338 GLN A CA 1
ATOM 2808 C C . GLN A 1 338 ? 18.575 -11.951 -7.023 1.00 97.81 338 GLN A C 1
ATOM 2810 O O . GLN A 1 338 ? 17.674 -12.767 -7.219 1.00 97.81 338 GLN A O 1
ATOM 2815 N N . ARG A 1 339 ? 19.414 -12.044 -5.983 1.00 98.00 339 ARG A N 1
ATOM 2816 C CA . ARG A 1 339 ? 19.294 -13.073 -4.937 1.00 98.00 339 ARG A CA 1
ATOM 2817 C C . ARG A 1 339 ? 17.983 -12.942 -4.169 1.00 98.00 339 ARG A C 1
ATOM 2819 O O . ARG A 1 339 ? 17.334 -13.954 -3.923 1.00 98.00 339 ARG A O 1
ATOM 2826 N N . PHE A 1 340 ? 17.573 -11.716 -3.851 1.00 98.00 340 PHE A N 1
ATOM 2827 C CA . PHE A 1 340 ? 16.287 -11.442 -3.220 1.00 98.00 340 PHE A CA 1
ATOM 2828 C C . PHE A 1 340 ? 15.123 -11.963 -4.070 1.00 98.00 340 PHE A C 1
ATOM 2830 O O . PHE A 1 340 ? 14.308 -12.739 -3.582 1.00 98.00 340 PHE A O 1
ATOM 2837 N N . LEU A 1 341 ? 15.088 -11.622 -5.363 1.00 96.94 341 LEU A N 1
ATOM 2838 C CA . LEU A 1 341 ? 14.028 -12.065 -6.277 1.00 96.94 341 LEU A CA 1
ATOM 2839 C C . LEU A 1 341 ? 14.021 -13.586 -6.512 1.00 96.94 341 LEU A C 1
ATOM 2841 O O . LEU A 1 341 ? 12.974 -14.155 -6.809 1.00 96.94 341 LEU A O 1
ATOM 2845 N N . GLN A 1 342 ? 15.173 -14.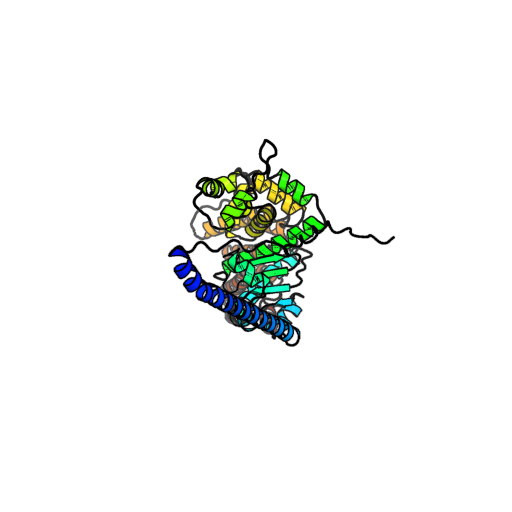252 -6.393 1.00 96.94 342 GLN A N 1
ATOM 2846 C CA . GLN A 1 342 ? 15.265 -15.717 -6.446 1.00 96.94 342 GLN A CA 1
ATOM 2847 C C . GLN A 1 342 ? 14.755 -16.377 -5.163 1.00 96.94 342 GLN A C 1
ATOM 2849 O O . GLN A 1 342 ? 14.130 -17.432 -5.230 1.00 96.94 342 GLN A O 1
ATOM 2854 N N . ARG A 1 343 ? 15.033 -15.773 -4.003 1.00 97.06 343 ARG A N 1
ATOM 2855 C CA . ARG A 1 343 ? 14.602 -16.278 -2.694 1.00 97.06 343 ARG A CA 1
ATOM 2856 C C . ARG A 1 343 ? 13.108 -16.061 -2.461 1.00 97.06 343 ARG A C 1
ATOM 2858 O O . ARG A 1 343 ? 12.459 -16.941 -1.905 1.00 97.06 343 ARG A O 1
ATOM 2865 N N . TYR A 1 344 ? 12.580 -14.920 -2.897 1.00 94.50 344 TYR A N 1
ATOM 2866 C CA . TYR A 1 344 ? 11.184 -14.519 -2.717 1.00 94.50 344 TYR A CA 1
ATOM 2867 C C . TYR A 1 344 ? 10.510 -14.301 -4.075 1.00 94.50 344 TYR A C 1
ATOM 2869 O O . TYR A 1 344 ? 10.218 -13.162 -4.459 1.00 94.50 344 TYR A O 1
ATOM 2877 N N . PRO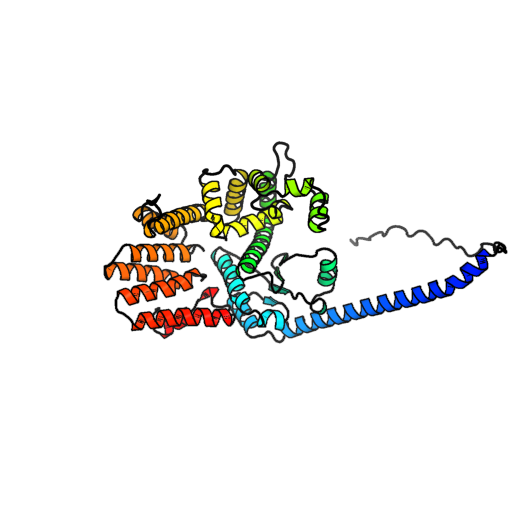 A 1 345 ? 10.277 -15.380 -4.844 1.00 89.31 345 PRO A N 1
ATOM 2878 C CA . PRO A 1 345 ? 9.550 -15.258 -6.095 1.00 89.31 345 PRO A CA 1
ATOM 2879 C C . PRO A 1 345 ? 8.144 -14.723 -5.808 1.00 89.31 345 PRO A C 1
ATOM 2881 O O . PRO A 1 345 ? 7.479 -15.189 -4.885 1.00 89.31 345 PRO A O 1
ATOM 2884 N N . MET A 1 346 ? 7.672 -13.776 -6.622 1.00 85.56 346 MET A N 1
ATOM 2885 C CA . MET A 1 346 ? 6.322 -13.201 -6.511 1.00 85.56 346 MET A CA 1
ATOM 2886 C C . MET A 1 346 ? 6.061 -12.395 -5.229 1.00 85.56 346 MET A C 1
ATOM 2888 O O . MET A 1 346 ? 4.908 -12.196 -4.853 1.00 85.56 346 MET A O 1
ATOM 2892 N N . THR A 1 347 ? 7.113 -11.908 -4.569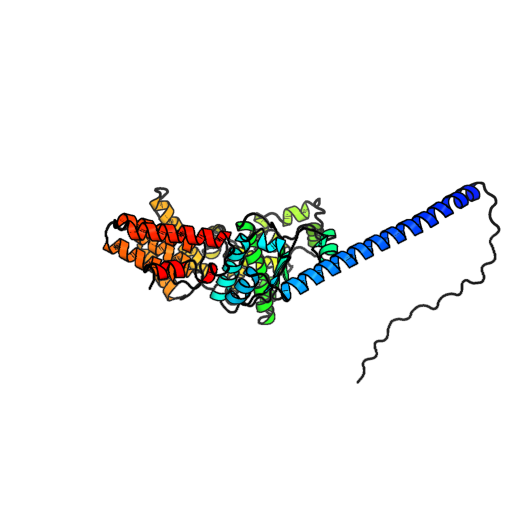 1.00 92.25 347 THR A N 1
ATOM 2893 C CA . THR A 1 347 ? 6.999 -10.918 -3.488 1.00 92.25 347 THR A CA 1
ATOM 2894 C C . THR A 1 347 ? 6.270 -9.649 -3.943 1.00 92.25 347 THR A C 1
ATOM 2896 O O . THR A 1 347 ? 6.389 -9.210 -5.088 1.00 92.25 347 THR A O 1
ATOM 2899 N N . VAL A 1 348 ? 5.575 -8.983 -3.017 1.00 92.50 348 VAL A N 1
ATOM 2900 C CA . VAL A 1 348 ? 4.961 -7.663 -3.262 1.00 92.50 348 VAL A CA 1
ATOM 2901 C C . VAL A 1 348 ? 5.955 -6.556 -3.600 1.00 92.50 348 VAL A C 1
ATOM 2903 O O . VAL A 1 348 ? 5.547 -5.478 -4.034 1.00 92.50 348 VAL A O 1
ATOM 2906 N N . TYR A 1 349 ? 7.247 -6.791 -3.384 1.00 95.06 349 TYR A N 1
ATOM 2907 C CA . TYR A 1 349 ? 8.309 -5.852 -3.731 1.00 95.06 349 TYR A CA 1
ATOM 2908 C C . TYR A 1 349 ? 8.899 -6.101 -5.125 1.00 95.06 349 TYR A C 1
ATOM 2910 O O . TYR A 1 349 ? 9.750 -5.331 -5.570 1.00 95.06 349 TYR A O 1
ATOM 2918 N N . GLU A 1 350 ? 8.452 -7.149 -5.829 1.00 95.25 350 GLU A N 1
ATOM 2919 C CA . GLU A 1 350 ? 9.015 -7.566 -7.115 1.00 95.25 350 GLU A CA 1
ATOM 2920 C C . GLU A 1 350 ? 8.983 -6.437 -8.150 1.00 95.25 350 GLU A C 1
ATOM 2922 O O . GLU A 1 350 ? 9.998 -6.160 -8.789 1.00 95.25 350 GLU A O 1
ATOM 2927 N N . GLU A 1 351 ? 7.842 -5.755 -8.268 1.00 95.44 351 GLU A N 1
ATOM 2928 C CA . GLU A 1 351 ? 7.629 -4.640 -9.195 1.00 95.44 351 GLU A CA 1
ATOM 2929 C C . GLU A 1 351 ? 8.686 -3.538 -9.003 1.00 95.44 351 GLU A C 1
ATOM 2931 O O . GLU A 1 351 ? 9.380 -3.163 -9.951 1.00 95.44 351 GLU A O 1
ATOM 2936 N N . LYS A 1 352 ? 8.864 -3.080 -7.755 1.00 95.62 352 LYS A N 1
ATOM 2937 C CA . LYS A 1 352 ? 9.821 -2.030 -7.377 1.00 95.62 352 LYS A CA 1
ATOM 2938 C C . LYS A 1 352 ? 11.258 -2.446 -7.655 1.00 95.62 352 LYS A C 1
ATOM 2940 O O . LYS A 1 352 ? 11.966 -1.728 -8.353 1.00 95.62 352 LYS A O 1
ATOM 2945 N N . ILE A 1 353 ? 11.676 -3.617 -7.174 1.00 96.81 353 ILE A N 1
ATOM 2946 C CA . ILE A 1 353 ? 13.065 -4.070 -7.329 1.00 96.81 353 ILE A CA 1
ATOM 2947 C C . ILE A 1 353 ? 13.422 -4.241 -8.805 1.00 96.81 353 ILE A C 1
ATOM 2949 O O . ILE A 1 353 ? 14.504 -3.841 -9.230 1.00 96.81 353 ILE A O 1
ATOM 2953 N N . ARG A 1 354 ? 12.531 -4.833 -9.605 1.00 97.38 354 ARG A N 1
ATOM 2954 C CA . ARG A 1 354 ? 12.772 -5.014 -11.042 1.00 97.38 354 ARG A CA 1
ATOM 2955 C C . ARG A 1 354 ? 12.843 -3.683 -11.779 1.00 97.38 354 ARG A C 1
ATOM 2957 O O . ARG A 1 354 ? 13.749 -3.507 -12.588 1.00 97.38 354 ARG A O 1
ATOM 2964 N N . SER A 1 355 ? 11.948 -2.748 -11.462 1.00 97.56 355 SER A N 1
ATOM 2965 C CA . SER A 1 355 ? 11.980 -1.398 -12.028 1.00 97.56 355 SER A CA 1
ATOM 2966 C C . SER A 1 355 ? 13.292 -0.681 -11.701 1.00 97.56 355 SER A C 1
ATOM 2968 O O . SER A 1 355 ? 13.904 -0.092 -12.586 1.00 97.56 355 SER A O 1
ATOM 2970 N N . GLU A 1 356 ? 13.763 -0.754 -10.454 1.00 97.06 356 GLU A N 1
ATOM 2971 C CA . GLU A 1 356 ? 15.029 -0.134 -10.041 1.00 97.06 356 GLU A CA 1
ATOM 2972 C C . GLU A 1 356 ? 16.234 -0.786 -10.725 1.00 97.06 356 GLU A C 1
ATOM 2974 O O . GLU A 1 356 ? 17.097 -0.092 -11.257 1.00 97.06 356 GLU A O 1
ATOM 2979 N N . ARG A 1 357 ? 16.281 -2.123 -10.784 1.00 97.81 357 ARG A N 1
ATOM 2980 C CA . ARG A 1 357 ? 17.317 -2.862 -11.525 1.00 97.81 357 ARG A CA 1
ATOM 2981 C C . ARG A 1 357 ? 17.383 -2.434 -12.985 1.00 97.81 357 ARG A C 1
ATOM 2983 O O . ARG A 1 357 ? 18.472 -2.153 -13.476 1.00 97.81 357 ARG A O 1
ATOM 2990 N N . ALA A 1 358 ? 16.240 -2.386 -13.662 1.00 98.19 358 ALA A N 1
ATOM 2991 C CA . ALA A 1 358 ? 16.151 -1.985 -15.060 1.00 98.19 358 ALA A CA 1
ATOM 2992 C C . ALA A 1 358 ? 16.621 -0.537 -15.261 1.00 98.19 358 ALA A C 1
ATOM 2994 O O . ALA A 1 358 ? 17.415 -0.269 -16.164 1.00 98.19 358 ALA A O 1
ATOM 2995 N N . TRP A 1 359 ? 16.216 0.367 -14.365 1.00 97.31 359 TRP A N 1
ATOM 2996 C CA . TRP A 1 359 ? 16.659 1.757 -14.380 1.00 97.31 359 TRP A CA 1
ATOM 2997 C C . TRP A 1 359 ? 18.182 1.859 -14.270 1.00 97.31 359 TRP A C 1
ATOM 2999 O O . TRP A 1 359 ? 18.828 2.433 -15.146 1.00 97.31 359 TRP A O 1
ATOM 3009 N N . PHE A 1 360 ? 18.790 1.223 -13.263 1.00 96.50 360 PHE A N 1
ATOM 3010 C CA . PHE A 1 360 ? 20.245 1.244 -13.123 1.00 96.50 360 PHE A CA 1
ATOM 3011 C C . PHE A 1 360 ? 20.952 0.591 -14.318 1.00 96.50 360 PHE A C 1
ATOM 3013 O O . PHE A 1 360 ? 21.973 1.113 -14.762 1.00 96.50 360 PHE A O 1
ATOM 3020 N N . MET A 1 361 ? 20.428 -0.499 -14.891 1.00 97.00 361 MET A N 1
ATOM 3021 C CA . MET A 1 361 ? 20.986 -1.073 -16.124 1.00 97.00 361 MET A CA 1
ATOM 3022 C C . MET A 1 361 ? 21.012 -0.040 -17.261 1.00 97.00 361 MET A C 1
ATOM 3024 O O . MET A 1 361 ? 22.034 0.096 -17.930 1.00 97.00 361 MET A O 1
ATOM 3028 N N . ALA A 1 362 ? 19.920 0.707 -17.455 1.00 96.75 362 ALA A N 1
ATOM 3029 C CA . ALA A 1 362 ? 19.796 1.707 -18.513 1.00 96.75 362 ALA A CA 1
ATOM 3030 C C . ALA A 1 362 ? 20.687 2.942 -18.299 1.00 96.75 362 ALA A C 1
ATOM 3032 O O . ALA A 1 362 ? 21.168 3.518 -19.277 1.00 96.75 362 ALA A O 1
ATOM 3033 N N . GLN A 1 363 ? 20.916 3.352 -17.047 1.00 93.94 363 GLN A N 1
ATOM 3034 C CA . GLN A 1 363 ? 21.807 4.474 -16.714 1.00 93.94 363 GLN A CA 1
ATOM 3035 C C . GLN A 1 363 ? 23.293 4.111 -16.856 1.00 93.94 363 GLN A C 1
ATOM 3037 O O . GLN A 1 363 ? 24.110 4.965 -17.187 1.00 93.94 363 GLN A O 1
ATOM 3042 N N . ASN A 1 364 ? 23.660 2.842 -16.649 1.00 92.19 364 ASN A N 1
ATOM 3043 C CA . ASN A 1 364 ? 25.052 2.372 -16.725 1.00 92.19 364 ASN A CA 1
ATOM 3044 C C . ASN A 1 364 ? 25.479 1.898 -18.118 1.00 92.19 364 ASN A C 1
ATOM 3046 O O . ASN A 1 364 ? 26.502 1.227 -18.258 1.00 92.19 364 ASN A O 1
ATOM 3050 N N . THR A 1 365 ? 24.698 2.193 -19.153 1.00 94.19 365 THR A N 1
ATOM 3051 C CA . THR A 1 365 ? 25.017 1.764 -20.512 1.00 94.19 365 THR A CA 1
ATOM 3052 C C . THR A 1 365 ? 24.603 2.790 -21.551 1.00 94.19 365 THR A C 1
ATOM 3054 O O . THR A 1 365 ? 23.619 3.512 -21.393 1.00 94.19 365 THR A O 1
ATOM 3057 N N . THR A 1 366 ? 25.353 2.821 -22.645 1.00 92.25 366 THR A N 1
ATOM 3058 C CA . THR A 1 366 ? 25.011 3.519 -23.888 1.00 92.25 366 THR A CA 1
ATOM 3059 C C . THR A 1 366 ? 24.876 2.550 -25.059 1.00 92.25 366 THR A C 1
ATOM 3061 O O . THR A 1 366 ? 24.535 2.972 -26.159 1.00 92.25 366 THR A O 1
ATOM 3064 N N . THR A 1 367 ? 25.135 1.255 -24.848 1.00 97.06 367 THR A N 1
ATOM 3065 C CA . THR A 1 367 ? 25.063 0.259 -25.915 1.00 97.06 367 THR A CA 1
ATOM 3066 C C . THR A 1 367 ? 23.627 -0.195 -26.118 1.00 97.06 367 THR A C 1
ATOM 3068 O O . THR A 1 367 ? 22.877 -0.390 -25.158 1.00 97.06 367 THR A O 1
ATOM 3071 N N . GLU A 1 368 ? 23.263 -0.463 -27.370 1.00 97.19 368 GLU A N 1
ATOM 3072 C CA . GLU A 1 368 ? 21.972 -1.065 -27.707 1.00 97.19 368 GLU A CA 1
ATOM 3073 C C . GLU A 1 368 ? 21.731 -2.354 -26.905 1.00 97.19 368 GLU A C 1
ATOM 3075 O O . GLU A 1 368 ? 20.678 -2.530 -26.300 1.00 97.19 368 GLU A O 1
ATOM 3080 N N . SER A 1 369 ? 22.739 -3.226 -26.802 1.00 97.62 369 SER A N 1
ATOM 3081 C CA . SER A 1 369 ? 22.645 -4.481 -26.045 1.00 97.62 369 SER A CA 1
ATOM 3082 C C . SER A 1 369 ? 22.316 -4.284 -24.559 1.00 97.62 369 SER A C 1
ATOM 3084 O O . SER A 1 369 ? 21.561 -5.078 -23.989 1.00 97.62 369 SER A O 1
ATOM 3086 N N . GLY A 1 370 ? 22.858 -3.235 -23.933 1.00 97.56 370 GLY A N 1
ATOM 3087 C CA . GLY A 1 370 ? 22.589 -2.889 -22.541 1.00 97.56 370 GLY A CA 1
ATOM 3088 C C . GLY A 1 370 ? 21.185 -2.318 -22.357 1.00 97.56 370 GLY A C 1
ATOM 3089 O O . GLY A 1 370 ? 20.473 -2.724 -21.440 1.00 97.56 370 GLY A O 1
ATOM 3090 N N . LEU A 1 371 ? 20.747 -1.450 -23.272 1.00 98.25 371 LEU A N 1
ATOM 3091 C CA . LEU A 1 371 ? 19.386 -0.906 -23.279 1.00 98.25 371 LEU A CA 1
ATOM 3092 C C . LEU A 1 371 ? 18.334 -1.996 -23.492 1.00 98.25 371 LEU A C 1
ATOM 3094 O O . LEU A 1 371 ? 17.349 -2.060 -22.760 1.00 98.25 371 LEU A O 1
ATOM 3098 N N . GLN A 1 372 ? 18.590 -2.930 -24.406 1.00 98.06 372 GLN A N 1
ATOM 3099 C CA . GLN A 1 372 ? 17.752 -4.110 -24.611 1.00 98.06 372 GLN A CA 1
ATOM 3100 C C . GLN A 1 372 ? 17.703 -5.010 -23.362 1.00 98.06 372 GLN A C 1
ATOM 3102 O O . GLN A 1 372 ? 16.681 -5.634 -23.079 1.00 98.06 372 GLN A O 1
ATOM 3107 N N . ALA A 1 373 ? 18.790 -5.095 -22.584 1.00 98.00 373 ALA A N 1
ATOM 3108 C CA . ALA A 1 373 ? 18.784 -5.820 -21.313 1.00 98.00 373 ALA A CA 1
ATOM 3109 C C . ALA A 1 373 ? 17.910 -5.135 -20.253 1.00 98.00 373 ALA A C 1
ATOM 3111 O O . ALA A 1 373 ? 17.162 -5.829 -19.562 1.00 98.00 373 ALA A O 1
ATOM 3112 N N . ALA A 1 374 ? 17.952 -3.802 -20.170 1.00 98.25 374 ALA A N 1
ATOM 3113 C CA . ALA A 1 374 ? 17.071 -3.029 -19.300 1.00 98.25 374 ALA A CA 1
ATOM 3114 C C . ALA A 1 374 ? 15.591 -3.193 -19.691 1.00 98.25 374 ALA A C 1
ATOM 3116 O O . ALA A 1 374 ? 14.764 -3.471 -18.824 1.00 98.25 374 ALA A O 1
ATOM 3117 N N . LEU A 1 375 ? 15.261 -3.127 -20.988 1.00 98.44 375 LEU A N 1
ATOM 3118 C CA . LEU A 1 375 ? 13.898 -3.361 -21.489 1.00 98.44 375 LEU A CA 1
ATOM 3119 C C . LEU A 1 375 ? 13.363 -4.741 -21.084 1.00 98.44 375 LEU A C 1
ATOM 3121 O O . LEU A 1 375 ? 12.262 -4.832 -20.548 1.00 98.44 375 LEU A O 1
ATOM 3125 N N . ARG A 1 376 ? 14.164 -5.806 -21.227 1.00 97.94 376 ARG A N 1
ATOM 3126 C CA . ARG A 1 376 ? 13.782 -7.157 -20.768 1.00 97.94 376 ARG A CA 1
ATOM 3127 C C . ARG A 1 376 ? 13.537 -7.241 -19.261 1.00 97.94 376 ARG A C 1
ATOM 3129 O O . ARG A 1 376 ? 12.779 -8.100 -18.812 1.00 97.94 376 ARG A O 1
ATOM 3136 N N . GLU A 1 377 ? 14.202 -6.413 -18.460 1.00 97.62 377 GLU A N 1
ATOM 3137 C CA . GLU A 1 377 ? 13.952 -6.352 -17.019 1.00 97.62 377 GLU A CA 1
ATOM 3138 C C . GLU A 1 377 ? 12.663 -5.566 -16.712 1.00 97.62 377 GLU A C 1
ATOM 3140 O O . GLU A 1 377 ? 11.862 -6.032 -15.900 1.00 97.62 377 GLU A O 1
ATOM 3145 N N . TYR A 1 378 ? 12.390 -4.463 -17.421 1.00 98.12 378 TYR A N 1
ATOM 3146 C CA . TYR A 1 378 ? 11.118 -3.734 -17.330 1.00 98.12 378 TYR A CA 1
ATOM 3147 C C . TYR A 1 378 ? 9.910 -4.556 -17.801 1.00 98.12 378 TYR A C 1
ATOM 3149 O O . TYR A 1 378 ? 8.862 -4.528 -17.158 1.00 98.12 378 TYR A O 1
ATOM 3157 N N . GLU A 1 379 ? 10.039 -5.373 -18.847 1.00 97.69 379 GLU A N 1
ATOM 3158 C CA . GLU A 1 379 ? 8.968 -6.279 -19.287 1.00 97.69 379 GLU A CA 1
ATOM 3159 C C . GLU A 1 379 ? 8.503 -7.227 -18.169 1.00 97.69 379 GLU A C 1
ATOM 3161 O O . GLU A 1 379 ? 7.323 -7.575 -18.081 1.00 97.69 379 GLU A O 1
ATOM 3166 N N . LYS A 1 380 ? 9.404 -7.628 -17.264 1.00 96.75 380 LYS A N 1
ATOM 3167 C CA . LYS A 1 380 ? 9.041 -8.447 -16.097 1.00 96.75 380 LYS A CA 1
ATOM 3168 C C . LYS A 1 380 ? 8.197 -7.660 -15.090 1.00 96.75 380 LYS A C 1
ATOM 3170 O O . LYS A 1 380 ? 7.326 -8.248 -14.450 1.00 96.75 380 LYS A O 1
ATOM 3175 N N . VAL A 1 381 ? 8.388 -6.341 -14.982 1.00 97.00 381 VAL A N 1
ATOM 3176 C CA . VAL A 1 381 ? 7.525 -5.448 -14.183 1.00 97.00 381 VAL A CA 1
ATOM 3177 C C . VAL A 1 381 ? 6.101 -5.455 -14.745 1.00 97.00 381 VAL A C 1
ATOM 3179 O O . VAL A 1 381 ? 5.134 -5.663 -14.007 1.00 97.00 381 VAL A O 1
ATOM 3182 N N . LEU A 1 382 ? 5.962 -5.359 -16.074 1.00 97.00 382 LEU A N 1
ATOM 3183 C CA . LEU A 1 382 ? 4.660 -5.439 -16.746 1.00 97.00 382 LEU A CA 1
ATOM 3184 C C . LEU A 1 382 ? 3.936 -6.761 -16.445 1.00 97.00 382 LEU A C 1
ATOM 3186 O O . LEU A 1 382 ? 2.709 -6.798 -16.416 1.00 97.00 382 LEU A O 1
ATOM 3190 N N . ARG A 1 383 ? 4.656 -7.839 -16.119 1.00 95.31 383 ARG A N 1
ATOM 3191 C CA . ARG A 1 383 ? 4.086 -9.157 -15.781 1.00 95.31 383 ARG A CA 1
ATOM 3192 C C . ARG A 1 383 ? 3.876 -9.409 -14.280 1.00 95.31 383 ARG A C 1
ATOM 3194 O O . ARG A 1 383 ? 3.369 -10.467 -13.919 1.00 95.31 383 ARG A O 1
ATOM 3201 N N . CYS A 1 384 ? 4.207 -8.457 -13.404 1.00 94.88 384 CYS A N 1
ATOM 3202 C CA . CYS A 1 384 ? 4.008 -8.608 -11.956 1.00 94.88 384 CYS A CA 1
ATOM 3203 C C . CYS A 1 384 ? 2.524 -8.800 -11.580 1.00 94.88 384 CYS A C 1
ATOM 3205 O O . CYS A 1 384 ? 1.626 -8.301 -12.256 1.00 94.88 384 CYS A O 1
ATOM 3207 N N . ARG A 1 385 ? 2.237 -9.502 -10.480 1.00 92.62 385 ARG A N 1
ATOM 3208 C CA . ARG A 1 385 ? 0.850 -9.806 -10.060 1.00 92.62 385 ARG A CA 1
ATOM 3209 C C . ARG A 1 385 ? 0.083 -8.614 -9.485 1.00 92.62 385 ARG A C 1
ATOM 3211 O O . ARG A 1 385 ? -1.140 -8.668 -9.385 1.00 92.62 385 ARG A O 1
ATOM 3218 N N . SER A 1 386 ? 0.803 -7.577 -9.083 1.00 92.50 386 SER A N 1
ATOM 3219 C CA . SER A 1 386 ? 0.260 -6.310 -8.610 1.00 92.50 386 SER A CA 1
ATOM 3220 C C . SER A 1 386 ? 0.894 -5.183 -9.410 1.00 92.50 386 SER A C 1
ATOM 3222 O O . SER A 1 386 ? 2.053 -5.296 -9.818 1.00 92.50 386 SER A O 1
ATOM 3224 N N . LYS A 1 387 ? 0.119 -4.128 -9.642 1.00 94.50 387 LYS A N 1
ATOM 3225 C CA . LYS A 1 387 ? 0.523 -2.905 -10.330 1.00 94.50 387 LYS A CA 1
ATOM 3226 C C . LYS A 1 387 ? 0.312 -1.726 -9.400 1.00 94.50 387 LYS A C 1
ATOM 3228 O O . LYS A 1 387 ? -0.787 -1.560 -8.873 1.00 94.50 387 LYS A O 1
ATOM 3233 N N . SER A 1 388 ? 1.356 -0.937 -9.208 1.00 91.12 388 SER A N 1
ATOM 3234 C CA . SER A 1 388 ? 1.339 0.282 -8.404 1.00 91.12 388 SER A CA 1
ATOM 3235 C C . SER A 1 388 ? 1.715 1.488 -9.261 1.00 91.12 388 SER A C 1
ATOM 3237 O O . SER A 1 388 ? 1.790 1.415 -10.488 1.00 91.12 388 SER A O 1
ATOM 3239 N N . THR A 1 389 ? 1.998 2.623 -8.631 1.00 89.12 389 THR A N 1
ATOM 3240 C CA . THR A 1 389 ? 2.574 3.777 -9.329 1.00 89.12 389 THR A CA 1
ATOM 3241 C C . THR A 1 389 ? 3.923 3.461 -9.987 1.00 89.12 389 THR A C 1
ATOM 3243 O O . THR A 1 389 ? 4.258 4.086 -10.992 1.00 89.12 389 THR A O 1
ATOM 3246 N N . THR A 1 390 ? 4.667 2.457 -9.501 1.00 94.50 390 THR A N 1
ATOM 3247 C CA . THR A 1 390 ? 5.909 1.984 -10.136 1.00 94.50 390 THR A CA 1
ATOM 3248 C C . THR A 1 390 ? 5.681 1.485 -11.565 1.00 94.50 390 THR A C 1
ATOM 3250 O O . THR A 1 390 ? 6.519 1.727 -12.436 1.00 94.50 390 THR A O 1
ATOM 3253 N N . TYR A 1 391 ? 4.543 0.848 -11.843 1.00 97.00 391 TYR A N 1
ATOM 3254 C CA . TYR A 1 391 ? 4.165 0.422 -13.188 1.00 97.00 391 TYR A CA 1
ATOM 3255 C C . TYR A 1 391 ? 4.108 1.599 -14.165 1.00 97.00 391 TYR A C 1
ATOM 3257 O O . TYR A 1 391 ? 4.616 1.501 -15.277 1.00 97.00 391 TYR A O 1
ATOM 3265 N N . VAL A 1 392 ? 3.540 2.733 -13.746 1.00 96.50 392 VAL A N 1
ATOM 3266 C CA . VAL A 1 392 ? 3.431 3.927 -14.598 1.00 96.50 392 VAL A CA 1
ATOM 3267 C C . VAL A 1 392 ? 4.808 4.506 -14.893 1.00 96.50 392 VAL A C 1
ATOM 3269 O O . VAL A 1 392 ? 5.125 4.782 -16.048 1.00 96.50 392 VAL A O 1
ATOM 3272 N N . SER A 1 393 ? 5.659 4.619 -13.867 1.00 96.94 393 SER A N 1
ATOM 3273 C CA . SER A 1 393 ? 7.055 5.021 -14.055 1.00 96.94 393 SER A CA 1
ATOM 3274 C C . SER A 1 393 ? 7.775 4.079 -15.019 1.00 96.94 393 SER A C 1
ATOM 3276 O O . SER A 1 393 ? 8.484 4.545 -15.898 1.00 96.94 393 SER A O 1
ATOM 3278 N N . THR A 1 394 ? 7.527 2.769 -14.935 1.00 98.19 394 THR A N 1
ATOM 3279 C CA . THR A 1 394 ? 8.092 1.791 -15.875 1.00 98.19 394 THR A CA 1
ATOM 3280 C C . THR A 1 394 ? 7.678 2.062 -17.324 1.00 98.19 394 THR A C 1
ATOM 3282 O O . THR A 1 394 ? 8.538 2.036 -18.199 1.00 98.19 394 THR A O 1
ATOM 3285 N N . LEU A 1 395 ? 6.402 2.359 -17.601 1.00 98.38 395 LEU A N 1
ATOM 3286 C CA . LEU A 1 395 ? 5.955 2.685 -18.966 1.00 98.38 395 LEU A CA 1
ATOM 3287 C C . LEU A 1 395 ? 6.713 3.887 -19.537 1.00 98.38 395 LEU A C 1
ATOM 3289 O O . LEU A 1 395 ? 7.174 3.847 -20.679 1.00 98.38 395 LEU A O 1
ATOM 3293 N N . LYS A 1 396 ? 6.873 4.932 -18.721 1.00 98.06 396 LYS A N 1
ATOM 3294 C CA . LYS A 1 396 ? 7.606 6.139 -19.095 1.00 98.06 396 LYS A CA 1
ATOM 3295 C C . LYS A 1 396 ? 9.076 5.835 -19.399 1.00 98.06 396 LYS A C 1
ATOM 3297 O O . LYS A 1 396 ? 9.556 6.180 -20.476 1.00 98.06 396 LYS A O 1
ATOM 3302 N N . GLU A 1 397 ? 9.765 5.143 -18.493 1.00 98.19 397 GLU A N 1
ATOM 3303 C CA . GLU A 1 397 ? 11.186 4.792 -18.639 1.00 98.19 397 GLU A CA 1
ATOM 3304 C C . GLU A 1 397 ? 11.433 3.882 -19.855 1.00 98.19 397 GLU A C 1
ATOM 3306 O O . GLU A 1 397 ? 12.405 4.068 -20.587 1.00 98.19 397 GLU A O 1
ATOM 3311 N N . MET A 1 398 ? 10.528 2.937 -20.142 1.00 98.44 398 MET A N 1
ATOM 3312 C CA . MET A 1 398 ? 10.599 2.140 -21.373 1.00 98.44 398 MET A CA 1
ATOM 3313 C C . MET A 1 398 ? 10.529 3.034 -22.619 1.00 98.44 398 MET A C 1
ATOM 3315 O O . MET A 1 398 ? 11.344 2.873 -23.526 1.00 98.44 398 MET A O 1
ATOM 3319 N N . GLY A 1 399 ? 9.620 4.015 -22.655 1.00 98.12 399 GLY A N 1
ATOM 3320 C CA . GLY A 1 399 ? 9.543 4.994 -23.746 1.00 98.12 399 GLY A CA 1
ATOM 3321 C C . GLY A 1 399 ? 10.809 5.852 -23.895 1.00 98.12 399 GLY A C 1
ATOM 3322 O O . GLY A 1 399 ? 11.242 6.139 -25.014 1.00 98.12 399 GLY A O 1
ATOM 3323 N N . GLU A 1 400 ? 11.449 6.230 -22.787 1.00 98.12 400 GLU A N 1
ATOM 3324 C CA . GLU A 1 400 ? 12.733 6.942 -22.808 1.00 98.12 400 GLU A CA 1
ATOM 3325 C C . GLU A 1 400 ? 13.857 6.068 -23.384 1.00 98.12 400 GLU A C 1
ATOM 3327 O O . GLU A 1 400 ? 14.651 6.542 -24.199 1.00 98.12 400 GLU A O 1
ATOM 3332 N N . ILE A 1 401 ? 13.892 4.773 -23.053 1.00 98.31 401 ILE A N 1
ATOM 3333 C CA . ILE A 1 401 ? 14.856 3.835 -23.641 1.00 98.31 401 ILE A CA 1
ATOM 3334 C C . ILE A 1 401 ? 14.619 3.655 -25.144 1.00 98.31 401 ILE A C 1
ATOM 3336 O O . ILE A 1 401 ? 15.579 3.735 -25.906 1.00 98.31 401 ILE A O 1
ATOM 3340 N N . TYR A 1 402 ? 13.376 3.470 -25.599 1.00 98.44 402 TYR A N 1
ATOM 3341 C CA . TYR A 1 402 ? 13.086 3.367 -27.037 1.00 98.44 402 TYR A CA 1
ATOM 3342 C C . TYR A 1 402 ? 13.445 4.642 -27.804 1.00 98.44 402 TYR A C 1
ATOM 3344 O O . TYR A 1 402 ? 13.913 4.564 -28.935 1.00 98.44 402 TYR A O 1
ATOM 3352 N N . THR A 1 403 ? 13.341 5.809 -27.163 1.00 98.00 403 THR A N 1
ATOM 3353 C CA . THR A 1 403 ? 13.825 7.073 -27.739 1.00 98.00 403 THR A CA 1
ATOM 3354 C C . THR A 1 403 ? 15.339 7.051 -27.935 1.00 98.00 403 THR A C 1
ATOM 3356 O O . THR A 1 403 ? 15.823 7.478 -28.974 1.00 98.00 403 THR A O 1
ATOM 3359 N N . ARG A 1 404 ? 16.094 6.518 -26.967 1.00 97.38 404 ARG A N 1
ATOM 3360 C CA . ARG A 1 404 ? 17.556 6.349 -27.074 1.00 97.38 404 ARG A CA 1
ATOM 3361 C C . ARG A 1 404 ? 17.968 5.301 -28.115 1.00 97.38 404 ARG A C 1
ATOM 3363 O O . ARG A 1 404 ? 19.132 5.272 -28.496 1.00 97.38 404 ARG A O 1
ATOM 3370 N N . LEU A 1 405 ? 17.039 4.439 -28.526 1.00 97.69 405 LEU A N 1
ATOM 3371 C CA . LEU A 1 405 ? 17.197 3.442 -29.588 1.00 97.69 405 LEU A CA 1
ATOM 3372 C C . LEU A 1 405 ? 16.649 3.926 -30.943 1.00 97.69 405 LEU A C 1
ATOM 3374 O O . LEU A 1 405 ? 16.541 3.124 -31.866 1.00 97.69 405 LEU A O 1
ATOM 3378 N N . ASP A 1 406 ? 16.259 5.201 -31.052 1.00 97.88 406 ASP A N 1
ATOM 3379 C CA . ASP A 1 406 ? 15.645 5.804 -32.242 1.00 97.88 406 ASP A CA 1
ATOM 3380 C C . ASP A 1 406 ? 14.346 5.111 -32.729 1.00 97.88 406 ASP A C 1
ATOM 3382 O O . ASP A 1 406 ? 13.902 5.309 -33.863 1.00 97.88 406 ASP A O 1
ATOM 3386 N N . ASP A 1 407 ? 13.662 4.352 -31.863 1.00 98.06 407 ASP A N 1
ATOM 3387 C CA . ASP A 1 407 ? 12.355 3.739 -32.145 1.00 98.06 407 ASP A CA 1
ATOM 3388 C C . ASP A 1 407 ? 11.204 4.648 -31.681 1.00 98.06 407 ASP A C 1
ATOM 3390 O O . ASP A 1 407 ? 10.484 4.402 -30.706 1.00 98.06 407 ASP A O 1
ATOM 3394 N N . PHE A 1 408 ? 11.014 5.744 -32.415 1.00 98.00 408 PHE A N 1
ATOM 3395 C CA . PHE A 1 408 ? 9.997 6.752 -32.100 1.00 98.00 408 PHE A CA 1
ATOM 3396 C C . PHE A 1 408 ? 8.553 6.242 -32.220 1.00 98.00 408 PHE A C 1
ATOM 3398 O O . PHE A 1 408 ? 7.638 6.839 -31.636 1.00 98.00 408 PHE A O 1
ATOM 3405 N N . ALA A 1 409 ? 8.324 5.170 -32.985 1.00 98.06 409 ALA A N 1
ATOM 3406 C CA . ALA A 1 409 ? 7.011 4.545 -33.091 1.00 98.06 409 ALA A CA 1
ATOM 3407 C C . ALA A 1 409 ? 6.649 3.866 -31.765 1.00 98.06 409 ALA A C 1
ATOM 3409 O O . ALA A 1 409 ? 5.596 4.165 -31.193 1.00 98.06 409 ALA A O 1
ATOM 3410 N N . THR A 1 410 ? 7.556 3.049 -31.227 1.00 98.12 410 THR A N 1
ATOM 3411 C CA . THR A 1 410 ? 7.365 2.384 -29.935 1.00 98.12 410 THR A CA 1
ATOM 3412 C C . THR A 1 410 ? 7.344 3.380 -28.775 1.00 98.12 410 THR A C 1
ATOM 3414 O O . THR A 1 410 ? 6.471 3.285 -27.910 1.00 98.12 410 THR A O 1
ATOM 3417 N N . THR A 1 411 ? 8.193 4.418 -28.790 1.00 98.31 411 THR A N 1
ATOM 3418 C CA . THR A 1 411 ? 8.132 5.524 -27.812 1.00 98.31 411 THR A CA 1
ATOM 3419 C C . THR A 1 411 ? 6.730 6.128 -27.715 1.00 98.31 411 THR A C 1
ATOM 3421 O O . THR A 1 411 ? 6.210 6.351 -26.618 1.00 98.31 411 THR A O 1
ATOM 3424 N N . ARG A 1 412 ? 6.091 6.401 -28.861 1.00 98.44 412 ARG A N 1
ATOM 3425 C CA . ARG A 1 412 ? 4.747 6.994 -28.898 1.00 98.44 412 ARG A CA 1
ATOM 3426 C C . ARG A 1 412 ? 3.706 6.072 -28.274 1.00 98.44 412 ARG A C 1
ATOM 3428 O O . ARG A 1 412 ? 2.840 6.555 -27.550 1.00 98.44 412 ARG A O 1
ATOM 3435 N N . LEU A 1 413 ? 3.800 4.772 -28.536 1.00 98.50 413 LEU A N 1
ATOM 3436 C CA . LEU A 1 413 ? 2.892 3.784 -27.964 1.00 98.50 413 LEU A CA 1
ATOM 3437 C C . LEU A 1 413 ? 3.040 3.687 -26.437 1.00 98.50 413 LEU A C 1
ATOM 3439 O O . LEU A 1 413 ? 2.028 3.610 -25.746 1.00 98.50 413 LEU A O 1
ATOM 3443 N N . PHE A 1 414 ? 4.257 3.771 -25.887 1.00 98.38 414 PHE A N 1
ATOM 3444 C CA . PHE A 1 414 ? 4.450 3.812 -24.429 1.00 98.38 414 PHE A CA 1
ATOM 3445 C C . PHE A 1 414 ? 3.904 5.093 -23.790 1.00 98.38 414 PHE A C 1
ATOM 3447 O O . PHE A 1 414 ? 3.271 5.020 -22.738 1.00 98.38 414 PHE A O 1
ATOM 3454 N N . ARG A 1 415 ? 4.047 6.252 -24.449 1.00 98.00 415 ARG A N 1
ATOM 3455 C CA . ARG A 1 415 ? 3.394 7.493 -23.996 1.00 98.00 415 ARG A CA 1
ATOM 3456 C C . ARG A 1 415 ? 1.868 7.356 -23.988 1.00 98.00 415 ARG A C 1
ATOM 3458 O O . ARG A 1 415 ? 1.223 7.737 -23.019 1.00 98.00 415 ARG A O 1
ATOM 3465 N N . GLN A 1 416 ? 1.292 6.760 -25.032 1.00 98.56 416 GLN A N 1
ATOM 3466 C CA . GLN A 1 416 ? -0.148 6.490 -25.086 1.00 98.56 416 GLN A CA 1
ATOM 3467 C C . GLN A 1 416 ? -0.593 5.486 -24.015 1.00 98.56 416 GLN A C 1
ATOM 3469 O O . GLN A 1 416 ? -1.691 5.613 -23.485 1.00 98.56 416 GLN A O 1
ATOM 3474 N N . ALA A 1 417 ? 0.245 4.507 -23.666 1.00 98.56 417 ALA A N 1
ATOM 3475 C CA . ALA A 1 417 ? -0.032 3.579 -22.574 1.00 98.56 417 ALA A CA 1
ATOM 3476 C C . ALA A 1 417 ? -0.058 4.296 -21.211 1.00 98.56 417 ALA A C 1
ATOM 3478 O O . ALA A 1 417 ? -0.943 4.034 -20.397 1.00 98.56 417 ALA A O 1
ATOM 3479 N N . GLU A 1 418 ? 0.868 5.230 -20.970 1.00 98.25 418 GLU A N 1
ATOM 3480 C CA . GLU A 1 418 ? 0.854 6.089 -19.778 1.00 98.25 418 GLU A CA 1
ATOM 3481 C C . GLU A 1 418 ? -0.420 6.954 -19.724 1.00 98.25 418 GLU A C 1
ATOM 3483 O O . GLU A 1 418 ? -1.110 6.983 -18.703 1.00 98.25 418 GLU A O 1
ATOM 3488 N N . GLU A 1 419 ? -0.785 7.608 -20.830 1.00 98.12 419 GLU A N 1
ATOM 3489 C CA . GLU A 1 419 ? -2.024 8.393 -20.942 1.00 98.12 419 GLU A CA 1
ATOM 3490 C C . GLU A 1 419 ? -3.273 7.529 -20.697 1.00 98.12 419 GLU A C 1
ATOM 3492 O O . GLU A 1 419 ? -4.183 7.928 -19.966 1.00 98.12 419 GLU A O 1
ATOM 3497 N N . GLU A 1 420 ? -3.306 6.319 -21.257 1.00 98.38 420 GLU A N 1
ATOM 3498 C CA . GLU A 1 420 ? -4.388 5.354 -21.066 1.00 98.38 420 GLU A CA 1
ATOM 3499 C C . GLU A 1 420 ? -4.497 4.902 -19.604 1.00 98.38 420 GLU A C 1
ATOM 3501 O O . GLU A 1 420 ? -5.612 4.745 -19.096 1.00 98.38 420 GLU A O 1
ATOM 3506 N N . TYR A 1 421 ? -3.370 4.739 -18.901 1.00 98.12 421 TYR A N 1
ATOM 3507 C CA . TYR A 1 421 ? -3.370 4.418 -17.475 1.00 98.12 421 TYR A CA 1
ATOM 3508 C C . TYR A 1 421 ? -4.060 5.528 -16.683 1.00 98.12 421 TYR A C 1
ATOM 3510 O O . TYR A 1 421 ? -4.996 5.253 -15.931 1.00 98.12 421 TYR A O 1
ATOM 3518 N N . TRP A 1 422 ? -3.650 6.784 -16.881 1.00 97.00 422 TRP A N 1
ATOM 3519 C CA . TRP A 1 422 ? -4.227 7.919 -16.158 1.00 97.00 422 TRP A CA 1
ATOM 3520 C C . TRP A 1 422 ? -5.694 8.150 -16.514 1.00 97.00 422 TRP A C 1
ATOM 3522 O O . TRP A 1 422 ? -6.512 8.398 -15.629 1.00 97.00 422 TRP A O 1
ATOM 3532 N N . ARG A 1 423 ? -6.069 7.960 -17.783 1.00 97.94 423 ARG A N 1
ATOM 3533 C CA . ARG A 1 423 ? -7.470 8.004 -18.214 1.00 97.94 423 ARG A CA 1
ATOM 3534 C C . ARG A 1 423 ? -8.319 6.961 -17.480 1.00 97.94 423 ARG A C 1
ATOM 3536 O O . ARG A 1 423 ? -9.415 7.278 -17.020 1.00 97.94 423 ARG A O 1
ATOM 3543 N N . ARG A 1 424 ? -7.834 5.719 -17.361 1.00 97.75 424 ARG A N 1
ATOM 3544 C CA . ARG A 1 424 ? -8.512 4.647 -16.608 1.00 97.75 424 ARG A CA 1
ATOM 3545 C C . ARG A 1 424 ? -8.522 4.910 -15.105 1.00 97.75 424 ARG A C 1
ATOM 3547 O O . ARG A 1 424 ? -9.509 4.585 -14.449 1.00 97.75 424 ARG A O 1
ATOM 3554 N N . PHE A 1 425 ? -7.463 5.518 -14.574 1.00 95.81 425 PHE A N 1
ATOM 3555 C CA . PHE A 1 425 ? -7.349 5.861 -13.161 1.00 95.81 425 PHE A CA 1
ATOM 3556 C C . PHE A 1 425 ? -8.421 6.881 -12.768 1.00 95.81 425 PHE A C 1
ATOM 3558 O O . PHE A 1 425 ? -9.212 6.615 -11.865 1.00 95.81 425 PHE A O 1
ATOM 3565 N N . SER A 1 426 ? -8.539 7.980 -13.519 1.00 94.50 426 SER A N 1
ATOM 3566 C CA . SER A 1 426 ? -9.583 8.991 -13.300 1.00 94.50 426 SER A CA 1
ATOM 3567 C C . SER A 1 426 ? -10.998 8.479 -13.600 1.00 94.50 426 SER A C 1
ATOM 3569 O O . SER A 1 426 ? -11.968 8.997 -13.054 1.00 94.50 426 SER A O 1
ATOM 3571 N N . ALA A 1 427 ? -11.137 7.429 -14.417 1.00 95.94 427 ALA A N 1
ATOM 3572 C CA . ALA A 1 427 ? -12.406 6.727 -14.631 1.00 95.94 427 ALA A CA 1
ATOM 3573 C C . ALA A 1 427 ? -12.731 5.676 -13.547 1.00 95.94 427 ALA A C 1
ATOM 3575 O O . ALA A 1 427 ? -13.795 5.058 -13.594 1.00 95.94 427 ALA A O 1
ATOM 3576 N N . GLY A 1 428 ? -11.838 5.460 -12.578 1.00 95.25 428 GLY A N 1
ATOM 3577 C CA . GLY A 1 428 ? -12.039 4.527 -11.475 1.00 95.25 428 GLY A CA 1
ATOM 3578 C C . GLY A 1 428 ? -11.970 3.050 -11.861 1.00 95.25 428 GLY A C 1
ATOM 3579 O O . GLY A 1 428 ? -12.681 2.239 -11.269 1.00 95.25 428 GLY A O 1
ATOM 3580 N N . ASP A 1 429 ? -11.158 2.686 -12.859 1.00 97.19 429 ASP A N 1
ATOM 3581 C CA . ASP A 1 429 ? -11.044 1.301 -13.331 1.00 97.19 429 ASP A CA 1
ATOM 3582 C C . ASP A 1 429 ? -10.380 0.394 -12.268 1.00 97.19 429 ASP A C 1
ATOM 3584 O O . ASP A 1 429 ? -9.175 0.509 -12.012 1.00 97.19 429 ASP A O 1
ATOM 3588 N N . PRO A 1 430 ? -11.119 -0.556 -11.661 1.00 96.00 430 PRO A N 1
ATOM 3589 C CA . PRO A 1 430 ? -10.595 -1.394 -10.583 1.00 96.00 430 PRO A CA 1
ATOM 3590 C C . PRO A 1 430 ? -9.580 -2.439 -11.066 1.00 96.00 430 PRO A C 1
ATOM 3592 O O . PRO A 1 430 ? -8.893 -3.062 -10.252 1.00 96.00 430 PRO A O 1
ATOM 3595 N N . ARG A 1 431 ? -9.472 -2.649 -12.384 1.00 97.06 431 ARG A N 1
ATOM 3596 C CA . ARG A 1 431 ? -8.569 -3.638 -12.984 1.00 97.06 431 ARG A CA 1
ATOM 3597 C C . ARG A 1 431 ? -7.130 -3.144 -13.053 1.00 97.06 431 ARG A C 1
ATOM 3599 O O . ARG A 1 431 ? -6.237 -3.969 -13.246 1.00 97.06 431 ARG A O 1
ATOM 3606 N N . LEU A 1 432 ? -6.886 -1.841 -12.875 1.00 97.00 432 LEU A N 1
ATOM 3607 C CA . LEU A 1 432 ? -5.547 -1.251 -12.958 1.00 97.00 432 LEU A CA 1
ATOM 3608 C C . LEU A 1 432 ? -4.551 -1.934 -12.023 1.00 97.00 432 LEU A C 1
ATOM 3610 O O . LEU A 1 432 ? -3.465 -2.284 -12.467 1.00 97.00 432 LEU A O 1
ATOM 3614 N N . ALA A 1 433 ? -4.945 -2.229 -10.784 1.00 95.50 433 ALA A N 1
ATOM 3615 C CA . ALA A 1 433 ? -4.087 -2.908 -9.813 1.00 95.50 433 ALA A CA 1
ATOM 3616 C C . ALA A 1 433 ? -3.652 -4.321 -10.248 1.00 95.50 433 ALA A C 1
ATOM 3618 O O . ALA A 1 433 ? -2.623 -4.821 -9.801 1.00 95.50 433 ALA A O 1
ATOM 3619 N N . VAL A 1 434 ? -4.433 -4.977 -11.111 1.00 95.62 434 VAL A N 1
ATOM 3620 C CA . VAL A 1 434 ? -4.193 -6.358 -11.558 1.00 95.62 434 VAL A CA 1
ATOM 3621 C C . VAL A 1 434 ? -3.490 -6.384 -12.915 1.00 95.62 434 VAL A C 1
ATOM 3623 O O . VAL A 1 434 ? -2.547 -7.146 -13.118 1.00 95.62 434 VAL A O 1
ATOM 3626 N N . ARG A 1 435 ? -3.952 -5.563 -13.863 1.00 95.62 435 ARG A N 1
ATOM 3627 C CA . ARG A 1 435 ? -3.529 -5.607 -15.272 1.00 95.62 435 ARG A CA 1
ATOM 3628 C C . ARG A 1 435 ? -2.814 -4.352 -15.755 1.00 95.62 435 ARG A C 1
ATOM 3630 O O . ARG A 1 435 ? -2.174 -4.409 -16.801 1.00 95.62 435 ARG A O 1
ATOM 3637 N N . GLY A 1 436 ? -2.915 -3.235 -15.041 1.00 97.06 436 GLY A N 1
ATOM 3638 C CA . GLY A 1 436 ? -2.490 -1.936 -15.552 1.00 97.06 436 GLY A CA 1
ATOM 3639 C C . GLY A 1 436 ? -3.180 -1.644 -16.885 1.00 97.06 436 GLY A C 1
ATOM 3640 O O . GLY A 1 436 ? -4.404 -1.739 -16.992 1.00 97.06 436 GLY A O 1
ATOM 3641 N N . VAL A 1 437 ? -2.380 -1.361 -17.909 1.00 98.19 437 VAL A N 1
ATOM 3642 C CA . VAL A 1 437 ? -2.815 -1.210 -19.306 1.00 98.19 437 VAL A CA 1
ATOM 3643 C C . VAL A 1 437 ? -2.215 -2.290 -20.208 1.00 98.19 437 VAL A C 1
ATOM 3645 O O . VAL A 1 437 ? -1.995 -2.076 -21.397 1.00 98.19 437 VAL A O 1
ATOM 3648 N N . ASN A 1 438 ? -1.921 -3.471 -19.662 1.00 98.06 438 ASN A N 1
ATOM 3649 C CA . ASN A 1 438 ? -1.305 -4.546 -20.439 1.00 98.06 438 ASN A CA 1
ATOM 3650 C C . ASN A 1 438 ? -2.145 -4.967 -21.649 1.00 98.06 438 ASN A C 1
ATOM 3652 O O . ASN A 1 438 ? -1.579 -5.274 -22.685 1.00 98.06 438 ASN A O 1
ATOM 3656 N N . ASP A 1 439 ? -3.472 -4.901 -21.563 1.00 97.75 439 ASP A N 1
ATOM 3657 C CA . ASP A 1 439 ? -4.367 -5.153 -22.696 1.00 97.75 439 ASP A CA 1
ATOM 3658 C C . ASP A 1 439 ? -4.160 -4.148 -23.845 1.00 97.75 439 ASP A C 1
ATOM 3660 O O . ASP A 1 439 ? -4.246 -4.509 -25.019 1.00 97.75 439 ASP A O 1
ATOM 3664 N N . PHE A 1 440 ? -3.842 -2.889 -23.524 1.00 98.31 440 PHE A N 1
ATOM 3665 C CA . PHE A 1 440 ? -3.453 -1.891 -24.519 1.00 98.31 440 PHE A CA 1
ATOM 3666 C C . PHE A 1 440 ? -2.098 -2.245 -25.145 1.00 98.31 440 PHE A C 1
ATOM 3668 O O . PHE A 1 440 ? -1.957 -2.188 -26.366 1.00 98.31 440 PHE A O 1
ATOM 3675 N N . LEU A 1 441 ? -1.114 -2.642 -24.334 1.00 98.12 441 LEU A N 1
ATOM 3676 C CA . LEU A 1 441 ? 0.212 -3.034 -24.822 1.00 98.12 441 LEU A CA 1
ATOM 3677 C C . LEU A 1 441 ? 0.145 -4.282 -25.718 1.00 98.12 441 LEU A C 1
ATOM 3679 O O . LEU A 1 441 ? 0.756 -4.302 -26.784 1.00 98.12 441 LEU A O 1
ATOM 3683 N N . GLU A 1 442 ? -0.642 -5.284 -25.328 1.00 97.81 442 GLU A N 1
ATOM 3684 C CA . GLU A 1 442 ? -0.891 -6.517 -26.086 1.00 97.81 442 GLU A CA 1
ATOM 3685 C C . GLU A 1 442 ? -1.537 -6.217 -27.441 1.00 97.81 442 GLU A C 1
ATOM 3687 O O . GLU A 1 442 ? -1.048 -6.659 -28.482 1.00 97.81 442 GLU A O 1
ATOM 3692 N N . LYS A 1 443 ? -2.593 -5.391 -27.459 1.00 97.69 443 LYS A N 1
ATOM 3693 C CA . LYS A 1 443 ? -3.280 -4.992 -28.698 1.00 97.69 443 LYS A CA 1
ATOM 3694 C C . LYS A 1 443 ? -2.354 -4.277 -29.687 1.00 97.69 443 LYS A C 1
ATOM 3696 O O . LYS A 1 443 ? -2.558 -4.387 -30.894 1.00 97.69 443 LYS A O 1
ATOM 3701 N N . ASN A 1 444 ? -1.359 -3.551 -29.184 1.00 97.25 444 ASN A N 1
ATOM 3702 C CA . ASN A 1 444 ? -0.378 -2.832 -29.995 1.00 97.25 444 ASN A CA 1
ATOM 3703 C C . ASN A 1 444 ? 0.914 -3.636 -30.243 1.00 97.25 444 ASN A C 1
ATOM 3705 O O . ASN A 1 444 ? 1.866 -3.096 -30.797 1.00 97.25 444 ASN A O 1
ATOM 3709 N N . GLY A 1 445 ? 0.967 -4.915 -29.853 1.00 95.75 445 GLY A N 1
ATOM 3710 C CA . GLY A 1 445 ? 2.107 -5.799 -30.115 1.00 95.75 445 GLY A CA 1
ATOM 3711 C C . GLY A 1 445 ? 3.354 -5.532 -29.264 1.00 95.75 445 GLY A C 1
ATOM 3712 O O . GLY A 1 445 ? 4.416 -6.066 -29.583 1.00 95.75 445 GLY A O 1
ATOM 3713 N N . LEU A 1 446 ? 3.235 -4.740 -28.193 1.00 94.06 446 LEU A N 1
ATOM 3714 C CA . LEU A 1 446 ? 4.335 -4.388 -27.284 1.00 94.06 446 LEU A CA 1
ATOM 3715 C C . LEU A 1 446 ? 4.524 -5.376 -26.131 1.00 94.06 446 LEU A C 1
ATOM 3717 O O . LEU A 1 446 ? 5.586 -5.418 -25.519 1.00 94.06 446 LEU A O 1
ATOM 3721 N N . LEU A 1 447 ? 3.498 -6.167 -25.823 1.00 92.75 447 LEU A N 1
ATOM 3722 C CA . LEU A 1 447 ? 3.556 -7.222 -24.818 1.00 92.75 447 LEU A CA 1
ATOM 3723 C C . LEU A 1 447 ? 2.993 -8.507 -25.430 1.00 92.75 447 LEU A C 1
ATOM 3725 O O . LEU A 1 447 ? 1.907 -8.488 -26.004 1.00 92.75 447 LEU A O 1
ATOM 3729 N N . ARG A 1 448 ? 3.756 -9.601 -25.350 1.00 81.50 448 ARG A N 1
ATOM 3730 C CA . ARG A 1 448 ? 3.376 -10.921 -25.881 1.00 81.50 448 ARG A CA 1
ATOM 3731 C C . ARG A 1 448 ? 3.058 -11.930 -24.791 1.00 81.50 448 ARG A C 1
ATOM 3733 O O . ARG A 1 448 ? 3.758 -11.918 -23.743 1.00 81.50 448 ARG A O 1
#

Radius of gyration: 30.02 Å; chains: 1; bounding box: 85×65×87 Å

pLDDT: mean 86.27, std 15.57, range [30.66, 98.56]

Foldseek 3Di:
DDDDDDDDDDDDDDDPPDDDDDPDPPDPVVVVVVVCVVVVVVVVVVVVVVVVVVVVLQVQLQVVLVVQQVCCVVPPDPLQVLLCVQQVAGEAFGPCLCQVQLLVQQLLLQLSLLLVLLHDAAAHYEYEYEPDLSNDHPVVNVVCVQQPDDQWAEDQRYIYGYRCCDDSVSSNLRSQLRSLLNLVNVLCVVPVCLLVQLQQLQADPVRHGQADDPVLLSCVRNVVPDDVVSVVSQDCVNCQLSQANHSQLRNDSSSSRSVLLSLLVDLVCLVVVLCPCVVVDPRVSNNSSQVSCCVSSSHPVCSNVVSVLSLQLVQVVCVLVVNDHRPDDPVCSLVSLVVSCVVDPLNSCLLVSLLSNLVSQLVPDLDPVSLVVSLVSLLVSQVRQFDDVSVLVSLQVNLVSCVSVVNPVSSVLSVVLSVVQVVCSSSNNSCCGGRNSVVSCVVVVNHD

Sequence (448 aa):
MPFRLRLPFWPKKKDYSKKKPLKEPKTRVGKAWRKTLPLRRNMGLATKRAAYVFVLFHAITNALYFGNYAFNKLYPSEIRREFARTHGIELQGWRSDIEQDLEMIPVISEAVQRERVQGDFSLGWFKIESDAYWKKHFVDQASQWLFKGHSGYAMLNHISAKKGSGRSWMLRELIHHEIKHIKAYAIAEKHPEFESEWKKISTDEKGNSIYLSTAENAKYWLKLINSDEVRAKLEQTECLRLGFITPYARTHLREDIAELGEATEEPSRWPFFHGVLNGETSYPRIAAKIRLAQRYGLIPPEFSEMVRLDDYSRSLTRAYHGSNEPKYSYSDFMRDSQRFLQRYPMTVYEEKIRSERAWFMAQNTTTESGLQAALREYEKVLRCRSKSTTYVSTLKEMGEIYTRLDDFATTRLFRQAEEEYWRRFSAGDPRLAVRGVNDFLEKNGLLR

Organism: NCBI:txid3101447

Secondary structure (DSSP, 8-state):
------PPPPPP---------PPPP--THHHHHHHHHHHHHHHHHHHHHHHHHHHHHHHHHHHHHHHHHHHHHHS--HHHHHHHHHHS-EEEE-HHHHTT-TTHHHHHHHHHHHHHHHS----SEEEEE-SSGGGS-HHHHHHHHHSTT--EEEETTEEEEETT-SSHHHHHHHHHHHHHHHHHHHHHHH-THHHHHHHHHTB-TTS-B-SPPHHHHHHHHTT----HHHHHHT-HHHHHHHT-SSTGGGS-HHHHHHHHHHHTT-GGGHHHHHHHHHTSS--HHHHHHHHHHHHTTSS-TTHHHHHHHHHHHHHHHHHHTTSS--SS-HHHHHHHHHHHHHHSTT-TTHHHHHHHHHHHHHHT--SHHHHHHHHHHHHHHHT-SS--HHHHHHHHHHHHHHHHTT-HHHHHHHHHHHHHHHHHHHTT-TTHHHHTTHHHHHHTTS--